Protein AF-A0A7J9TE00-F1 (afdb_monomer_lite)

Radius of gyration: 21.85 Å; chains: 1; bounding box: 63×44×59 Å

Sequence (497 aa):
MTNLIEKVVQDAIAAQKASIDIIKANRYNDFTLEQTRPFVEVVRNFETHPDQSREAMALYQQSVLIHFDVLTSLTDTVSAFDCAFLEWQQTPITLDILYELDKGFRSAVDVFIQTIEESDDIIGLEATRVHNGFYGIISSKDFAALPGSTFNVLAQIIARTPIDKKYKQAILAAKSWGLNGIYVFGDIYTRTLKETGNVAKAIQEEKRYLKWVWDEPSKCMLDLMGQLGHKSYDRFEYFNRYDKKFRPVVEAAFDAGVHPANIVMLPTHVGDIGHHIGWSYYKLCRDDMCMAILESVSQTVYNTLASALAAGKIKSPFDVASIATGASGAAMAHILAWDGFTPDMIQDMMQKRFSNYIMTHPYDRSMVGELHVNDFLDFTTRGQRIITPKPRGGGGKVMGVPVDLEPVSTNPELNNPQMYAYPFTAITVRATALMRFIDQPCLLAPEPPSIVGIVNATALNPDEPMAPVQMCKNCATSRFLPAKCDYCLSPTLNSVL

pLDDT: mean 95.41, std 4.39, range [50.81, 98.88]

Secondary structure (DSSP, 8-state):
---HHHHHHHHHHHHHHHHHHHHHHHTTSPP-GGGGHHHHHHHHT-PPPTTS-HHHHHHHHHHHHHHHHHHHHH-S---TTGGGGGGGSHHHHHHHHHHHH-HHHHHHHHHHHHHHHT-HHHHHHHHHHHHTTTTSS--TT-SS--TTSHHHHHHHHHTT--S-HHHHHHHHHHHTTT--SS--TTHHHHHHHHHH--HHHHHHHHHHHHHHHHHSHHHHHHHHHHHHT--SS-HHHHHHHHHHHHHHHHHHHHHTT--HHHHHHGGG--TTTTTSSSHHHHHHHTSHHHHHHHHHHHHHHHHHHHHHHHTT---SHHHHHHHHHHHHHHHHHHHHHHTT--HHHHHHHHHHHHHHHHHH-TTTS-TTTTHHHHHHHHHHHHHHHHHSPTTTS-SSEETTEEP--HHHHT-HHHH-GGGSSSTT--SSHHHHHHHTTTT--TTTTTHHHHHHHHHHHHHHSTTS---S-------HHHHHSGGGGGG--GGGHHHH-

Structure (mmCIF, N/CA/C/O backbone):
data_AF-A0A7J9TE00-F1
#
_entry.id   AF-A0A7J9TE00-F1
#
loop_
_atom_site.group_PDB
_atom_site.id
_atom_site.type_symbol
_atom_site.label_atom_id
_atom_site.label_alt_id
_atom_site.label_comp_id
_atom_site.label_asym_id
_atom_site.label_entity_id
_atom_site.label_seq_id
_atom_site.pdbx_PDB_ins_code
_atom_site.Cartn_x
_atom_site.Cartn_y
_atom_site.Cartn_z
_atom_site.occupancy
_atom_site.B_iso_or_equiv
_atom_site.auth_seq_id
_atom_site.auth_comp_id
_atom_site.auth_asym_id
_atom_site.auth_atom_id
_atom_site.pdbx_PDB_model_num
ATOM 1 N N . MET A 1 1 ? -11.945 -14.356 -28.119 1.00 50.81 1 MET A N 1
ATOM 2 C CA . MET A 1 1 ? -11.937 -13.873 -26.725 1.00 50.81 1 MET A CA 1
ATOM 3 C C . MET A 1 1 ? -10.506 -13.939 -26.244 1.00 50.81 1 MET A C 1
ATOM 5 O O . MET A 1 1 ? -9.876 -14.971 -26.456 1.00 50.81 1 MET A O 1
ATOM 9 N N . THR A 1 2 ? -9.986 -12.842 -25.702 1.00 65.88 2 THR A N 1
ATOM 10 C CA . THR A 1 2 ? -8.650 -12.793 -25.096 1.00 65.88 2 THR A CA 1
ATOM 11 C C . THR A 1 2 ? -8.616 -13.735 -23.897 1.00 65.88 2 THR A C 1
ATOM 13 O O . THR A 1 2 ? -9.584 -13.802 -23.142 1.00 65.88 2 THR A O 1
ATOM 16 N N . ASN A 1 3 ? -7.532 -14.494 -23.737 1.00 91.44 3 ASN A N 1
ATOM 17 C CA . ASN A 1 3 ? -7.348 -15.343 -22.564 1.00 91.44 3 ASN A CA 1
ATOM 18 C C . ASN A 1 3 ? -7.356 -14.471 -21.291 1.00 91.44 3 ASN A C 1
ATOM 20 O O . ASN A 1 3 ? -6.712 -13.424 -21.271 1.00 91.44 3 ASN A O 1
ATOM 24 N N . LEU A 1 4 ? -8.045 -14.896 -20.225 1.00 94.44 4 LEU A N 1
ATOM 25 C CA . LEU A 1 4 ? -8.118 -14.138 -18.969 1.00 94.44 4 LEU A CA 1
ATOM 26 C C . LEU A 1 4 ? -6.737 -13.719 -18.439 1.00 94.44 4 LEU A C 1
ATOM 28 O O . LEU A 1 4 ? -6.554 -12.576 -18.044 1.00 94.44 4 LEU A O 1
ATOM 32 N N . ILE A 1 5 ? -5.752 -14.616 -18.440 1.00 96.38 5 ILE A N 1
ATOM 33 C CA . ILE A 1 5 ? -4.410 -14.312 -17.927 1.00 96.38 5 ILE A CA 1
ATOM 34 C C . ILE A 1 5 ? -3.701 -13.279 -18.805 1.00 96.38 5 ILE A C 1
ATOM 36 O O . ILE A 1 5 ? -3.051 -12.375 -18.286 1.00 96.38 5 ILE A O 1
ATOM 40 N N . GLU A 1 6 ? -3.852 -13.381 -20.125 1.00 96.94 6 GLU A N 1
ATOM 41 C CA . GLU A 1 6 ? -3.323 -12.388 -21.062 1.00 96.94 6 GLU A CA 1
ATOM 42 C C . GLU A 1 6 ? -3.942 -11.009 -20.816 1.00 96.94 6 GLU A C 1
ATOM 44 O O . GLU A 1 6 ? -3.205 -10.031 -20.705 1.00 96.94 6 GLU A O 1
ATOM 49 N N . LYS A 1 7 ? -5.264 -10.947 -20.624 1.00 96.25 7 LYS A N 1
ATOM 50 C CA . LYS A 1 7 ? -5.977 -9.724 -20.241 1.00 96.25 7 LYS A CA 1
ATOM 51 C C . LYS A 1 7 ? -5.412 -9.124 -18.950 1.00 96.25 7 LYS A C 1
ATOM 53 O O . LYS A 1 7 ? -5.045 -7.957 -18.946 1.00 96.25 7 LYS A O 1
ATOM 58 N N . VAL A 1 8 ? -5.288 -9.901 -17.868 1.00 97.81 8 VAL A N 1
ATOM 59 C CA . VAL A 1 8 ? -4.774 -9.384 -16.579 1.00 97.81 8 VAL A CA 1
ATOM 60 C C . VAL A 1 8 ? -3.356 -8.824 -16.725 1.00 97.81 8 VAL A C 1
ATOM 62 O O . VAL A 1 8 ? -3.039 -7.788 -16.146 1.00 97.81 8 VAL A O 1
ATOM 65 N N . VAL A 1 9 ? -2.497 -9.479 -17.513 1.00 98.25 9 VAL A N 1
ATOM 66 C CA . VAL A 1 9 ? -1.141 -8.982 -17.796 1.00 98.25 9 VAL A CA 1
ATOM 67 C C . VAL A 1 9 ? -1.177 -7.673 -18.584 1.00 98.25 9 VAL A C 1
ATOM 69 O O . VAL A 1 9 ? -0.436 -6.748 -18.252 1.00 98.25 9 VAL A O 1
ATOM 72 N N . GLN A 1 10 ? -2.024 -7.582 -19.610 1.00 98.06 10 GLN A N 1
ATOM 73 C CA . GLN A 1 10 ? -2.174 -6.376 -20.425 1.00 98.06 10 GLN A CA 1
ATOM 74 C C . GLN A 1 10 ? -2.711 -5.203 -19.598 1.00 98.06 10 GLN A C 1
ATOM 76 O O . GLN A 1 10 ? -2.115 -4.129 -19.642 1.00 98.06 10 GLN A O 1
ATOM 81 N N . ASP A 1 11 ? -3.748 -5.426 -18.788 1.00 98.12 11 ASP A N 1
ATOM 82 C CA . ASP A 1 11 ? -4.320 -4.430 -17.876 1.00 98.12 11 ASP A CA 1
ATOM 83 C C . ASP A 1 11 ? -3.264 -3.922 -16.879 1.00 98.12 11 ASP A C 1
ATOM 85 O O . ASP A 1 11 ? -3.121 -2.716 -16.670 1.00 98.12 11 AS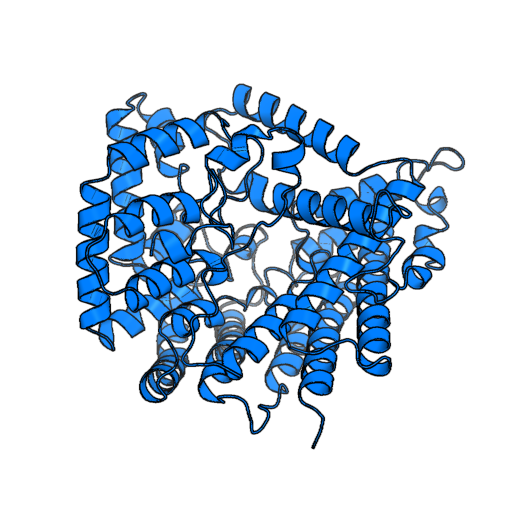P A O 1
ATOM 89 N N . ALA A 1 12 ? -2.468 -4.831 -16.304 1.00 98.19 12 ALA A N 1
ATOM 90 C CA . ALA A 1 12 ? -1.427 -4.497 -15.334 1.00 98.19 12 ALA A CA 1
ATOM 91 C C . ALA A 1 12 ? -0.314 -3.640 -15.955 1.00 98.19 12 ALA A C 1
ATOM 93 O O . ALA A 1 12 ? 0.112 -2.644 -15.366 1.00 98.19 12 ALA A O 1
ATOM 94 N N . ILE A 1 13 ? 0.147 -4.009 -17.155 1.00 98.56 13 ILE A N 1
ATOM 95 C CA . ILE A 1 13 ? 1.149 -3.235 -17.899 1.00 98.56 13 ILE A CA 1
ATOM 96 C C . ILE A 1 13 ? 0.575 -1.876 -18.305 1.00 98.56 13 ILE A C 1
ATOM 98 O O . ILE A 1 13 ? 1.256 -0.866 -18.145 1.00 98.56 13 ILE A O 1
ATOM 102 N N . ALA A 1 14 ? -0.662 -1.832 -18.808 1.00 98.50 14 ALA A N 1
ATOM 103 C CA . ALA A 1 14 ? -1.305 -0.602 -19.257 1.00 98.50 14 ALA A CA 1
ATOM 104 C C . ALA A 1 14 ? -1.477 0.406 -18.113 1.00 98.50 14 ALA A C 1
ATOM 106 O O . ALA A 1 14 ? -1.154 1.579 -18.294 1.00 98.50 14 ALA A O 1
ATOM 107 N N . ALA A 1 15 ? -1.919 -0.051 -16.937 1.00 98.25 15 ALA A N 1
ATOM 108 C CA . ALA A 1 15 ? -2.109 0.801 -15.765 1.00 98.25 15 ALA A CA 1
ATOM 109 C C . ALA A 1 15 ? -0.789 1.432 -15.298 1.00 98.25 15 ALA A C 1
ATOM 111 O O . ALA A 1 15 ? -0.684 2.655 -15.230 1.00 98.25 15 ALA A O 1
ATOM 112 N N . GLN A 1 16 ? 0.247 0.616 -15.063 1.00 98.06 16 GLN A N 1
ATOM 113 C CA . GLN A 1 16 ? 1.566 1.121 -14.664 1.00 98.06 16 GLN A CA 1
ATOM 114 C C . GLN A 1 16 ? 2.137 2.067 -15.726 1.00 98.06 16 GLN A C 1
ATOM 116 O O . GLN A 1 16 ? 2.646 3.138 -15.400 1.00 98.06 16 GLN A O 1
ATOM 121 N N . LYS A 1 17 ? 2.041 1.687 -17.006 1.00 98.44 17 LYS A N 1
ATOM 122 C CA . LYS A 1 17 ? 2.579 2.482 -18.108 1.00 98.44 17 LYS A CA 1
ATOM 123 C C . LYS A 1 17 ? 1.921 3.852 -18.194 1.00 98.44 17 LYS A C 1
ATOM 125 O O . LYS A 1 17 ? 2.644 4.834 -18.323 1.00 98.44 17 LYS A O 1
ATOM 130 N N . ALA A 1 18 ? 0.599 3.930 -18.051 1.00 98.44 18 ALA A N 1
ATOM 131 C CA . ALA A 1 18 ? -0.103 5.206 -18.003 1.00 98.44 18 ALA A CA 1
ATOM 132 C C . ALA A 1 18 ? 0.429 6.096 -16.869 1.00 98.44 18 ALA A C 1
ATOM 134 O O . ALA A 1 18 ? 0.748 7.258 -17.119 1.00 98.44 18 ALA A O 1
ATOM 135 N N . SER A 1 19 ? 0.612 5.550 -15.661 1.00 97.94 19 SER A N 1
ATOM 136 C CA . SER A 1 19 ? 1.164 6.300 -14.525 1.00 97.94 19 SER A CA 1
ATOM 137 C C . SER A 1 19 ? 2.561 6.860 -14.818 1.00 97.94 19 SER A C 1
ATOM 139 O O . SER A 1 19 ? 2.811 8.049 -14.603 1.00 97.94 19 SER A O 1
ATOM 141 N N . ILE A 1 20 ? 3.466 6.036 -15.361 1.00 98.19 20 ILE A N 1
ATOM 142 C CA . ILE A 1 20 ? 4.840 6.465 -15.671 1.00 98.19 20 ILE A CA 1
ATOM 143 C C . ILE A 1 20 ? 4.869 7.489 -16.810 1.00 98.19 20 ILE A C 1
ATOM 145 O O . ILE A 1 20 ? 5.568 8.498 -16.701 1.00 98.19 20 ILE A O 1
ATOM 149 N N . ASP A 1 21 ? 4.095 7.271 -17.874 1.00 98.56 21 ASP A N 1
ATOM 150 C CA . ASP A 1 21 ? 4.046 8.166 -19.032 1.00 98.56 21 ASP A CA 1
ATOM 151 C C . ASP A 1 21 ? 3.499 9.552 -18.639 1.00 98.56 21 ASP A C 1
ATOM 153 O O . ASP A 1 21 ? 4.043 10.574 -19.070 1.00 98.56 21 ASP A O 1
ATOM 157 N N . ILE A 1 22 ? 2.490 9.612 -17.757 1.00 98.50 22 ILE A N 1
ATOM 158 C CA . ILE A 1 22 ? 1.967 10.878 -17.219 1.00 98.50 22 ILE A CA 1
ATOM 159 C C . ILE A 1 22 ? 3.048 11.622 -16.429 1.00 98.50 22 ILE A C 1
ATOM 161 O O . ILE A 1 22 ? 3.270 12.811 -16.680 1.00 98.50 22 ILE A O 1
ATOM 165 N N . ILE A 1 23 ? 3.744 10.943 -15.508 1.00 98.25 23 ILE A N 1
ATOM 166 C CA . ILE A 1 23 ? 4.818 11.552 -14.706 1.00 98.25 23 ILE A CA 1
ATOM 167 C C . ILE A 1 23 ? 5.939 12.052 -15.616 1.00 98.25 23 ILE A C 1
ATOM 169 O O . ILE A 1 23 ? 6.370 13.197 -15.484 1.00 98.25 23 ILE A O 1
ATOM 173 N N . LYS A 1 24 ? 6.376 11.243 -16.585 1.00 98.25 24 LYS A N 1
ATOM 174 C CA . LYS A 1 24 ? 7.422 11.621 -17.541 1.00 98.25 24 LYS A CA 1
ATOM 175 C C . LYS A 1 24 ? 7.062 12.885 -18.314 1.00 98.25 24 LYS A C 1
ATOM 177 O O . LYS A 1 24 ? 7.896 13.781 -18.452 1.00 98.25 24 LYS A O 1
ATOM 182 N N . ALA A 1 25 ? 5.830 12.956 -18.813 1.00 98.12 25 ALA A N 1
ATOM 183 C CA . ALA A 1 25 ? 5.357 14.080 -19.611 1.00 98.12 25 ALA A CA 1
ATOM 184 C C . ALA A 1 25 ? 5.178 15.362 -18.782 1.00 98.12 25 ALA A C 1
ATOM 186 O O . ALA A 1 25 ? 5.340 16.459 -19.314 1.00 98.12 25 ALA A O 1
ATOM 187 N N . ASN A 1 26 ? 4.865 15.239 -17.486 1.00 97.69 26 ASN A N 1
ATOM 188 C CA . ASN A 1 26 ? 4.433 16.368 -16.660 1.00 97.69 26 ASN A CA 1
ATOM 189 C C . ASN A 1 26 ? 5.356 16.718 -15.483 1.00 97.69 26 ASN A C 1
ATOM 191 O O . ASN A 1 26 ? 5.104 17.720 -14.823 1.00 97.69 26 ASN A O 1
ATOM 195 N N . ARG A 1 27 ? 6.447 15.982 -15.226 1.00 96.25 27 ARG A N 1
ATOM 196 C CA . ARG A 1 27 ? 7.345 16.186 -14.062 1.00 96.25 27 ARG A CA 1
ATOM 197 C C . ARG A 1 27 ? 7.858 17.623 -13.864 1.00 96.25 27 ARG A C 1
ATOM 199 O O . ARG A 1 27 ? 8.130 18.045 -12.736 1.00 96.25 27 ARG A O 1
ATOM 206 N N . TYR A 1 28 ? 7.965 18.414 -14.931 1.00 97.00 28 TYR A N 1
ATOM 207 C CA . TYR A 1 28 ? 8.382 19.822 -14.855 1.00 97.00 28 TYR A CA 1
ATOM 208 C C . TYR A 1 28 ? 7.230 20.817 -14.662 1.00 97.00 28 TYR A C 1
ATOM 210 O O . TYR A 1 28 ? 7.484 21.953 -14.261 1.00 97.00 28 TYR A O 1
ATOM 218 N N . ASN A 1 29 ? 5.986 20.387 -14.854 1.00 95.38 29 ASN A N 1
ATOM 219 C CA . ASN A 1 29 ? 4.789 21.204 -14.692 1.00 95.38 29 ASN A CA 1
ATOM 220 C C . ASN A 1 29 ? 4.313 21.210 -13.233 1.00 95.38 29 ASN A C 1
ATOM 222 O O . ASN A 1 29 ? 4.836 20.486 -12.372 1.00 95.38 29 ASN A O 1
ATOM 226 N N . ASP A 1 30 ? 3.311 22.040 -12.962 1.00 94.69 30 ASP A N 1
ATOM 227 C CA . ASP A 1 30 ? 2.495 21.902 -11.763 1.00 94.69 30 ASP A CA 1
ATOM 228 C C . ASP A 1 30 ? 1.459 20.791 -11.971 1.00 94.69 30 ASP A C 1
ATOM 230 O O . ASP A 1 30 ? 0.941 20.579 -13.075 1.00 94.69 30 ASP A O 1
ATOM 234 N N . PHE A 1 31 ? 1.199 20.044 -10.900 1.00 95.94 31 PHE A N 1
ATOM 235 C CA . PHE A 1 31 ? 0.254 18.937 -10.927 1.00 95.94 31 PHE A CA 1
ATOM 236 C C . PHE A 1 31 ? -1.184 19.452 -11.014 1.00 95.94 31 PHE A C 1
ATOM 238 O O . PHE A 1 31 ? -1.581 20.331 -10.245 1.00 95.94 31 PHE A O 1
ATOM 245 N N . THR A 1 32 ? -1.972 18.849 -11.900 1.00 97.19 32 THR A N 1
ATOM 246 C CA . THR A 1 32 ? -3.431 19.001 -11.941 1.00 97.19 32 THR A CA 1
ATOM 247 C C . THR A 1 32 ? -4.075 17.627 -12.014 1.00 97.19 32 THR A C 1
ATOM 249 O O . THR A 1 32 ? -3.535 16.714 -12.638 1.00 97.19 32 THR A O 1
ATOM 252 N N . LEU A 1 33 ? -5.244 17.475 -11.397 1.00 97.62 33 LEU A N 1
ATOM 253 C CA . LEU A 1 33 ? -5.968 16.205 -11.381 1.00 97.62 33 LEU A CA 1
ATOM 254 C C . LEU A 1 33 ? -6.322 15.738 -12.793 1.00 97.62 33 LEU A C 1
ATOM 256 O O . LEU A 1 33 ? -6.237 14.551 -13.086 1.00 97.62 33 LEU A O 1
ATOM 260 N N . GLU A 1 34 ? -6.616 16.674 -13.692 1.00 98.06 34 GLU A N 1
ATOM 261 C CA . GLU A 1 34 ? -6.923 16.405 -15.096 1.00 98.06 34 GLU A CA 1
ATOM 262 C C . GLU A 1 34 ? -5.811 15.628 -15.825 1.00 98.06 34 GLU A C 1
ATOM 264 O O . GLU A 1 34 ? -6.095 14.782 -16.673 1.00 98.06 34 GLU A O 1
ATOM 269 N N . GLN A 1 35 ? -4.541 15.837 -15.456 1.00 98.12 35 GLN A N 1
ATOM 270 C CA . GLN A 1 35 ? -3.409 15.100 -16.034 1.00 98.12 35 GLN A CA 1
ATOM 271 C C . GLN A 1 35 ? -3.466 13.594 -15.740 1.00 98.12 35 GLN A C 1
ATOM 273 O O . GLN A 1 35 ? -2.822 12.824 -16.447 1.00 98.12 35 GLN A O 1
ATOM 278 N N . THR A 1 36 ? -4.236 13.161 -14.734 1.00 98.12 36 THR A N 1
ATOM 279 C CA . THR A 1 36 ? -4.429 11.740 -14.399 1.00 98.12 36 THR A CA 1
ATOM 280 C C . THR A 1 36 ? -5.464 11.044 -15.291 1.00 98.12 36 THR A C 1
ATOM 282 O O . THR A 1 36 ? -5.539 9.816 -15.294 1.00 98.12 36 THR A O 1
ATOM 285 N N . ARG A 1 37 ? -6.216 11.787 -16.122 1.00 98.50 37 ARG A N 1
ATOM 286 C CA . ARG A 1 37 ? -7.244 11.230 -17.020 1.00 98.50 37 ARG A CA 1
ATOM 287 C C . ARG A 1 37 ? -6.764 10.049 -17.877 1.00 98.50 37 ARG A C 1
ATOM 289 O O . ARG A 1 37 ? -7.530 9.096 -17.992 1.00 98.50 37 ARG A O 1
ATOM 296 N N . PRO A 1 38 ? -5.547 10.030 -18.461 1.00 98.56 38 PRO A N 1
ATOM 297 C CA . PRO A 1 38 ? -5.110 8.882 -19.254 1.00 98.56 38 PRO A CA 1
ATOM 298 C C . PRO A 1 38 ? -5.094 7.567 -18.461 1.00 98.56 38 PRO A C 1
ATOM 300 O O . PRO A 1 38 ? -5.445 6.531 -19.015 1.00 98.56 38 PRO A O 1
ATOM 303 N N . PHE A 1 39 ? -4.764 7.599 -17.165 1.00 98.50 39 PHE A N 1
ATOM 304 C CA . PHE A 1 39 ? -4.870 6.429 -16.288 1.00 98.50 39 PHE A CA 1
ATOM 305 C C . PHE A 1 39 ? -6.336 6.025 -16.068 1.00 98.50 39 PHE A C 1
ATOM 307 O O . PHE A 1 39 ? -6.689 4.853 -16.186 1.00 98.50 39 PHE A O 1
ATOM 314 N N . VAL A 1 40 ? -7.212 7.001 -15.817 1.00 98.69 40 VAL A N 1
ATOM 315 C CA . VAL A 1 40 ? -8.654 6.771 -15.629 1.00 98.69 40 VAL A CA 1
ATOM 316 C C . VAL A 1 40 ? -9.276 6.111 -16.860 1.00 98.69 40 VAL A C 1
ATOM 318 O O . VAL A 1 40 ? -10.080 5.192 -16.726 1.00 98.69 40 VAL A O 1
ATOM 321 N N . GLU A 1 41 ? -8.868 6.519 -18.061 1.00 98.62 41 GLU A N 1
ATOM 322 C CA . GLU A 1 41 ? -9.327 5.908 -19.310 1.00 98.62 41 GLU A CA 1
ATOM 323 C C . GLU A 1 41 ? -8.777 4.491 -19.519 1.00 98.62 41 GLU A C 1
ATOM 325 O O . GLU A 1 41 ? -9.470 3.656 -20.097 1.00 98.62 41 GLU A O 1
ATOM 330 N N . VAL A 1 42 ? -7.584 4.162 -19.010 1.00 98.56 42 VAL A N 1
ATOM 331 C CA . VAL A 1 42 ? -7.120 2.764 -18.971 1.00 98.56 42 VAL A CA 1
ATOM 332 C C . VAL A 1 42 ? -8.054 1.921 -18.102 1.00 98.56 42 VAL A C 1
ATOM 334 O O . VAL A 1 42 ? -8.565 0.909 -18.575 1.00 98.56 42 VAL A O 1
ATOM 337 N N . VAL A 1 43 ? -8.352 2.368 -16.877 1.00 98.50 43 VAL A N 1
ATOM 338 C CA . VAL A 1 43 ? -9.245 1.638 -15.957 1.00 98.50 43 VAL A CA 1
ATOM 339 C C . VAL A 1 43 ? -10.673 1.541 -16.502 1.00 98.50 43 VAL A C 1
ATOM 341 O O . VAL A 1 43 ? -11.303 0.490 -16.385 1.00 98.50 43 VAL A O 1
ATOM 344 N N . ARG A 1 44 ? -11.183 2.601 -17.145 1.00 98.44 44 ARG A N 1
ATOM 345 C CA . ARG A 1 44 ? -12.505 2.610 -17.797 1.00 98.44 44 ARG A CA 1
ATOM 346 C C . ARG A 1 44 ? -12.642 1.501 -18.839 1.00 98.44 44 ARG A C 1
ATOM 348 O O . ARG A 1 44 ? -13.721 0.936 -18.987 1.00 98.44 44 ARG A O 1
ATOM 355 N N . ASN A 1 45 ? -11.560 1.223 -19.561 1.00 97.69 45 ASN A N 1
ATOM 356 C CA . ASN A 1 45 ? -11.530 0.265 -20.660 1.00 97.69 45 ASN A CA 1
ATOM 357 C C . ASN A 1 45 ? -11.200 -1.166 -20.215 1.00 97.69 45 ASN A C 1
ATOM 359 O O . ASN A 1 45 ? -11.121 -2.055 -21.060 1.00 97.69 45 ASN A O 1
ATOM 363 N N . PHE A 1 46 ? -11.032 -1.421 -18.914 1.00 97.00 46 PHE A N 1
ATOM 364 C CA . PHE A 1 46 ? -10.918 -2.785 -18.409 1.00 97.00 46 PHE A CA 1
ATOM 365 C C . PHE A 1 46 ? -12.213 -3.554 -18.678 1.00 97.00 46 PHE A C 1
ATOM 367 O O . PHE A 1 46 ? -13.254 -3.324 -18.061 1.00 97.00 46 PHE A O 1
ATOM 374 N N . GLU A 1 47 ? -12.141 -4.520 -19.585 1.00 95.31 47 GLU A N 1
ATOM 375 C CA . GLU A 1 47 ? -13.261 -5.412 -19.857 1.00 95.31 47 GLU A CA 1
ATOM 376 C C . GLU A 1 47 ? -13.451 -6.399 -18.696 1.00 95.31 47 GLU A C 1
ATOM 378 O O . GLU A 1 47 ? -12.517 -6.715 -17.961 1.00 95.31 47 GLU A O 1
ATOM 383 N N . THR A 1 48 ? -14.666 -6.905 -18.498 1.00 96.50 48 THR A N 1
ATOM 384 C CA . THR A 1 48 ? -14.909 -8.023 -17.572 1.00 96.50 48 THR A CA 1
ATOM 385 C C . THR A 1 48 ? -14.900 -9.314 -18.382 1.00 96.50 48 THR A C 1
ATOM 387 O O . THR A 1 48 ? -15.651 -9.434 -19.350 1.00 96.50 48 THR A O 1
ATOM 390 N N . HIS A 1 49 ? -14.046 -10.274 -18.022 1.00 96.56 49 HIS A N 1
ATOM 391 C CA . HIS A 1 49 ? -14.053 -11.583 -18.678 1.00 96.56 49 HIS A CA 1
ATOM 392 C C . HIS A 1 49 ? -15.351 -12.343 -18.327 1.00 96.56 49 HIS A C 1
ATOM 394 O O . HIS A 1 49 ? -15.836 -12.179 -17.211 1.00 96.56 49 HIS A O 1
ATOM 400 N N . PRO A 1 50 ? -15.903 -13.208 -19.201 1.00 95.44 50 PRO A N 1
ATOM 401 C CA . PRO A 1 50 ? -17.130 -13.964 -18.904 1.00 95.44 50 PRO A CA 1
ATOM 402 C C . PRO A 1 50 ? -17.107 -14.785 -17.603 1.00 95.44 50 PRO A C 1
ATOM 404 O O . PRO A 1 50 ? -18.157 -15.017 -17.016 1.00 95.44 50 PRO A O 1
ATOM 407 N N . ASP A 1 51 ? -15.919 -15.196 -17.156 1.00 95.25 51 ASP A N 1
ATOM 408 C CA . ASP A 1 51 ? -15.719 -15.960 -15.912 1.00 95.25 51 ASP A CA 1
ATOM 409 C C . ASP A 1 51 ? -15.590 -15.073 -14.658 1.00 95.25 51 ASP A C 1
ATOM 411 O O . ASP A 1 51 ? -15.371 -15.579 -13.562 1.00 95.25 51 ASP A O 1
ATOM 415 N N . GLN A 1 52 ? -15.650 -13.749 -14.806 1.00 97.38 52 GLN A N 1
ATOM 416 C CA . GLN A 1 52 ? -15.500 -12.790 -13.714 1.00 97.38 52 GLN A CA 1
ATOM 417 C C . GLN A 1 52 ? -16.846 -12.157 -13.354 1.00 97.38 52 GLN A C 1
ATOM 419 O O . GLN A 1 52 ? -17.644 -11.819 -14.228 1.00 97.38 52 GLN A O 1
ATOM 424 N N . SER A 1 53 ? -17.068 -11.910 -12.063 1.00 98.25 53 SER A N 1
ATOM 425 C CA . SER A 1 53 ? -18.170 -11.072 -11.595 1.00 98.25 53 SER A CA 1
ATOM 426 C C . SER A 1 53 ? -17.959 -9.629 -12.038 1.00 98.25 53 SER A C 1
ATOM 428 O O . SER A 1 53 ? -16.962 -8.976 -11.706 1.00 98.25 53 SER A O 1
ATOM 430 N N . ARG A 1 54 ? -18.950 -9.118 -12.768 1.00 98.31 54 ARG A N 1
ATOM 431 C CA . ARG A 1 54 ? -19.001 -7.725 -13.203 1.00 98.31 54 ARG A CA 1
ATOM 432 C C . ARG A 1 54 ? -19.168 -6.783 -12.018 1.00 98.31 54 ARG A C 1
ATOM 434 O O . ARG A 1 54 ? -18.585 -5.706 -12.016 1.00 98.31 54 ARG A O 1
ATOM 441 N N . GLU A 1 55 ? -19.939 -7.185 -11.020 1.00 98.69 55 GLU A N 1
ATOM 442 C CA . GLU A 1 55 ? -20.234 -6.402 -9.826 1.00 98.69 55 GLU A CA 1
ATOM 443 C C . GLU A 1 55 ? -18.984 -6.251 -8.950 1.00 98.69 55 GLU A C 1
ATOM 445 O O . GLU A 1 55 ? -18.674 -5.144 -8.512 1.00 98.69 55 GLU A O 1
ATOM 450 N N . ALA A 1 56 ? -18.194 -7.319 -8.793 1.00 98.31 56 ALA A N 1
ATOM 451 C CA . ALA A 1 56 ? -16.899 -7.242 -8.122 1.00 98.31 56 ALA A CA 1
ATOM 452 C C . ALA A 1 56 ? -15.909 -6.338 -8.881 1.00 98.31 56 ALA A C 1
ATOM 454 O O . ALA A 1 56 ? -15.284 -5.470 -8.275 1.00 98.31 56 ALA A O 1
ATOM 455 N N . MET A 1 57 ? -15.798 -6.468 -10.211 1.00 98.19 57 MET A N 1
ATOM 456 C CA . MET A 1 57 ? -14.967 -5.558 -11.022 1.00 98.19 57 MET A CA 1
ATOM 457 C C . MET A 1 57 ? -15.417 -4.093 -10.901 1.00 98.19 57 MET A C 1
ATOM 459 O O . MET A 1 57 ? -14.583 -3.184 -10.838 1.00 98.19 57 MET A O 1
ATOM 463 N N . ALA A 1 58 ? -16.731 -3.855 -10.855 1.00 98.62 58 ALA A N 1
ATOM 464 C CA . ALA A 1 58 ? -17.313 -2.521 -10.805 1.00 98.62 58 ALA A CA 1
ATOM 465 C C . ALA A 1 58 ? -16.965 -1.765 -9.516 1.00 98.62 58 ALA A C 1
ATOM 467 O O . ALA A 1 58 ? -16.797 -0.550 -9.584 1.00 98.62 58 ALA A O 1
ATOM 468 N N . LEU A 1 59 ? -16.791 -2.447 -8.377 1.00 98.75 59 LEU A N 1
ATOM 469 C CA . LEU A 1 59 ? -16.377 -1.807 -7.120 1.00 98.75 59 LEU A CA 1
ATOM 470 C C . LEU A 1 59 ? -15.058 -1.037 -7.266 1.00 98.75 59 LEU A C 1
ATOM 472 O O . LEU A 1 59 ? -14.942 0.078 -6.766 1.00 98.75 59 LEU A O 1
ATOM 476 N N . TYR A 1 60 ? -14.086 -1.598 -7.990 1.00 98.38 60 TYR A N 1
ATOM 477 C CA . TYR A 1 60 ? -12.833 -0.910 -8.298 1.00 98.38 60 TYR A CA 1
ATOM 478 C C . TYR A 1 60 ? -13.015 0.126 -9.412 1.00 98.38 60 TYR A C 1
ATOM 480 O O . TYR A 1 60 ? -12.718 1.306 -9.223 1.00 98.38 60 TYR A O 1
ATOM 488 N N . GLN A 1 61 ? -13.537 -0.297 -10.570 1.00 98.44 61 GLN A N 1
ATOM 489 C CA . GLN A 1 61 ? -13.617 0.571 -11.747 1.00 98.44 61 GLN A CA 1
ATOM 490 C C . GLN A 1 61 ? -14.446 1.825 -11.469 1.00 98.44 61 GLN A C 1
ATOM 492 O O . GLN A 1 61 ? -13.990 2.937 -11.714 1.00 98.44 61 GLN A O 1
ATOM 497 N N . GLN A 1 62 ? -15.655 1.667 -10.926 1.00 98.75 62 GLN A N 1
ATOM 498 C CA . GLN A 1 62 ? -16.530 2.803 -10.650 1.00 98.75 62 GLN A CA 1
ATOM 499 C C . GLN A 1 62 ? -15.978 3.681 -9.532 1.00 98.75 62 GLN A C 1
ATOM 501 O O . GLN A 1 62 ? -16.149 4.892 -9.610 1.00 98.75 62 GLN A O 1
ATOM 506 N N . SER A 1 63 ? -15.273 3.115 -8.546 1.00 98.62 63 SER A N 1
ATOM 507 C CA . SER A 1 63 ? -14.596 3.919 -7.525 1.00 98.62 63 SER A CA 1
ATOM 508 C C . SER A 1 63 ? -13.576 4.872 -8.155 1.00 98.62 63 SER A C 1
ATOM 510 O O . SER A 1 63 ? -13.638 6.076 -7.908 1.00 98.62 63 SER A O 1
ATOM 512 N N . VAL A 1 64 ? -12.713 4.376 -9.054 1.00 98.69 64 VAL A N 1
ATOM 513 C CA . VAL A 1 64 ? -11.731 5.200 -9.788 1.00 98.69 64 VAL A CA 1
ATOM 514 C C . VAL A 1 64 ? -12.424 6.302 -10.594 1.00 98.69 64 VAL A C 1
ATOM 516 O O . VAL A 1 64 ? -12.051 7.472 -10.492 1.00 98.69 64 VAL A O 1
ATOM 519 N N . LEU A 1 65 ? -13.461 5.950 -11.361 1.00 98.81 65 LEU A N 1
ATOM 520 C CA . LEU A 1 65 ? -14.196 6.906 -12.197 1.00 98.81 65 LEU A CA 1
ATOM 521 C C . LEU A 1 65 ? -14.893 7.987 -11.360 1.00 98.81 65 LEU A C 1
ATOM 523 O O . LEU A 1 65 ? -14.780 9.176 -11.653 1.00 98.81 65 LEU A O 1
ATOM 527 N N . ILE A 1 66 ? -15.597 7.584 -10.301 1.00 98.81 66 ILE A N 1
ATOM 528 C CA . ILE A 1 66 ? -16.334 8.494 -9.422 1.00 98.81 66 ILE A CA 1
ATOM 529 C C . ILE A 1 66 ? -15.365 9.372 -8.635 1.00 98.81 66 ILE A C 1
ATOM 531 O O . ILE A 1 66 ? -15.613 10.570 -8.519 1.00 98.81 66 ILE A O 1
ATOM 535 N N . HIS A 1 67 ? -14.268 8.812 -8.121 1.00 98.56 67 HIS A N 1
ATOM 536 C CA . HIS A 1 67 ? -13.244 9.571 -7.412 1.00 98.56 67 HIS A CA 1
ATOM 537 C C . HIS A 1 67 ? -12.670 10.677 -8.300 1.00 98.56 67 HIS A C 1
ATOM 539 O O . HIS A 1 67 ? -12.683 11.840 -7.895 1.00 98.56 67 HIS A O 1
ATOM 545 N N . PHE A 1 68 ? -12.259 10.342 -9.529 1.00 98.56 68 PHE A N 1
ATOM 546 C CA . PHE A 1 68 ? -11.768 11.318 -10.499 1.00 98.56 68 PHE A CA 1
ATOM 547 C C . PHE A 1 68 ? -12.812 12.399 -10.802 1.00 98.56 68 PHE A C 1
ATOM 549 O O . PHE A 1 68 ? -12.523 13.588 -10.659 1.00 98.56 68 PHE A O 1
ATOM 556 N N . ASP A 1 69 ? -14.035 12.007 -11.167 1.00 98.62 69 ASP A N 1
ATOM 557 C CA . ASP A 1 69 ? -15.097 12.941 -11.552 1.00 98.62 69 ASP A CA 1
ATOM 558 C C . ASP A 1 69 ? -15.500 13.872 -10.400 1.00 98.62 69 ASP A C 1
ATOM 560 O O . ASP A 1 69 ? -15.755 15.059 -10.600 1.00 98.62 69 ASP A O 1
ATOM 564 N N . VAL A 1 70 ? -15.601 13.347 -9.174 1.00 98.56 70 VAL A N 1
ATOM 565 C CA . VAL A 1 70 ? -15.947 14.160 -8.004 1.00 98.56 70 VAL A CA 1
ATOM 566 C C . VAL A 1 70 ? -14.799 15.106 -7.677 1.00 98.56 70 VAL A C 1
ATOM 568 O O . VAL A 1 70 ? -15.046 16.302 -7.538 1.00 98.56 70 VAL A O 1
ATOM 571 N N . LEU A 1 71 ? -13.563 14.611 -7.592 1.00 97.31 71 LEU A N 1
ATOM 572 C CA . LEU A 1 71 ? -12.426 15.418 -7.159 1.00 97.31 71 LEU A CA 1
ATOM 573 C C . LEU A 1 71 ? -12.107 16.539 -8.162 1.00 97.31 71 LEU A C 1
ATOM 575 O O . LEU A 1 71 ? -11.985 17.689 -7.749 1.00 97.31 71 LEU A O 1
ATOM 579 N N . THR A 1 72 ? -12.097 16.239 -9.467 1.00 98.12 72 THR A N 1
ATOM 580 C CA . THR A 1 72 ? -11.914 17.247 -10.535 1.00 98.12 72 THR A CA 1
ATOM 581 C C . THR A 1 72 ? -13.046 18.274 -10.595 1.00 98.12 72 THR A C 1
ATOM 583 O O . THR A 1 72 ? -12.829 19.405 -11.015 1.00 98.12 72 THR A O 1
ATOM 586 N N . SER A 1 73 ? -14.257 17.929 -10.136 1.00 98.38 73 SER A N 1
ATOM 587 C CA . SER A 1 73 ? -15.361 18.896 -10.028 1.00 98.38 73 SER A CA 1
ATOM 588 C C . SER A 1 73 ? -15.253 19.837 -8.823 1.00 98.38 73 SER A C 1
ATOM 590 O O . SER A 1 73 ? -15.980 20.830 -8.763 1.00 98.38 73 SER A O 1
ATOM 592 N N . LEU A 1 74 ? -14.412 19.501 -7.840 1.00 98.25 74 LEU A N 1
ATOM 593 C CA . LEU A 1 74 ? -14.256 20.255 -6.594 1.00 98.25 74 LEU A CA 1
ATOM 594 C C . LEU A 1 74 ? -12.968 21.079 -6.561 1.00 98.25 74 LEU A C 1
ATOM 596 O O . LEU A 1 74 ? -12.912 22.071 -5.837 1.00 98.25 74 LEU A O 1
ATOM 600 N N . THR A 1 75 ? -11.939 20.670 -7.302 1.00 97.69 75 THR A N 1
ATOM 601 C CA . THR A 1 75 ? -10.654 21.368 -7.369 1.00 97.69 75 THR A CA 1
ATOM 602 C C . THR A 1 75 ? -9.856 20.957 -8.606 1.00 97.69 75 THR A C 1
ATOM 604 O O . THR A 1 75 ? -10.012 19.850 -9.115 1.00 97.69 75 THR A O 1
ATOM 607 N N . ASP A 1 76 ? -8.949 21.825 -9.057 1.00 97.31 76 ASP A N 1
ATOM 608 C CA . ASP A 1 76 ? -8.020 21.526 -10.154 1.00 97.31 76 ASP A CA 1
ATOM 609 C C . ASP A 1 76 ? -6.794 20.730 -9.674 1.00 97.31 76 ASP A C 1
ATOM 611 O O . ASP A 1 76 ? -6.137 20.034 -10.454 1.00 97.31 76 ASP A O 1
ATOM 615 N N . THR A 1 77 ? -6.441 20.852 -8.390 1.00 95.81 77 THR A N 1
ATOM 616 C CA . THR A 1 77 ? -5.211 20.291 -7.820 1.00 95.81 77 THR A CA 1
ATOM 617 C C . THR A 1 77 ? -5.355 19.983 -6.331 1.00 95.81 77 THR A C 1
ATOM 619 O O . THR A 1 77 ? -6.276 20.442 -5.657 1.00 95.81 77 THR A O 1
ATOM 622 N N . VAL A 1 78 ? -4.405 19.222 -5.797 1.00 93.94 78 VAL A N 1
ATOM 623 C CA . VAL A 1 78 ? -4.298 18.919 -4.369 1.00 93.94 78 VAL A CA 1
ATOM 624 C C . VAL A 1 78 ? -2.926 19.314 -3.846 1.00 93.94 78 VAL A C 1
ATOM 626 O O . VAL A 1 78 ? -1.918 19.224 -4.552 1.00 93.94 78 VAL A O 1
ATOM 629 N N . SER A 1 79 ? -2.881 19.764 -2.595 1.00 90.69 79 SER A N 1
ATOM 630 C CA . SER A 1 79 ? -1.615 20.035 -1.922 1.00 90.69 79 SER A CA 1
ATOM 631 C C . SER A 1 79 ? -0.847 18.739 -1.638 1.00 90.69 79 SER A C 1
ATOM 633 O O . SER A 1 79 ? -1.431 17.661 -1.527 1.00 90.69 79 SER A O 1
ATOM 635 N N . ALA A 1 80 ? 0.469 18.857 -1.442 1.00 84.56 80 ALA A N 1
ATOM 636 C CA . ALA A 1 80 ? 1.312 17.737 -1.015 1.00 84.56 80 ALA A CA 1
ATOM 637 C C . ALA A 1 80 ? 0.912 17.157 0.357 1.00 84.56 80 ALA A C 1
ATOM 639 O O . ALA A 1 80 ? 1.291 16.041 0.685 1.00 84.56 80 ALA A O 1
ATOM 640 N N . PHE A 1 81 ? 0.175 17.913 1.172 1.00 84.94 81 PHE A N 1
ATOM 641 C CA . PHE A 1 81 ? -0.326 17.423 2.450 1.00 84.94 81 PHE A CA 1
ATOM 642 C C . PHE A 1 81 ? -1.595 16.583 2.263 1.00 84.94 81 PHE A C 1
ATOM 644 O O . PHE A 1 81 ? -1.691 15.473 2.778 1.00 84.94 81 PHE A O 1
ATOM 651 N N . ASP A 1 82 ? -2.540 17.076 1.459 1.00 88.88 82 ASP A N 1
ATOM 652 C CA . ASP A 1 82 ? -3.827 16.403 1.259 1.00 88.88 82 ASP A CA 1
ATOM 653 C C . ASP A 1 82 ? -3.705 15.155 0.372 1.00 88.88 82 ASP A C 1
ATOM 655 O O . ASP A 1 82 ? -4.549 14.260 0.458 1.00 88.88 82 ASP A O 1
ATOM 659 N N . CYS A 1 83 ? -2.655 15.068 -0.459 1.00 84.75 83 CYS A N 1
ATOM 660 C CA . CYS A 1 83 ? -2.435 13.934 -1.355 1.00 84.75 83 CYS A CA 1
ATOM 661 C C . CYS A 1 83 ? -2.196 12.614 -0.612 1.00 84.75 83 CYS A C 1
ATOM 663 O O . CYS A 1 83 ? -2.548 11.562 -1.132 1.00 84.75 83 CYS A O 1
ATOM 665 N N . ALA A 1 84 ? -1.647 12.642 0.607 1.00 77.94 84 ALA A N 1
ATOM 666 C CA . ALA A 1 84 ? -1.301 11.438 1.368 1.00 77.94 84 ALA A CA 1
ATOM 667 C C . ALA A 1 84 ? -2.516 10.570 1.751 1.00 77.94 84 ALA A C 1
ATOM 669 O O . ALA A 1 84 ? -2.344 9.422 2.139 1.00 77.94 84 ALA A O 1
ATOM 670 N N . PHE A 1 85 ? -3.735 11.106 1.642 1.00 82.38 85 PHE A N 1
ATOM 671 C CA . PHE A 1 85 ? -4.930 10.503 2.233 1.00 82.38 85 PHE A CA 1
ATOM 672 C C . PHE A 1 85 ? -6.080 10.286 1.240 1.00 82.38 85 PHE A C 1
ATOM 674 O O . PHE A 1 85 ? -7.183 9.919 1.650 1.00 82.38 85 PHE A O 1
ATOM 681 N N . LEU A 1 86 ? -5.862 10.541 -0.057 1.00 90.31 86 LEU A N 1
ATOM 682 C CA . LEU A 1 86 ? -6.935 10.523 -1.061 1.00 90.31 86 LEU A CA 1
ATOM 683 C C . LEU A 1 86 ? -7.581 9.145 -1.243 1.00 90.31 86 LEU A C 1
ATOM 685 O O . LEU A 1 86 ? -8.794 9.077 -1.460 1.00 90.31 86 LEU A O 1
ATOM 689 N N . GLU A 1 87 ? -6.796 8.083 -1.081 1.00 89.94 87 GLU A N 1
ATOM 690 C CA . GLU A 1 87 ? -7.226 6.682 -1.160 1.00 89.94 87 GLU A CA 1
ATOM 691 C C . GLU A 1 87 ? -7.862 6.138 0.130 1.00 89.94 87 GLU A C 1
ATOM 693 O O . GLU A 1 87 ? -8.439 5.056 0.126 1.00 89.94 87 GLU A O 1
ATOM 698 N N . TRP A 1 88 ? -7.809 6.867 1.249 1.00 92.19 88 TRP A N 1
ATOM 699 C CA . TRP A 1 88 ? -8.292 6.360 2.547 1.00 92.19 88 TRP A CA 1
ATOM 700 C C . TRP A 1 88 ? -9.735 6.795 2.862 1.00 92.19 88 TRP A C 1
ATOM 702 O O . TRP A 1 88 ? -10.206 6.649 3.993 1.00 92.19 88 TRP A O 1
ATOM 712 N N . GLN A 1 89 ? -10.443 7.363 1.877 1.00 95.31 89 GLN A N 1
ATOM 713 C CA . GLN A 1 89 ? -11.779 7.961 2.034 1.00 95.31 89 GLN A CA 1
ATOM 714 C C . GLN A 1 89 ? -12.922 7.031 1.616 1.00 95.31 89 GLN A C 1
ATOM 716 O O . GLN A 1 89 ? -14.031 7.148 2.130 1.00 95.31 89 GLN A O 1
ATOM 721 N N . GLN A 1 90 ? -12.667 6.110 0.688 1.00 97.62 90 GLN A N 1
ATOM 722 C CA . GLN A 1 90 ? -13.700 5.335 -0.003 1.00 97.62 90 GLN A CA 1
ATOM 723 C C . GLN A 1 90 ? -14.275 4.239 0.897 1.00 97.62 90 GLN A C 1
ATOM 725 O O . GLN A 1 90 ? -15.486 4.016 0.927 1.00 97.62 90 GLN A O 1
ATOM 730 N N . THR A 1 91 ? -13.420 3.583 1.676 1.00 97.88 91 THR A N 1
ATOM 731 C CA . THR A 1 91 ? -13.823 2.506 2.585 1.00 97.88 91 THR A CA 1
ATOM 732 C C . THR A 1 91 ? -14.694 2.982 3.745 1.00 97.88 91 THR A C 1
ATOM 734 O O . THR A 1 91 ? -15.703 2.325 3.991 1.00 97.88 91 THR A O 1
ATOM 737 N N . PRO A 1 92 ? -14.411 4.120 4.418 1.00 98.44 92 PRO A N 1
ATOM 738 C CA . PRO A 1 92 ? -15.346 4.700 5.380 1.00 98.44 92 PRO A CA 1
ATOM 739 C C . PRO A 1 92 ? -16.768 4.882 4.834 1.00 98.44 92 PRO A C 1
ATOM 741 O O . PRO A 1 92 ? -17.725 4.450 5.470 1.00 98.44 92 PRO A O 1
ATOM 744 N N . ILE A 1 93 ? -16.897 5.435 3.623 1.00 98.62 93 ILE A N 1
ATOM 745 C CA . ILE A 1 93 ? -18.197 5.643 2.962 1.00 98.62 93 ILE A CA 1
ATOM 746 C C . ILE A 1 93 ? -18.862 4.299 2.643 1.00 98.62 93 ILE A C 1
ATOM 748 O O . ILE A 1 93 ? -20.056 4.109 2.854 1.00 98.62 93 ILE A O 1
ATOM 752 N N . THR A 1 94 ? -18.074 3.336 2.167 1.00 98.75 94 THR A N 1
ATOM 753 C CA . THR A 1 94 ? -18.563 1.990 1.841 1.00 98.75 94 THR A CA 1
ATOM 754 C C . THR A 1 94 ? -19.057 1.241 3.083 1.00 98.75 94 THR A C 1
ATOM 756 O O . THR A 1 94 ? -20.051 0.521 3.007 1.00 98.75 94 THR A O 1
ATOM 759 N N . LEU A 1 95 ? -18.403 1.426 4.234 1.00 98.75 95 LEU A N 1
ATOM 760 C CA . LEU A 1 95 ? -18.849 0.866 5.511 1.00 98.75 95 LEU A CA 1
ATOM 761 C C . LEU A 1 95 ? -20.193 1.449 5.950 1.00 98.75 95 LEU A C 1
ATOM 763 O O . LEU A 1 95 ? -21.059 0.675 6.350 1.00 98.75 95 LEU A O 1
ATOM 767 N N . ASP A 1 96 ? -20.395 2.766 5.828 1.00 98.75 96 ASP A N 1
ATOM 768 C CA . ASP A 1 96 ? -21.686 3.390 6.152 1.00 98.75 96 ASP A CA 1
ATOM 769 C C . ASP A 1 96 ? -22.822 2.798 5.303 1.00 98.75 96 ASP A C 1
ATOM 771 O O . ASP A 1 96 ? -23.861 2.412 5.841 1.00 98.75 96 ASP A O 1
ATOM 775 N N . ILE A 1 97 ? -22.596 2.628 3.994 1.00 98.75 97 ILE A N 1
ATOM 776 C CA . ILE A 1 97 ? -23.563 1.981 3.096 1.00 98.75 97 ILE A CA 1
ATOM 777 C C . ILE A 1 97 ? -23.825 0.532 3.541 1.00 98.75 97 ILE A C 1
ATOM 779 O O . ILE A 1 97 ? -24.976 0.117 3.670 1.00 98.75 97 ILE A O 1
ATOM 783 N N . LEU A 1 98 ? -22.782 -0.252 3.832 1.00 98.38 98 LEU A N 1
ATOM 784 C CA . LEU A 1 98 ? -22.951 -1.641 4.273 1.00 98.38 98 LEU A CA 1
ATOM 785 C C . LEU A 1 98 ? -23.651 -1.776 5.630 1.00 98.38 98 LEU A C 1
ATOM 787 O O . LEU A 1 98 ? -24.380 -2.745 5.825 1.00 98.38 98 LEU A O 1
ATOM 791 N N . TYR A 1 99 ? -23.483 -0.833 6.558 1.00 98.69 99 TYR A N 1
ATOM 792 C CA . TYR A 1 99 ? -24.235 -0.820 7.820 1.00 98.69 99 TYR A CA 1
ATOM 793 C C . TYR A 1 99 ? -25.737 -0.591 7.603 1.00 98.69 99 TYR A C 1
ATOM 795 O O . TYR A 1 99 ? -26.581 -1.019 8.403 1.00 98.69 99 TYR A O 1
ATOM 803 N N . GLU A 1 100 ? -26.099 0.089 6.517 1.00 98.44 100 GLU A N 1
ATOM 804 C CA . GLU A 1 100 ? -27.488 0.263 6.118 1.00 98.44 100 GLU A CA 1
ATOM 805 C C . GLU A 1 100 ? -28.057 -1.005 5.473 1.00 98.44 100 GLU A C 1
ATOM 807 O O . GLU A 1 100 ? -29.157 -1.411 5.862 1.00 98.44 100 GLU A O 1
ATOM 812 N N . LEU A 1 101 ? -27.293 -1.639 4.574 1.00 98.31 101 LEU A N 1
ATOM 813 C CA . LEU A 1 101 ? -27.697 -2.822 3.803 1.00 98.31 101 LEU A CA 1
ATOM 814 C C . LEU A 1 101 ? -27.703 -4.122 4.623 1.00 98.31 101 LEU A C 1
ATOM 816 O O . LEU A 1 101 ? -28.657 -4.894 4.547 1.00 98.31 101 LEU A O 1
ATOM 820 N N . ASP A 1 102 ? -26.676 -4.359 5.443 1.00 98.31 102 ASP A N 1
ATOM 821 C CA . ASP A 1 102 ? -26.539 -5.556 6.277 1.00 98.31 102 ASP A CA 1
ATOM 822 C C . ASP A 1 102 ? -26.628 -5.197 7.767 1.00 98.31 102 ASP A C 1
ATOM 824 O O . ASP A 1 102 ? -25.643 -4.877 8.441 1.00 98.31 102 ASP A O 1
ATOM 828 N N . LYS A 1 103 ? -27.842 -5.301 8.320 1.00 98.12 103 LYS A N 1
ATOM 829 C CA . LYS A 1 103 ? -28.082 -5.088 9.757 1.00 98.12 103 LYS A CA 1
ATOM 830 C C . LYS A 1 103 ? -27.344 -6.092 10.638 1.00 98.12 103 LYS A C 1
ATOM 832 O O . LYS A 1 103 ? -26.942 -5.728 11.740 1.00 98.12 103 LYS A O 1
ATOM 837 N N . GLY A 1 104 ? -27.126 -7.317 10.154 1.00 98.50 104 GLY A N 1
ATOM 838 C CA . GLY A 1 104 ? -26.322 -8.317 10.855 1.00 98.50 104 GLY A CA 1
ATOM 839 C C . GLY A 1 104 ? -24.861 -7.888 10.955 1.00 98.50 104 GLY A C 1
ATOM 840 O O . GLY A 1 104 ? -24.257 -8.013 12.019 1.00 98.50 104 GLY A O 1
ATOM 841 N N . PHE A 1 105 ? -24.320 -7.296 9.887 1.00 98.62 105 PHE A N 1
ATOM 842 C CA . PHE A 1 105 ? -22.971 -6.738 9.901 1.00 98.62 105 PHE A CA 1
ATOM 843 C C . PHE A 1 105 ? -22.850 -5.562 10.869 1.00 98.62 105 PHE A C 1
ATOM 845 O O . PHE A 1 105 ? -21.924 -5.546 11.679 1.00 98.62 105 PHE A O 1
ATOM 852 N N . ARG A 1 106 ? -23.802 -4.616 10.857 1.00 98.56 106 ARG A N 1
ATOM 853 C CA . ARG A 1 106 ? -23.795 -3.504 11.821 1.00 98.56 106 ARG A CA 1
ATOM 854 C C . ARG A 1 106 ? -23.828 -4.002 13.266 1.00 98.56 106 ARG A C 1
ATOM 856 O O . ARG A 1 106 ? -23.006 -3.570 14.067 1.00 98.56 106 ARG A O 1
ATOM 863 N N . SER A 1 107 ? -24.703 -4.959 13.585 1.00 98.75 107 SER A N 1
ATOM 864 C CA . SER A 1 107 ? -24.743 -5.562 14.923 1.00 98.75 107 SER A CA 1
ATOM 865 C C . SER A 1 107 ? -23.438 -6.280 15.285 1.00 98.75 107 SER A C 1
ATOM 867 O O . SER A 1 107 ? -22.996 -6.207 16.429 1.00 98.75 107 SER A O 1
ATOM 869 N N . ALA A 1 108 ? -22.781 -6.942 14.329 1.00 98.69 108 ALA A N 1
ATOM 870 C CA . ALA A 1 108 ? -21.474 -7.551 14.560 1.00 98.69 108 ALA A CA 1
ATOM 871 C C . ALA A 1 108 ? -20.387 -6.501 14.857 1.00 98.69 108 ALA A C 1
ATOM 873 O O . ALA A 1 108 ? -19.542 -6.718 15.727 1.00 98.69 108 ALA A O 1
ATOM 874 N N . VAL A 1 109 ? -20.431 -5.346 14.187 1.00 98.75 109 VAL A N 1
ATOM 875 C CA . VAL A 1 109 ? -19.551 -4.211 14.492 1.00 98.75 109 VAL A CA 1
ATOM 876 C C . VAL A 1 109 ? -19.840 -3.626 15.874 1.00 98.75 109 VAL A C 1
ATOM 878 O O . VAL A 1 109 ? -18.892 -3.321 16.590 1.00 98.75 109 VAL A O 1
ATOM 881 N N . ASP A 1 110 ? -21.099 -3.538 16.308 1.00 98.81 110 ASP A N 1
ATOM 882 C CA . ASP A 1 110 ? -21.432 -3.083 17.668 1.00 98.81 110 ASP A CA 1
ATOM 883 C C . ASP A 1 110 ? -20.804 -3.997 18.737 1.00 98.81 110 ASP A C 1
ATOM 885 O O . ASP A 1 110 ? -20.200 -3.525 19.704 1.00 98.81 110 ASP A O 1
ATOM 889 N N . VAL A 1 111 ? -20.863 -5.319 18.530 1.00 98.81 111 VAL A N 1
ATOM 890 C CA . VAL A 1 111 ? -20.200 -6.304 19.406 1.00 98.81 111 VAL A CA 1
ATOM 891 C C . VAL A 1 111 ? -18.675 -6.154 19.357 1.00 98.81 111 VAL A C 1
ATOM 893 O O . VAL A 1 111 ? -17.997 -6.281 20.382 1.00 98.81 111 VAL A O 1
ATOM 896 N N . PHE A 1 112 ? -18.108 -5.846 18.189 1.00 98.69 112 PHE A N 1
ATOM 897 C CA . PHE A 1 112 ? -16.681 -5.563 18.064 1.00 98.69 112 PHE A CA 1
ATOM 898 C C . PHE A 1 112 ? -16.269 -4.287 18.811 1.00 98.69 112 PHE A C 1
ATOM 900 O O . PHE A 1 112 ? -15.277 -4.307 19.537 1.00 98.69 112 PHE A O 1
ATOM 907 N N . ILE A 1 113 ? -17.050 -3.209 18.713 1.00 98.81 113 ILE A N 1
ATOM 908 C CA . ILE A 1 113 ? -16.846 -1.956 19.456 1.00 98.81 113 ILE A CA 1
ATOM 909 C C . ILE A 1 113 ? -16.884 -2.209 20.967 1.00 98.81 113 ILE A C 1
ATOM 911 O O . ILE A 1 113 ? -16.040 -1.684 21.696 1.00 98.81 113 ILE A O 1
ATOM 915 N N . GLN A 1 114 ? -17.803 -3.055 21.438 1.00 98.69 114 GLN A N 1
ATOM 916 C CA . GLN A 1 114 ? -17.833 -3.476 22.839 1.00 98.69 114 GLN A CA 1
ATOM 917 C C . GLN A 1 114 ? -16.584 -4.287 23.219 1.00 98.69 114 GLN A C 1
ATOM 919 O O . GLN A 1 114 ? -15.995 -4.054 24.271 1.00 98.69 114 GLN A O 1
ATOM 924 N N . THR A 1 115 ? -16.110 -5.175 22.340 1.00 98.69 115 THR A N 1
ATOM 925 C CA . THR A 1 115 ? -14.860 -5.919 22.580 1.00 98.69 115 THR A CA 1
ATOM 926 C C . THR A 1 115 ? -13.655 -4.971 22.661 1.00 98.69 115 THR A C 1
ATOM 928 O O . THR A 1 115 ? -12.772 -5.172 23.493 1.00 98.69 115 THR A O 1
ATOM 931 N N . ILE A 1 116 ? -13.613 -3.914 21.837 1.00 98.69 116 ILE A N 1
ATOM 932 C CA . ILE A 1 116 ? -12.591 -2.858 21.922 1.00 98.69 116 ILE A CA 1
ATOM 933 C C . ILE A 1 116 ? -12.651 -2.166 23.290 1.00 98.69 116 ILE A C 1
ATOM 935 O O . ILE A 1 116 ? -11.604 -1.945 23.897 1.00 98.69 116 ILE A O 1
ATOM 939 N N . GLU A 1 117 ? -13.850 -1.847 23.790 1.00 98.31 117 GLU A N 1
ATOM 940 C CA . GLU A 1 117 ? -14.026 -1.208 25.102 1.00 98.31 117 GLU A CA 1
ATOM 941 C C . GLU A 1 117 ? -13.418 -2.033 26.247 1.00 98.31 117 GLU A C 1
ATOM 943 O O . GLU A 1 117 ? -12.835 -1.464 27.172 1.00 98.31 117 GLU A O 1
ATOM 948 N N . GLU A 1 118 ? -13.510 -3.358 26.145 1.00 98.19 118 GLU A N 1
ATOM 949 C CA . GLU A 1 118 ? -13.043 -4.332 27.136 1.00 98.19 118 GLU A CA 1
ATOM 950 C C . GLU A 1 118 ? -11.563 -4.734 26.965 1.00 98.19 118 GLU A C 1
ATOM 952 O O . GLU A 1 118 ? -11.023 -5.464 27.794 1.00 98.19 118 GLU A O 1
ATOM 957 N N . SER A 1 119 ? -10.882 -4.253 25.918 1.00 98.31 119 SER A N 1
ATOM 958 C CA . SER A 1 119 ? -9.524 -4.682 25.536 1.00 98.31 119 SER A CA 1
ATOM 959 C C . SER A 1 119 ? -8.408 -3.743 26.017 1.00 98.31 119 SER A C 1
ATOM 961 O O . SER A 1 119 ? -7.426 -3.516 25.304 1.00 98.31 119 SER A O 1
ATOM 963 N N . ASP A 1 120 ? -8.527 -3.193 27.229 1.00 96.88 120 ASP A N 1
ATOM 964 C CA . ASP A 1 120 ? -7.497 -2.319 27.821 1.00 96.88 120 ASP A CA 1
ATOM 965 C C . ASP A 1 120 ? -6.123 -3.018 27.916 1.00 96.88 120 ASP A C 1
ATOM 967 O O . ASP A 1 120 ? -5.082 -2.367 27.792 1.00 96.88 120 ASP A O 1
ATOM 971 N N . ASP A 1 121 ? -6.109 -4.346 28.080 1.00 97.19 121 ASP A N 1
ATOM 972 C CA . ASP A 1 121 ? -4.899 -5.170 28.132 1.00 97.19 121 ASP A CA 1
ATOM 973 C C . ASP A 1 121 ? -4.132 -5.191 26.799 1.00 97.19 121 ASP A C 1
ATOM 975 O O . ASP A 1 121 ? -2.902 -5.120 26.803 1.00 97.19 121 ASP A O 1
ATOM 979 N N . ILE A 1 122 ? -4.841 -5.235 25.665 1.00 98.06 122 ILE A N 1
ATOM 980 C CA . ILE A 1 122 ? -4.235 -5.156 24.327 1.00 98.06 122 ILE A CA 1
ATOM 981 C C . ILE A 1 122 ? -3.868 -3.706 24.015 1.00 98.06 122 ILE A C 1
ATOM 983 O O . ILE A 1 122 ? -2.729 -3.418 23.647 1.00 98.06 122 ILE A O 1
ATOM 987 N N . ILE A 1 123 ? -4.824 -2.784 24.163 1.00 98.50 123 ILE A N 1
ATOM 988 C CA . ILE A 1 123 ? -4.674 -1.393 23.721 1.00 98.50 123 ILE A CA 1
ATOM 989 C C . ILE A 1 123 ? -3.547 -0.707 24.493 1.00 98.50 123 ILE A C 1
ATOM 991 O O . ILE A 1 123 ? -2.673 -0.096 23.882 1.00 98.50 123 ILE A O 1
ATOM 995 N N . GLY A 1 124 ? -3.511 -0.841 25.822 1.00 97.88 124 GLY A N 1
ATOM 996 C CA . GLY A 1 124 ? -2.465 -0.224 26.637 1.00 97.88 124 GLY A CA 1
ATOM 997 C C . GLY A 1 124 ? -1.072 -0.784 26.342 1.00 97.88 124 GLY A C 1
ATOM 998 O O . GLY A 1 124 ? -0.104 -0.021 26.236 1.00 97.88 124 GLY A O 1
ATOM 999 N N . LEU A 1 125 ? -0.968 -2.105 26.163 1.00 98.00 125 LEU A N 1
ATOM 1000 C CA . LEU A 1 125 ? 0.298 -2.775 25.871 1.00 98.00 125 LEU A CA 1
ATOM 1001 C C . LEU A 1 125 ? 0.836 -2.383 24.493 1.00 98.00 125 LEU A C 1
ATOM 1003 O O . LEU A 1 125 ? 1.985 -1.949 24.380 1.00 98.00 125 LEU A O 1
ATOM 1007 N N . GLU A 1 126 ? 0.013 -2.503 23.453 1.00 98.12 126 GLU A N 1
ATOM 1008 C CA . GLU A 1 126 ? 0.433 -2.211 22.086 1.00 98.12 126 GLU A CA 1
ATOM 1009 C C . GLU A 1 126 ? 0.686 -0.717 21.883 1.00 98.12 126 GLU A C 1
ATOM 1011 O O . GLU A 1 126 ? 1.676 -0.365 21.245 1.00 98.12 126 GLU A O 1
ATOM 1016 N N . ALA A 1 127 ? -0.115 0.175 22.481 1.00 97.50 127 ALA A N 1
ATOM 1017 C CA . ALA A 1 127 ? 0.129 1.615 22.383 1.00 97.50 127 ALA A CA 1
ATOM 1018 C C . ALA A 1 127 ? 1.480 1.984 23.011 1.00 97.50 127 ALA A C 1
ATOM 1020 O O . ALA A 1 127 ? 2.261 2.733 22.423 1.00 97.50 127 ALA A O 1
ATOM 1021 N N . THR A 1 128 ? 1.812 1.381 24.158 1.00 96.12 128 THR A N 1
ATOM 1022 C CA . THR A 1 128 ? 3.111 1.566 24.819 1.00 96.12 128 THR A CA 1
ATOM 1023 C C . THR A 1 128 ? 4.264 1.010 23.979 1.00 96.12 128 THR A C 1
ATOM 1025 O O . THR A 1 128 ? 5.298 1.669 23.837 1.00 96.12 128 THR A O 1
ATOM 1028 N N . ARG A 1 129 ? 4.118 -0.189 23.401 1.00 96.62 129 ARG A N 1
ATOM 1029 C CA . ARG A 1 129 ? 5.143 -0.799 22.535 1.00 96.62 129 ARG A CA 1
ATOM 1030 C C . ARG A 1 129 ? 5.393 0.035 21.288 1.00 96.62 129 ARG A C 1
ATOM 1032 O O . ARG A 1 129 ? 6.546 0.336 20.976 1.00 96.62 129 ARG A O 1
ATOM 1039 N N . VAL A 1 130 ? 4.324 0.432 20.603 1.00 95.56 130 VAL A N 1
ATOM 1040 C CA . VAL A 1 130 ? 4.397 1.270 19.408 1.00 95.56 130 VAL A CA 1
ATOM 1041 C C . VAL A 1 130 ? 5.038 2.605 19.756 1.00 95.56 130 VAL A C 1
ATOM 1043 O O . VAL A 1 130 ? 6.022 2.946 19.110 1.00 95.56 130 VAL A O 1
ATOM 1046 N N . HIS A 1 131 ? 4.581 3.301 20.805 1.00 95.38 131 HIS A N 1
ATOM 1047 C CA . HIS A 1 131 ? 5.124 4.589 21.259 1.00 95.38 131 HIS A CA 1
ATOM 1048 C C . HIS A 1 131 ? 6.642 4.548 21.503 1.00 95.38 131 HIS A C 1
ATOM 1050 O O . HIS A 1 131 ? 7.368 5.408 21.004 1.00 95.38 131 HIS A O 1
ATOM 1056 N N . ASN A 1 132 ? 7.137 3.508 22.176 1.00 94.00 132 ASN A N 1
ATOM 1057 C CA . ASN A 1 132 ? 8.559 3.365 22.503 1.00 94.00 132 ASN A CA 1
ATOM 1058 C C . ASN A 1 132 ? 9.414 2.763 21.372 1.00 94.00 132 ASN A C 1
ATOM 1060 O O . ASN A 1 132 ? 10.608 2.541 21.561 1.00 94.00 132 ASN A O 1
ATOM 1064 N N . GLY A 1 133 ? 8.830 2.463 20.205 1.00 93.56 133 GLY A N 1
ATOM 1065 C CA . GLY A 1 133 ? 9.574 1.891 19.080 1.00 93.56 133 GLY A CA 1
ATOM 1066 C C . GLY A 1 133 ? 9.969 0.431 19.250 1.00 93.56 133 GLY A C 1
ATOM 1067 O O . GLY A 1 133 ? 10.919 -0.020 18.613 1.00 93.56 133 GLY A O 1
ATOM 1068 N N . PHE A 1 134 ? 9.254 -0.313 20.096 1.00 94.69 134 PHE A N 1
ATOM 1069 C CA . PHE A 1 134 ? 9.570 -1.697 20.459 1.00 94.69 134 PHE A CA 1
ATOM 1070 C C . PHE A 1 134 ? 9.733 -2.622 19.240 1.00 94.69 134 PHE A C 1
ATOM 1072 O O . PHE A 1 134 ? 10.564 -3.526 19.245 1.00 94.69 134 PHE A O 1
ATOM 1079 N N . TYR A 1 135 ? 8.971 -2.370 18.174 1.00 94.00 135 TYR A N 1
ATOM 1080 C CA . TYR A 1 135 ? 8.963 -3.178 16.952 1.00 94.00 135 TYR A CA 1
ATOM 1081 C C . TYR A 1 135 ? 9.930 -2.697 15.856 1.00 94.00 135 TYR A C 1
ATOM 1083 O O . TYR A 1 135 ? 9.906 -3.239 14.744 1.00 94.00 135 TYR A O 1
ATOM 1091 N N . GLY A 1 136 ? 10.767 -1.694 16.138 1.00 93.38 136 GLY A N 1
ATOM 1092 C CA . GLY A 1 136 ? 11.592 -1.044 15.121 1.00 93.38 136 GLY A CA 1
ATOM 1093 C C . GLY A 1 136 ? 10.745 -0.305 14.081 1.00 93.38 136 GLY A C 1
ATOM 1094 O O . GLY A 1 136 ? 9.617 0.103 14.359 1.00 93.38 136 GLY A O 1
ATOM 1095 N N . ILE A 1 137 ? 11.282 -0.179 12.867 1.00 94.00 137 ILE A N 1
ATOM 1096 C CA . ILE A 1 137 ? 10.539 0.333 11.707 1.00 94.00 137 ILE A CA 1
ATOM 1097 C C . ILE A 1 137 ? 9.307 -0.559 11.480 1.00 94.00 137 ILE A C 1
ATOM 1099 O O . ILE A 1 137 ? 9.407 -1.793 11.464 1.00 94.00 137 ILE A O 1
ATOM 1103 N N . ILE A 1 138 ? 8.134 0.054 11.338 1.00 90.81 138 ILE A N 1
ATOM 1104 C CA . ILE A 1 138 ? 6.856 -0.635 11.133 1.00 90.81 138 ILE A CA 1
ATOM 1105 C C . ILE A 1 138 ? 6.084 0.012 9.989 1.00 90.81 138 ILE A C 1
ATOM 1107 O O . ILE A 1 138 ? 6.093 1.230 9.843 1.00 90.81 138 ILE A O 1
ATOM 1111 N N . SER A 1 139 ? 5.350 -0.808 9.240 1.00 91.19 139 SER A N 1
ATOM 1112 C CA . SER A 1 139 ? 4.229 -0.321 8.445 1.00 91.19 139 SER A CA 1
ATOM 1113 C C . SER A 1 139 ? 2.995 -0.262 9.345 1.00 91.19 139 SER A C 1
ATOM 1115 O O . SER A 1 139 ? 2.509 -1.283 9.832 1.00 91.19 139 SER A O 1
ATOM 1117 N N . SER A 1 140 ? 2.529 0.944 9.670 1.00 88.50 140 SER A N 1
ATOM 1118 C CA . SER A 1 140 ? 1.412 1.127 10.607 1.00 88.50 140 SER A CA 1
ATOM 1119 C C . SER A 1 140 ? 0.033 0.940 9.954 1.00 88.50 140 SER A C 1
ATOM 1121 O O . SER A 1 140 ? -0.939 0.608 10.651 1.00 88.50 140 SER A O 1
ATOM 1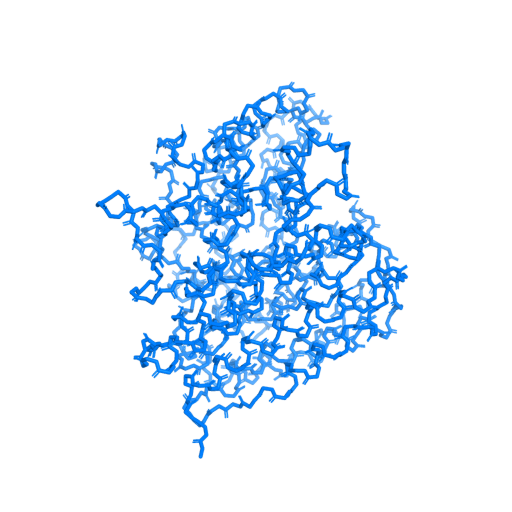123 N N . LYS A 1 141 ? -0.029 1.067 8.619 1.00 87.12 141 LYS A N 1
ATOM 1124 C CA . LYS A 1 141 ? -1.149 0.711 7.729 1.00 87.12 141 LYS A CA 1
ATOM 1125 C C . LYS A 1 141 ? -0.762 -0.471 6.843 1.00 87.12 141 LYS A C 1
ATOM 1127 O O . LYS A 1 141 ? -0.636 -0.354 5.632 1.00 87.12 141 LYS A O 1
ATOM 1132 N N . ASP A 1 142 ? -0.516 -1.609 7.472 1.00 85.06 142 ASP A N 1
ATOM 1133 C CA . ASP A 1 142 ? -0.055 -2.785 6.749 1.00 85.06 142 ASP A CA 1
ATOM 1134 C C . ASP A 1 142 ? -1.230 -3.634 6.220 1.00 85.06 142 ASP A C 1
ATOM 1136 O O . ASP A 1 142 ? -2.233 -3.850 6.904 1.00 85.06 142 ASP A O 1
ATOM 1140 N N . PHE A 1 143 ? -1.074 -4.155 5.004 1.00 87.12 143 PHE A N 1
ATOM 1141 C CA . PHE A 1 143 ? -1.945 -5.145 4.363 1.00 87.12 143 PHE A CA 1
ATOM 1142 C C . PHE A 1 143 ? -1.971 -6.522 5.059 1.00 87.12 143 PHE A C 1
ATOM 1144 O O . PHE A 1 143 ? -2.869 -7.334 4.836 1.00 87.12 143 PHE A O 1
ATOM 1151 N N . ALA A 1 144 ? -0.965 -6.802 5.883 1.00 90.25 144 ALA A N 1
ATOM 1152 C CA . ALA A 1 144 ? -0.763 -7.999 6.683 1.00 90.25 144 ALA A CA 1
ATOM 1153 C C . ALA A 1 144 ? -0.759 -7.636 8.173 1.00 90.25 144 ALA A C 1
ATOM 1155 O O . ALA A 1 144 ? -0.340 -6.547 8.559 1.00 90.25 144 ALA A O 1
ATOM 1156 N N . ALA A 1 145 ? -1.179 -8.561 9.039 1.00 93.06 145 ALA A N 1
ATOM 1157 C CA . ALA A 1 145 ? -1.249 -8.331 10.484 1.00 93.06 145 ALA A CA 1
ATOM 1158 C C . ALA A 1 145 ? 0.150 -8.373 11.143 1.00 93.06 145 ALA A C 1
ATOM 1160 O O . ALA A 1 145 ? 0.447 -9.243 11.972 1.00 93.06 145 ALA A O 1
ATOM 1161 N N . LEU A 1 146 ? 1.030 -7.444 10.754 1.00 92.69 146 LEU A N 1
ATOM 1162 C CA . LEU A 1 146 ? 2.398 -7.315 11.250 1.00 92.69 146 LEU A CA 1
ATOM 1163 C C . LEU A 1 146 ? 2.463 -6.592 12.605 1.00 92.69 146 LEU A C 1
ATOM 1165 O O . LEU A 1 146 ? 1.676 -5.672 12.838 1.00 92.69 146 LEU A O 1
ATOM 1169 N N . PRO A 1 147 ? 3.428 -6.927 13.477 1.00 93.44 147 PRO A N 1
ATOM 1170 C CA . PRO A 1 147 ? 3.578 -6.289 14.785 1.00 93.44 147 PRO A CA 1
ATOM 1171 C C . PRO A 1 147 ? 3.695 -4.766 14.695 1.00 93.44 147 PRO A C 1
ATOM 1173 O O . PRO A 1 147 ? 4.455 -4.247 13.874 1.00 93.44 147 PRO A O 1
ATOM 1176 N N . GLY A 1 148 ? 2.954 -4.066 15.555 1.00 92.31 148 GLY A N 1
ATOM 1177 C CA . GLY A 1 148 ? 2.888 -2.604 15.597 1.00 92.31 148 GLY A CA 1
ATOM 1178 C C . GLY A 1 148 ? 1.964 -1.961 14.559 1.00 92.31 148 GLY A C 1
ATOM 1179 O O . GLY A 1 148 ? 1.703 -0.765 14.655 1.00 92.31 148 GLY A O 1
ATOM 1180 N N . SER A 1 149 ? 1.435 -2.721 13.595 1.00 94.50 149 SER A N 1
ATOM 1181 C CA . SER A 1 149 ? 0.416 -2.207 12.675 1.00 94.50 149 SER A CA 1
ATOM 1182 C C . SER A 1 149 ? -0.939 -2.071 13.367 1.00 94.50 149 SER A C 1
ATOM 1184 O O . SER A 1 149 ? -1.298 -2.878 14.229 1.00 94.50 149 SER A O 1
ATOM 1186 N N . THR A 1 150 ? -1.746 -1.102 12.924 1.00 95.56 150 THR A N 1
ATOM 1187 C CA . THR A 1 150 ? -3.137 -0.979 13.396 1.00 95.56 150 THR A CA 1
ATOM 1188 C C . THR A 1 150 ? -3.910 -2.272 13.132 1.00 95.56 150 THR A C 1
ATOM 1190 O O . THR A 1 150 ? -4.722 -2.705 13.944 1.00 95.56 150 THR A O 1
ATOM 1193 N N . PHE A 1 151 ? -3.627 -2.919 12.000 1.00 95.00 151 PHE A N 1
ATOM 1194 C CA . PHE A 1 151 ? -4.274 -4.157 11.607 1.00 95.00 151 PHE A CA 1
ATOM 1195 C C . PHE A 1 151 ? -3.964 -5.316 12.575 1.00 95.00 151 PHE A C 1
ATOM 1197 O O . PHE A 1 151 ? -4.875 -6.046 12.957 1.00 95.00 151 PHE A O 1
ATOM 1204 N N . ASN A 1 152 ? -2.725 -5.455 13.054 1.00 95.44 152 ASN A N 1
ATOM 1205 C CA . ASN A 1 152 ? -2.379 -6.473 14.051 1.00 95.44 152 ASN A CA 1
ATOM 1206 C C . ASN A 1 152 ? -3.101 -6.262 15.388 1.00 95.44 152 ASN A C 1
ATOM 1208 O O . ASN A 1 152 ? -3.614 -7.229 15.944 1.00 95.44 152 ASN A O 1
ATOM 1212 N N . VAL A 1 153 ? -3.215 -5.017 15.861 1.00 97.19 153 VAL A N 1
ATOM 1213 C CA . VAL A 1 153 ? -3.977 -4.701 17.083 1.00 97.19 153 VAL A CA 1
ATOM 1214 C C . VAL A 1 153 ? -5.438 -5.120 16.927 1.00 97.19 153 VAL A C 1
ATOM 1216 O O . VAL A 1 153 ? -5.979 -5.821 17.781 1.00 97.19 153 VAL A O 1
ATOM 1219 N N . LEU A 1 154 ? -6.069 -4.770 15.803 1.00 96.94 154 LEU A N 1
ATOM 1220 C CA . LEU A 1 154 ? -7.442 -5.195 15.529 1.00 96.94 154 LEU A CA 1
ATOM 1221 C C . LEU A 1 154 ? -7.571 -6.716 15.397 1.00 96.94 154 LEU A C 1
ATOM 1223 O O . LEU A 1 154 ? -8.560 -7.271 15.861 1.00 96.94 154 LEU A O 1
ATOM 1227 N N . ALA A 1 155 ? -6.583 -7.396 14.809 1.00 96.56 155 ALA A N 1
ATOM 1228 C CA . ALA A 1 155 ? -6.564 -8.853 14.704 1.00 96.56 155 ALA A CA 1
ATOM 1229 C C . ALA A 1 155 ? -6.489 -9.540 16.082 1.00 96.56 155 ALA A C 1
ATOM 1231 O O . ALA A 1 155 ? -7.123 -10.572 16.287 1.00 96.56 155 ALA A O 1
ATOM 1232 N N . GLN A 1 156 ? -5.769 -8.957 17.047 1.00 97.19 156 GLN A N 1
ATOM 1233 C CA . GLN A 1 156 ? -5.754 -9.446 18.431 1.00 97.19 156 GLN A CA 1
ATOM 1234 C C . GLN A 1 156 ? -7.121 -9.276 19.113 1.00 97.19 156 GLN A C 1
ATOM 1236 O O . GLN A 1 156 ? -7.575 -10.179 19.815 1.00 97.19 156 GLN A O 1
ATOM 1241 N N . ILE A 1 157 ? -7.786 -8.136 18.895 1.00 98.06 157 ILE A N 1
ATOM 1242 C CA . ILE A 1 157 ? -9.092 -7.836 19.500 1.00 98.06 157 ILE A CA 1
ATOM 1243 C C . ILE A 1 157 ? -10.195 -8.698 18.866 1.00 98.06 157 ILE A C 1
ATOM 1245 O O . ILE A 1 157 ? -10.948 -9.349 19.587 1.00 98.06 157 ILE A O 1
ATOM 1249 N N . ILE A 1 158 ? -10.262 -8.772 17.529 1.00 96.94 158 ILE A N 1
ATOM 1250 C CA . ILE A 1 158 ? -11.324 -9.493 16.802 1.00 96.94 158 ILE A CA 1
ATOM 1251 C C . ILE A 1 158 ? -11.318 -10.999 17.096 1.00 96.94 158 ILE A C 1
ATOM 1253 O O . ILE A 1 158 ? -12.357 -11.655 17.022 1.00 96.94 158 ILE A O 1
ATOM 1257 N N . ALA A 1 159 ? -10.157 -11.557 17.460 1.00 95.94 159 ALA A N 1
ATOM 1258 C CA . ALA A 1 159 ? -10.030 -12.953 17.863 1.00 95.94 159 ALA A CA 1
ATOM 1259 C C . ALA A 1 159 ? -10.864 -13.274 19.118 1.00 95.94 159 ALA A C 1
ATOM 1261 O O . ALA A 1 159 ? -11.309 -14.408 19.289 1.00 95.94 159 ALA A O 1
ATOM 1262 N N . ARG A 1 160 ? -11.116 -12.273 19.973 1.00 95.94 160 ARG A N 1
ATOM 1263 C CA . ARG A 1 160 ? -11.948 -12.381 21.183 1.00 95.94 160 ARG A CA 1
ATOM 1264 C C . ARG A 1 160 ? -13.424 -12.065 20.924 1.00 95.94 160 ARG A C 1
ATOM 1266 O O . ARG A 1 160 ? -14.255 -12.311 21.792 1.00 95.94 160 ARG A O 1
ATOM 1273 N N . THR A 1 161 ? -13.761 -11.525 19.753 1.00 97.38 161 THR A N 1
ATOM 1274 C CA . THR A 1 161 ? -15.112 -11.052 19.439 1.00 97.38 161 THR A CA 1
ATOM 1275 C C . THR A 1 161 ? -16.026 -12.215 19.023 1.00 97.38 161 THR A C 1
ATOM 1277 O O . THR A 1 161 ? -15.727 -12.907 18.042 1.00 97.38 161 THR A O 1
ATOM 1280 N N . PRO A 1 162 ? -17.162 -12.437 19.713 1.00 96.75 162 PRO A N 1
ATOM 1281 C CA . PRO A 1 162 ? -18.072 -13.550 19.442 1.00 96.75 162 PRO A CA 1
ATOM 1282 C C . PRO A 1 162 ? -19.042 -13.226 18.292 1.00 96.75 162 PRO A C 1
ATOM 1284 O O . PRO A 1 162 ? -20.246 -13.095 18.495 1.00 96.75 162 PRO A O 1
ATOM 1287 N N . ILE A 1 163 ? -18.511 -13.077 17.077 1.00 97.88 163 ILE A N 1
ATOM 1288 C CA . ILE A 1 163 ? -19.280 -12.798 15.851 1.00 97.88 163 ILE A CA 1
ATOM 1289 C C . ILE A 1 163 ? -18.923 -13.781 14.735 1.00 97.88 163 ILE A C 1
ATOM 1291 O O . ILE A 1 163 ? -17.876 -14.434 14.777 1.00 97.88 163 ILE A O 1
ATOM 1295 N N . ASP A 1 164 ? -19.772 -13.849 13.711 1.00 96.88 164 ASP A N 1
ATOM 1296 C CA . ASP A 1 164 ? -19.550 -14.712 12.554 1.00 96.88 164 ASP A CA 1
ATOM 1297 C C . ASP A 1 164 ? -18.239 -14.398 11.828 1.00 96.88 164 ASP A C 1
ATOM 1299 O O . ASP A 1 164 ? -17.868 -13.239 11.608 1.00 96.88 164 ASP A O 1
ATOM 1303 N N . LYS A 1 165 ? -17.573 -15.459 11.363 1.00 95.94 165 LYS A N 1
ATOM 1304 C CA . LYS A 1 165 ? -16.288 -15.378 10.662 1.00 95.94 165 LYS A CA 1
ATOM 1305 C C . LYS A 1 165 ? -16.317 -14.421 9.466 1.00 95.94 165 LYS A C 1
ATOM 1307 O O . LYS A 1 165 ? -15.389 -13.628 9.316 1.00 95.94 165 LYS A O 1
ATOM 1312 N N . LYS A 1 166 ? -17.396 -14.433 8.671 1.00 96.06 166 LYS A N 1
ATOM 1313 C CA . LYS A 1 166 ? -17.564 -13.531 7.515 1.00 96.06 166 LYS A CA 1
ATOM 1314 C C . LYS A 1 166 ? -17.455 -12.050 7.903 1.00 96.06 166 LYS A C 1
ATOM 1316 O O . LYS A 1 166 ? -16.868 -11.254 7.173 1.00 96.06 166 LYS A O 1
ATOM 1321 N N . TYR A 1 167 ? -17.963 -11.683 9.083 1.00 97.81 167 TYR A N 1
ATOM 1322 C CA . TYR A 1 167 ? -17.936 -10.313 9.589 1.00 97.81 167 TYR A CA 1
ATOM 1323 C C . TYR A 1 167 ? -16.582 -9.958 10.195 1.00 97.81 167 TYR A C 1
ATOM 1325 O O . TYR A 1 167 ? -16.101 -8.848 9.974 1.00 97.81 167 TYR A O 1
ATOM 1333 N N . LYS A 1 168 ? -15.900 -10.910 10.850 1.00 97.56 168 LYS A N 1
ATOM 1334 C CA . LYS A 1 168 ? -14.490 -10.727 11.236 1.00 97.56 168 LYS A CA 1
ATOM 1335 C C . LYS A 1 168 ? -13.615 -10.453 10.013 1.00 97.56 168 LYS A C 1
ATOM 1337 O O . LYS A 1 168 ? -12.816 -9.521 10.024 1.00 97.56 168 LYS A O 1
ATOM 1342 N N . GLN A 1 169 ? -13.792 -11.233 8.946 1.00 96.75 169 GLN A N 1
ATOM 1343 C CA . GLN A 1 169 ? -13.071 -11.047 7.687 1.00 96.75 169 GLN A CA 1
ATOM 1344 C C . GLN A 1 169 ? -13.371 -9.679 7.073 1.00 96.75 169 GLN A C 1
ATOM 1346 O O . GLN A 1 169 ? -12.437 -8.995 6.674 1.00 96.75 169 GLN A O 1
ATOM 1351 N N . ALA A 1 170 ? -14.631 -9.234 7.074 1.00 97.56 170 ALA A N 1
ATOM 1352 C CA . ALA A 1 170 ? -15.002 -7.910 6.578 1.00 97.56 170 ALA A CA 1
ATOM 1353 C C . ALA A 1 170 ? -14.361 -6.762 7.376 1.00 97.56 170 ALA A C 1
ATOM 1355 O O . ALA A 1 170 ? -13.777 -5.859 6.783 1.00 97.56 170 ALA A O 1
ATOM 1356 N N . ILE A 1 171 ? -14.387 -6.823 8.712 1.00 97.75 171 ILE A N 1
ATOM 1357 C CA . ILE A 1 171 ? -13.740 -5.830 9.588 1.00 97.75 171 ILE A CA 1
ATOM 1358 C C . ILE A 1 171 ? -12.230 -5.773 9.318 1.00 97.75 171 ILE A C 1
ATOM 1360 O O . ILE A 1 171 ? -11.647 -4.702 9.141 1.00 97.75 171 ILE A O 1
ATOM 1364 N N . LEU A 1 172 ? -11.572 -6.928 9.241 1.00 96.56 172 LEU A N 1
ATOM 1365 C CA . LEU A 1 172 ? -10.133 -6.978 8.998 1.00 96.56 172 LEU A CA 1
ATOM 1366 C C . LEU A 1 172 ? -9.748 -6.569 7.570 1.00 96.56 172 LEU A C 1
ATOM 1368 O O . LEU A 1 172 ? -8.734 -5.894 7.381 1.00 96.56 172 LEU A O 1
ATOM 1372 N N . ALA A 1 173 ? -10.551 -6.925 6.568 1.00 96.12 173 ALA A N 1
ATOM 1373 C CA . ALA A 1 173 ? -10.368 -6.483 5.188 1.00 96.12 173 ALA A CA 1
ATOM 1374 C C . ALA A 1 173 ? -10.506 -4.964 5.069 1.00 96.12 173 ALA A C 1
ATOM 1376 O O . ALA A 1 173 ? -9.639 -4.325 4.476 1.00 96.12 173 ALA A O 1
ATOM 1377 N N . ALA A 1 174 ? -11.517 -4.381 5.726 1.00 96.62 174 ALA A N 1
ATOM 1378 C CA . ALA A 1 174 ? -11.728 -2.940 5.751 1.00 96.62 174 ALA A CA 1
ATOM 1379 C C . ALA A 1 174 ? -10.505 -2.196 6.294 1.00 96.62 174 ALA A C 1
ATOM 1381 O O . ALA A 1 174 ? -10.174 -1.135 5.776 1.00 96.62 174 ALA A O 1
ATOM 1382 N N . LYS A 1 175 ? -9.796 -2.724 7.307 1.00 93.75 175 LYS A N 1
ATOM 1383 C CA . LYS A 1 175 ? -8.591 -2.048 7.821 1.00 93.75 175 LYS A CA 1
ATOM 1384 C C . LYS A 1 175 ? -7.306 -2.354 7.056 1.00 93.75 175 LYS A C 1
ATOM 1386 O O . LYS A 1 175 ? -6.445 -1.479 7.010 1.00 93.75 175 LYS A O 1
ATOM 1391 N N . SER A 1 176 ? -7.162 -3.567 6.529 1.00 92.25 176 SER A N 1
ATOM 1392 C CA . SER A 1 176 ? -5.961 -4.006 5.810 1.00 92.25 176 SER A CA 1
ATOM 1393 C C . SER A 1 176 ? -5.905 -3.383 4.415 1.00 92.25 176 SER A C 1
ATOM 1395 O O . SER A 1 176 ? -5.557 -2.217 4.276 1.00 92.25 176 SER A O 1
ATOM 1397 N N . TRP A 1 177 ? -6.292 -4.130 3.385 1.00 91.69 177 TRP A N 1
ATOM 1398 C CA . TRP A 1 177 ? -6.320 -3.648 2.008 1.00 91.69 177 TRP A CA 1
ATOM 1399 C C . TRP A 1 177 ? -7.360 -2.559 1.779 1.00 91.69 177 TRP A C 1
ATOM 1401 O O . TRP A 1 177 ? -7.138 -1.762 0.889 1.00 91.69 177 TRP A O 1
ATOM 1411 N N . GLY A 1 178 ? -8.425 -2.490 2.589 1.00 94.31 178 GLY A N 1
ATOM 1412 C CA . GLY A 1 178 ? -9.441 -1.435 2.542 1.00 94.31 178 GLY A CA 1
ATOM 1413 C C . GLY A 1 178 ? -9.007 -0.091 3.141 1.00 94.31 178 GLY A C 1
ATOM 1414 O O . GLY A 1 178 ? -9.689 0.902 2.936 1.00 94.31 178 GLY A O 1
ATOM 1415 N N . LEU A 1 179 ? -7.912 -0.022 3.906 1.00 92.50 179 LEU A N 1
ATOM 1416 C CA . LEU A 1 179 ? -7.378 1.235 4.458 1.00 92.50 179 LEU A CA 1
ATOM 1417 C C . LEU A 1 179 ? -8.413 2.127 5.191 1.00 92.50 179 LEU A C 1
ATOM 1419 O O . LEU A 1 179 ? -8.358 3.349 5.092 1.00 92.50 179 LEU A O 1
ATOM 1423 N N . ASN A 1 180 ? -9.335 1.540 5.972 1.00 95.00 180 ASN A N 1
ATOM 1424 C CA . ASN A 1 180 ? -10.421 2.260 6.659 1.00 95.00 180 ASN A CA 1
ATOM 1425 C C . ASN A 1 180 ? -9.920 3.477 7.472 1.00 95.00 180 ASN A C 1
ATOM 1427 O O . ASN A 1 180 ? -9.377 3.326 8.585 1.00 95.00 180 ASN A O 1
ATOM 1431 N N . GLY A 1 181 ? -10.128 4.664 6.888 1.00 92.06 181 GLY A N 1
ATOM 1432 C CA . GLY A 1 181 ? -9.895 5.994 7.443 1.00 92.06 181 GLY A CA 1
ATOM 1433 C C . GLY A 1 181 ? -8.429 6.320 7.719 1.00 92.06 181 GLY A C 1
ATOM 1434 O O . GLY A 1 181 ? -7.568 5.447 7.750 1.00 92.06 181 GLY A O 1
ATOM 1435 N N . ILE A 1 182 ? -8.120 7.582 8.022 1.00 92.00 182 ILE A N 1
ATOM 1436 C CA . ILE A 1 182 ? -6.735 8.028 8.276 1.00 92.00 182 ILE A CA 1
ATOM 1437 C C . ILE A 1 182 ? -6.190 7.712 9.663 1.00 92.00 182 ILE A C 1
ATOM 1439 O O . ILE A 1 182 ? -5.008 7.898 9.921 1.00 92.00 182 ILE A O 1
ATOM 1443 N N . TYR A 1 183 ? -7.023 7.183 10.555 1.00 94.12 183 TYR A N 1
ATOM 1444 C CA . TYR A 1 183 ? -6.595 6.816 11.897 1.00 94.12 183 TYR A CA 1
ATOM 1445 C C . TYR A 1 183 ? -5.506 5.728 11.883 1.00 94.12 183 TYR A C 1
ATOM 1447 O O . TYR A 1 183 ? -5.675 4.663 11.260 1.00 94.12 183 TYR A O 1
ATOM 1455 N N . VAL A 1 184 ? -4.429 5.993 12.621 1.00 94.12 184 VAL A N 1
ATOM 1456 C CA . VAL A 1 184 ? -3.271 5.121 12.834 1.00 94.12 184 VAL A CA 1
ATOM 1457 C C . VAL A 1 184 ? -3.104 4.907 14.334 1.00 94.12 184 VAL A C 1
ATOM 1459 O O . VAL A 1 184 ? -3.066 5.862 15.110 1.00 94.12 184 VAL A O 1
ATOM 1462 N N . PHE A 1 185 ? -3.009 3.646 14.741 1.00 96.62 185 PHE A N 1
ATOM 1463 C CA . PHE A 1 185 ? -2.907 3.288 16.148 1.00 96.62 185 PHE A CA 1
ATOM 1464 C C . PHE A 1 185 ? -1.609 3.813 16.785 1.00 96.62 185 PHE A C 1
ATOM 1466 O O . PHE A 1 185 ? -0.521 3.663 16.226 1.00 96.62 185 PHE A O 1
ATOM 1473 N N . GLY A 1 186 ? -1.730 4.417 17.966 1.00 95.94 186 GLY A N 1
ATOM 1474 C CA . GLY A 1 186 ? -0.631 4.978 18.756 1.00 95.94 186 GLY A CA 1
ATOM 1475 C C . GLY A 1 186 ? -0.396 6.481 18.559 1.00 95.94 186 GLY A C 1
ATOM 1476 O O . GLY A 1 186 ? 0.274 7.096 19.397 1.00 95.94 186 GLY A O 1
ATOM 1477 N N . ASP A 1 187 ? -0.953 7.095 17.506 1.00 94.38 187 ASP A N 1
ATOM 1478 C CA . ASP A 1 187 ? -0.852 8.547 17.281 1.00 94.38 187 ASP A CA 1
ATOM 1479 C C . ASP A 1 187 ? -1.637 9.335 18.343 1.00 94.38 187 ASP A C 1
ATOM 1481 O O . ASP A 1 187 ? -1.156 10.352 18.849 1.00 94.38 187 ASP A O 1
ATOM 1485 N N . ILE A 1 188 ? -2.840 8.878 18.712 1.00 95.81 188 ILE A N 1
ATOM 1486 C CA . ILE A 1 188 ? -3.657 9.552 19.733 1.00 95.81 188 ILE A CA 1
ATOM 1487 C C . ILE A 1 188 ? -2.991 9.416 21.100 1.00 95.81 188 ILE A C 1
ATOM 1489 O O . ILE A 1 188 ? -2.776 10.423 21.774 1.00 95.81 188 ILE A O 1
ATOM 1493 N N . TYR A 1 189 ? -2.590 8.198 21.464 1.00 97.38 189 TYR A N 1
ATOM 1494 C CA . TYR A 1 189 ? -1.874 7.885 22.694 1.00 97.38 189 TYR A CA 1
ATOM 1495 C C . TYR A 1 189 ? -0.647 8.785 22.856 1.00 97.38 189 TYR A C 1
ATOM 1497 O O . TYR A 1 189 ? -0.491 9.447 23.880 1.00 97.38 189 TYR A O 1
ATOM 1505 N N . THR A 1 190 ? 0.199 8.861 21.825 1.00 96.12 190 THR A N 1
ATOM 1506 C CA . THR A 1 190 ? 1.449 9.629 21.868 1.00 96.12 190 THR A CA 1
ATOM 1507 C C . THR A 1 190 ? 1.192 11.124 22.061 1.00 96.12 190 THR A C 1
ATOM 1509 O O . THR A 1 190 ? 1.826 11.746 22.917 1.00 96.12 190 THR A O 1
ATOM 1512 N N . ARG A 1 191 ? 0.222 11.702 21.338 1.00 94.88 191 ARG A N 1
ATOM 1513 C CA . ARG A 1 191 ? -0.140 13.122 21.485 1.00 94.88 191 ARG A CA 1
ATOM 1514 C C . ARG A 1 191 ? -0.770 13.423 22.842 1.00 94.88 191 ARG A C 1
ATOM 1516 O O . ARG A 1 191 ? -0.349 14.357 23.518 1.00 94.88 191 ARG A O 1
ATOM 1523 N N . THR A 1 192 ? -1.728 12.611 23.287 1.00 96.81 192 THR A N 1
ATOM 1524 C CA . THR A 1 192 ? -2.372 12.801 24.595 1.00 96.81 192 THR A CA 1
ATOM 1525 C C . THR A 1 192 ? -1.372 12.644 25.737 1.00 96.81 192 THR A C 1
ATOM 1527 O O . THR A 1 192 ? -1.417 13.409 26.704 1.00 96.81 192 THR A O 1
ATOM 1530 N N . LEU A 1 193 ? -0.433 11.699 25.633 1.00 97.44 193 LEU A N 1
ATOM 1531 C CA . LEU A 1 193 ? 0.633 11.540 26.616 1.00 97.44 193 LEU A CA 1
ATOM 1532 C C . LEU A 1 193 ? 1.539 12.777 26.661 1.00 97.44 193 LEU A C 1
ATOM 1534 O O . LEU A 1 193 ? 1.825 13.259 27.754 1.00 97.44 193 LEU A O 1
ATOM 1538 N N . LYS A 1 194 ? 1.918 13.339 25.504 1.00 96.75 194 LYS A N 1
ATOM 1539 C CA . LYS A 1 194 ? 2.687 14.593 25.420 1.00 96.75 194 LYS A CA 1
ATOM 1540 C C . LYS A 1 194 ? 1.986 15.751 26.128 1.00 96.75 194 LYS A C 1
ATOM 1542 O O . LYS A 1 194 ? 2.607 16.487 26.886 1.00 96.75 194 LYS A O 1
ATOM 1547 N N . GLU A 1 195 ? 0.697 15.921 25.852 1.00 96.94 195 GLU A N 1
ATOM 1548 C CA . GLU A 1 195 ? -0.092 17.058 26.333 1.00 96.94 195 GLU A CA 1
ATOM 1549 C C . GLU A 1 195 ? -0.413 16.971 27.827 1.00 96.94 195 GLU A C 1
ATOM 1551 O O . GLU A 1 195 ? -0.594 17.995 28.482 1.00 96.94 195 GLU A O 1
ATOM 1556 N N . THR A 1 196 ? -0.524 15.756 28.370 1.00 97.88 196 THR A N 1
ATOM 1557 C CA . THR A 1 196 ? -1.116 15.548 29.700 1.00 97.88 196 THR A CA 1
ATOM 1558 C C . THR A 1 196 ? -0.206 14.841 30.695 1.00 97.88 196 THR A C 1
ATOM 1560 O O . THR A 1 196 ? -0.485 14.884 31.892 1.00 97.88 196 THR A O 1
ATOM 1563 N N . GLY A 1 197 ? 0.841 14.151 30.233 1.00 97.06 197 GLY A N 1
ATOM 1564 C CA . GLY A 1 197 ? 1.689 13.295 31.066 1.00 97.06 197 GLY A CA 1
ATOM 1565 C C . GLY A 1 197 ? 0.956 12.107 31.705 1.00 97.06 197 GLY A C 1
ATOM 1566 O O . GLY A 1 197 ? 1.501 11.470 32.603 1.00 97.06 197 GLY A O 1
ATOM 1567 N N . ASN A 1 198 ? -0.280 11.807 31.287 1.00 97.75 198 ASN A N 1
ATOM 1568 C CA . ASN A 1 198 ? -1.139 10.816 31.930 1.00 97.75 198 ASN A CA 1
ATOM 1569 C C . ASN A 1 198 ? -1.376 9.604 31.016 1.00 97.75 198 ASN A C 1
ATOM 1571 O O . ASN A 1 198 ? -2.163 9.663 30.071 1.00 97.75 198 ASN A O 1
ATOM 1575 N N . VAL A 1 199 ? -0.728 8.484 31.351 1.00 97.12 199 VAL A N 1
ATOM 1576 C CA . VAL A 1 199 ? -0.825 7.212 30.612 1.00 97.12 199 VAL A CA 1
ATOM 1577 C C . VAL A 1 199 ? -2.258 6.682 30.568 1.00 97.12 199 VAL A C 1
ATOM 1579 O O . VAL A 1 199 ? -2.727 6.288 29.505 1.00 97.12 199 VAL A O 1
ATOM 1582 N N . ALA A 1 200 ? -2.987 6.714 31.688 1.00 97.50 200 ALA A N 1
ATOM 1583 C CA . ALA A 1 200 ? -4.363 6.222 31.727 1.00 97.50 200 ALA A CA 1
ATOM 1584 C C . ALA A 1 200 ? -5.266 7.035 30.789 1.00 97.50 200 ALA A C 1
ATOM 1586 O O . ALA A 1 200 ? -6.035 6.462 30.022 1.00 97.50 200 ALA A O 1
ATOM 1587 N N . LYS A 1 201 ? -5.120 8.366 30.784 1.00 98.25 201 LYS A N 1
ATOM 1588 C CA . LYS A 1 201 ? -5.856 9.239 29.860 1.00 98.25 201 LYS A CA 1
ATOM 1589 C C . LYS A 1 201 ? -5.490 8.963 28.397 1.00 98.25 201 LYS A C 1
ATOM 1591 O O . LYS A 1 201 ? -6.383 8.921 27.559 1.00 98.25 201 LYS A O 1
ATOM 1596 N N . ALA A 1 202 ? -4.210 8.746 28.098 1.00 98.12 202 ALA A N 1
ATOM 1597 C CA . ALA A 1 202 ? -3.754 8.421 26.748 1.00 98.12 202 ALA A CA 1
ATOM 1598 C C . ALA A 1 202 ? -4.349 7.101 26.226 1.00 98.12 202 ALA A C 1
ATOM 1600 O O . ALA A 1 202 ? -4.783 7.046 25.078 1.00 98.12 202 ALA A O 1
ATOM 1601 N N . ILE A 1 203 ? -4.439 6.066 27.071 1.00 98.25 203 ILE A N 1
ATOM 1602 C CA . ILE A 1 203 ? -5.090 4.790 26.719 1.00 98.25 203 ILE A CA 1
ATOM 1603 C C . ILE A 1 203 ? -6.582 4.999 26.446 1.00 98.25 203 ILE A C 1
ATOM 1605 O O . ILE A 1 203 ? -7.094 4.507 25.443 1.00 98.25 203 ILE A O 1
ATOM 1609 N N . GLN A 1 204 ? -7.274 5.754 27.306 1.00 98.31 204 GLN A N 1
ATOM 1610 C CA . GLN A 1 204 ? -8.706 6.009 27.131 1.00 98.31 204 GLN A CA 1
ATOM 1611 C C . GLN A 1 204 ? -9.006 6.784 25.841 1.00 98.31 204 GLN A C 1
ATOM 1613 O O . GLN A 1 204 ? -9.954 6.442 25.137 1.00 98.31 204 GLN A O 1
ATOM 1618 N N . GLU A 1 205 ? -8.188 7.778 25.479 1.00 98.12 205 GLU A N 1
ATOM 1619 C CA . GLU A 1 205 ? -8.361 8.500 24.212 1.00 98.12 205 GLU A CA 1
ATOM 1620 C C . GLU A 1 205 ? -8.043 7.629 22.989 1.00 98.12 205 GLU A C 1
ATOM 1622 O O . GLU A 1 205 ? -8.808 7.649 22.024 1.00 98.12 205 GLU A O 1
ATOM 1627 N N . GLU A 1 206 ? -6.977 6.821 23.023 1.00 98.31 206 GLU A N 1
ATOM 1628 C CA . GLU A 1 206 ? -6.665 5.866 21.947 1.00 98.31 206 GLU A CA 1
ATOM 1629 C C . GLU A 1 206 ? -7.831 4.894 21.724 1.00 98.31 206 GLU A C 1
ATOM 1631 O O . GLU A 1 206 ? -8.307 4.738 20.599 1.00 98.31 206 GLU A O 1
ATOM 1636 N N . LYS A 1 207 ? -8.365 4.319 22.809 1.00 98.38 207 LYS A N 1
ATOM 1637 C CA . LYS A 1 207 ? -9.541 3.442 22.784 1.00 98.38 207 LYS A CA 1
ATOM 1638 C C . LYS A 1 207 ? -10.774 4.151 22.228 1.00 98.38 207 LYS A C 1
ATOM 1640 O O . LYS A 1 207 ? -11.495 3.587 21.405 1.00 98.38 207 LYS A O 1
ATOM 1645 N N . ARG A 1 208 ? -11.020 5.401 22.634 1.00 98.31 208 ARG A N 1
ATOM 1646 C CA . ARG A 1 208 ? -12.150 6.203 22.146 1.00 98.31 208 ARG A CA 1
ATOM 1647 C C . ARG A 1 208 ? -12.092 6.399 20.631 1.00 98.31 208 ARG A C 1
ATOM 1649 O O . ARG A 1 208 ? -13.102 6.179 19.968 1.00 98.31 208 ARG A O 1
ATOM 1656 N N . TYR A 1 209 ? -10.937 6.783 20.085 1.00 98.00 209 TYR A N 1
ATOM 1657 C CA . TYR A 1 209 ? -10.768 6.932 18.636 1.00 98.00 209 TYR A CA 1
ATOM 1658 C C . TYR A 1 209 ? -10.849 5.593 17.903 1.00 98.00 209 TYR A C 1
ATOM 1660 O O . TYR A 1 209 ? -11.491 5.526 16.857 1.00 98.00 209 TYR A O 1
ATOM 1668 N N . LEU A 1 210 ? -10.269 4.526 18.463 1.00 98.06 210 LEU A N 1
ATOM 1669 C CA . LEU A 1 210 ? -10.337 3.192 17.873 1.00 98.06 210 LEU A CA 1
ATOM 1670 C C . LEU A 1 210 ? -11.789 2.734 17.685 1.00 98.06 210 LEU A C 1
ATOM 1672 O O . LEU A 1 210 ? -12.128 2.239 16.616 1.00 98.06 210 LEU A O 1
ATOM 1676 N N . LYS A 1 211 ? -12.658 2.959 18.680 1.00 98.56 211 LYS A N 1
ATOM 1677 C CA . LYS A 1 211 ? -14.104 2.697 18.567 1.00 98.56 211 LYS A CA 1
ATOM 1678 C C . LYS A 1 211 ? -14.782 3.605 17.545 1.00 98.56 211 LYS A C 1
ATOM 1680 O O . LYS A 1 211 ? -15.582 3.132 16.748 1.00 98.56 211 LYS A O 1
ATOM 1685 N N . TRP A 1 212 ? -14.456 4.898 17.549 1.00 98.50 212 TRP A N 1
ATOM 1686 C CA . TRP A 1 212 ? -15.117 5.886 16.693 1.00 98.50 212 TRP A CA 1
ATOM 1687 C C . TRP A 1 212 ? -14.941 5.603 15.195 1.00 98.50 212 TRP A C 1
ATOM 1689 O O . TRP A 1 212 ? -15.886 5.764 14.428 1.00 98.50 212 TRP A O 1
ATOM 1699 N N . VAL A 1 213 ? -13.767 5.100 14.798 1.00 97.75 213 VAL A N 1
ATOM 1700 C CA . VAL A 1 213 ? -13.476 4.672 13.416 1.00 97.75 213 VAL A CA 1
ATOM 1701 C C . VAL A 1 213 ? -14.404 3.550 12.936 1.00 97.75 213 VAL A C 1
ATOM 1703 O O . VAL A 1 213 ? -14.601 3.401 11.734 1.00 97.75 213 VAL A O 1
ATOM 1706 N N . TRP A 1 214 ? -14.960 2.752 13.848 1.00 98.44 214 TRP A N 1
ATOM 1707 C CA . TRP A 1 214 ? -15.907 1.685 13.519 1.00 98.44 214 TRP A CA 1
ATOM 1708 C C . TRP A 1 214 ? -17.357 2.118 13.675 1.00 98.44 214 TRP A C 1
ATOM 1710 O O . TRP A 1 214 ? -18.203 1.677 12.899 1.00 98.44 214 TRP A O 1
ATOM 1720 N N . ASP A 1 215 ? -17.629 2.976 14.655 1.00 98.50 215 ASP A N 1
ATOM 1721 C CA . ASP A 1 215 ? -18.979 3.420 14.964 1.00 98.50 215 ASP A CA 1
ATOM 1722 C C . ASP A 1 215 ? -19.538 4.357 13.889 1.00 98.50 215 ASP A C 1
ATOM 1724 O O . ASP A 1 215 ? -20.582 4.075 13.307 1.00 98.50 215 ASP A O 1
ATOM 1728 N N . GLU A 1 216 ? -18.797 5.422 13.573 1.00 98.25 216 GLU A N 1
ATOM 1729 C CA . GLU A 1 216 ? -19.180 6.453 12.604 1.00 98.25 216 GLU A CA 1
ATOM 1730 C C . GLU A 1 216 ? -18.003 6.713 11.635 1.00 98.25 216 GLU A C 1
ATOM 1732 O O . GLU A 1 216 ? -17.358 7.769 11.713 1.00 98.25 216 GLU A O 1
ATOM 1737 N N . PRO A 1 217 ? -17.662 5.760 10.744 1.00 98.19 217 PRO A N 1
ATOM 1738 C CA . PRO A 1 217 ? -16.412 5.775 9.984 1.00 98.19 217 PRO A CA 1
ATOM 1739 C C . PRO A 1 217 ? -16.228 7.043 9.137 1.00 98.19 217 PRO A C 1
ATOM 1741 O O . PRO A 1 217 ? -15.174 7.682 9.235 1.00 98.19 217 PRO A O 1
ATOM 1744 N N . SER A 1 218 ? -17.231 7.471 8.356 1.00 98.31 218 SER A N 1
ATOM 1745 C CA . SER A 1 218 ? -17.098 8.696 7.549 1.00 98.31 218 SER A CA 1
ATOM 1746 C C . SER A 1 218 ? -16.986 9.954 8.395 1.00 98.31 218 SER A C 1
ATOM 1748 O O . SER A 1 218 ? -16.195 10.840 8.079 1.00 98.31 218 SER A O 1
ATOM 1750 N N . LYS A 1 219 ? -17.738 10.044 9.496 1.00 98.25 219 LYS A N 1
ATOM 1751 C CA . LYS A 1 219 ? -17.675 11.202 10.395 1.00 98.25 219 LYS A CA 1
ATOM 1752 C C . LYS A 1 219 ? -16.312 11.297 11.075 1.00 98.25 219 LYS A C 1
ATOM 1754 O O . LYS A 1 219 ? -15.713 12.368 11.081 1.00 98.25 219 LYS A O 1
ATOM 1759 N N . CYS A 1 220 ? -15.792 10.174 11.574 1.00 97.81 220 CYS A N 1
ATOM 1760 C CA . CYS A 1 220 ? -14.450 10.105 12.142 1.00 97.81 220 CYS A CA 1
ATOM 1761 C C . CYS A 1 220 ? -13.391 10.540 11.116 1.00 97.81 220 CYS A C 1
ATOM 1763 O O . CYS A 1 220 ? -12.520 11.352 11.427 1.00 97.81 220 CYS A O 1
ATOM 1765 N N . MET A 1 221 ? -13.497 10.059 9.874 1.00 96.44 221 MET A N 1
ATOM 1766 C CA . MET A 1 221 ? -12.601 10.440 8.783 1.00 96.44 221 MET A CA 1
ATOM 1767 C C . MET A 1 221 ? -12.669 11.943 8.468 1.00 96.44 221 MET A C 1
ATOM 1769 O O . MET A 1 221 ? -11.634 12.608 8.451 1.00 96.44 221 MET A O 1
ATOM 1773 N N . LEU A 1 222 ? -13.870 12.502 8.287 1.00 96.94 222 LEU A N 1
ATOM 1774 C CA . LEU A 1 222 ? -14.086 13.931 8.022 1.00 96.94 222 LEU A CA 1
ATOM 1775 C C . LEU A 1 222 ? -13.523 14.826 9.135 1.00 96.94 222 LEU A C 1
ATOM 1777 O O . LEU A 1 222 ? -12.916 15.865 8.846 1.00 96.94 222 LEU A O 1
ATOM 1781 N N . ASP A 1 223 ? -13.698 14.423 10.393 1.00 96.69 223 ASP A N 1
ATOM 1782 C CA . ASP A 1 223 ? -13.185 15.160 11.545 1.00 96.69 223 ASP A CA 1
ATOM 1783 C C . ASP A 1 223 ? -11.659 15.077 11.630 1.00 96.69 223 ASP A C 1
ATOM 1785 O O . ASP A 1 223 ? -11.003 16.106 11.809 1.00 96.69 223 ASP A O 1
ATOM 1789 N N . LEU A 1 224 ? -11.070 13.894 11.433 1.00 94.62 224 LEU A N 1
ATOM 1790 C CA . LEU A 1 224 ? -9.616 13.721 11.418 1.00 94.62 224 LEU A CA 1
ATOM 1791 C C . LEU A 1 224 ? -8.959 14.501 10.268 1.00 94.62 224 LEU A C 1
ATOM 1793 O O . LEU A 1 224 ? -7.976 15.203 10.501 1.00 94.62 224 LEU A O 1
ATOM 1797 N N . MET A 1 225 ? -9.526 14.470 9.057 1.00 94.31 225 MET A N 1
ATOM 1798 C CA . MET A 1 225 ? -9.064 15.301 7.934 1.00 94.31 225 MET A CA 1
ATOM 1799 C C . MET A 1 225 ? -9.105 16.793 8.295 1.00 94.31 225 MET A C 1
ATOM 1801 O O . MET A 1 225 ? -8.186 17.551 7.980 1.00 94.31 225 MET A O 1
ATOM 1805 N N . GLY A 1 226 ? -10.162 17.226 8.989 1.00 94.19 226 GLY A N 1
ATOM 1806 C CA . GLY A 1 226 ? -10.290 18.593 9.488 1.00 94.19 226 GLY A CA 1
ATOM 1807 C C . GLY A 1 226 ? -9.221 18.971 10.507 1.00 94.19 226 GLY A C 1
ATOM 1808 O O . GLY A 1 226 ? -8.622 20.038 10.381 1.00 94.19 226 GLY A O 1
ATOM 1809 N N . GLN A 1 227 ? -8.951 18.092 11.474 1.00 91.88 227 GLN A N 1
ATOM 1810 C CA . GLN A 1 227 ? -7.905 18.283 12.484 1.00 91.88 227 GLN A CA 1
ATOM 1811 C C . GLN A 1 227 ? -6.505 18.347 11.864 1.00 91.88 227 GLN A C 1
ATOM 1813 O O . GLN A 1 227 ? -5.668 19.117 12.331 1.00 91.88 227 GLN A O 1
ATOM 1818 N N . LEU A 1 228 ? -6.262 17.575 10.802 1.00 88.94 228 LEU A N 1
ATOM 1819 C CA . LEU A 1 228 ? -5.014 17.612 10.041 1.00 88.94 228 LEU A CA 1
ATOM 1820 C C . LEU A 1 228 ? -4.904 18.845 9.129 1.00 88.94 228 LEU A C 1
ATOM 1822 O O . LEU A 1 228 ? -3.815 19.167 8.673 1.00 88.94 228 LEU A O 1
ATOM 1826 N N . GLY A 1 229 ? -5.992 19.587 8.912 1.00 91.69 229 GLY A N 1
ATOM 1827 C CA . GLY A 1 229 ? -5.967 20.844 8.165 1.00 91.69 229 GLY A CA 1
ATOM 1828 C C . GLY A 1 229 ? -6.209 20.701 6.664 1.00 91.69 229 GLY A C 1
ATOM 1829 O O . GLY A 1 229 ? -5.798 21.589 5.916 1.00 91.69 229 GLY A O 1
ATOM 1830 N N . HIS A 1 230 ? -6.908 19.644 6.235 1.00 93.56 230 HIS A N 1
ATOM 1831 C CA . HIS A 1 230 ? -7.271 19.431 4.831 1.00 93.56 230 HIS A CA 1
ATOM 1832 C C . HIS A 1 230 ? -8.102 20.572 4.254 1.00 93.56 230 HIS A C 1
ATOM 1834 O O . HIS A 1 230 ? -9.147 20.928 4.818 1.00 93.56 230 HIS A O 1
ATOM 1840 N N . LYS A 1 231 ? -7.647 21.121 3.119 1.00 93.62 231 LYS A N 1
ATOM 1841 C CA . LYS A 1 231 ? -8.208 22.348 2.520 1.00 93.62 231 LYS A CA 1
ATOM 1842 C C . LYS A 1 231 ? -8.217 22.389 0.989 1.00 93.62 231 LYS A C 1
ATOM 1844 O O . LYS A 1 231 ? -8.725 23.361 0.440 1.00 93.62 231 LYS A O 1
ATOM 1849 N N . SER A 1 232 ? -7.677 21.390 0.292 1.00 95.38 232 SER A N 1
ATOM 1850 C CA . SER A 1 232 ? -7.592 21.406 -1.180 1.00 95.38 232 SER A CA 1
ATOM 1851 C C . SER A 1 232 ? -8.954 21.294 -1.868 1.00 95.38 232 SER A C 1
ATOM 1853 O O . SER A 1 232 ? -9.073 21.678 -3.024 1.00 95.38 232 SER A O 1
ATOM 1855 N N . TYR A 1 233 ? -9.967 20.766 -1.179 1.00 96.12 233 TYR A N 1
ATOM 1856 C CA . TYR A 1 233 ? -11.350 20.659 -1.647 1.00 96.12 233 TYR A CA 1
ATOM 1857 C C . TYR A 1 233 ? -12.311 20.585 -0.454 1.00 96.12 233 TYR A C 1
ATOM 1859 O O . TYR A 1 233 ? -11.900 20.362 0.690 1.00 96.12 233 TYR A O 1
ATOM 1867 N N . ASP A 1 234 ? -13.607 20.754 -0.720 1.00 97.38 234 ASP A N 1
ATOM 1868 C CA . ASP A 1 234 ? -14.651 20.533 0.278 1.00 97.38 234 ASP A CA 1
ATOM 1869 C C . ASP A 1 234 ? -14.813 19.031 0.559 1.00 97.38 234 ASP A C 1
ATOM 1871 O O . ASP A 1 234 ? -15.412 18.285 -0.221 1.00 97.38 234 ASP A O 1
ATOM 1875 N N . ARG A 1 235 ? -14.264 18.585 1.694 1.00 95.62 235 ARG A N 1
ATOM 1876 C CA . ARG A 1 235 ? -14.335 17.185 2.132 1.00 95.62 235 ARG A CA 1
ATOM 1877 C C . ARG A 1 235 ? -15.766 16.707 2.390 1.00 95.62 235 ARG A C 1
ATOM 1879 O O . ARG A 1 235 ? -16.061 15.550 2.121 1.00 95.62 235 ARG A O 1
ATOM 1886 N N . PHE A 1 236 ? -16.666 17.569 2.863 1.00 97.81 236 PHE A N 1
ATOM 1887 C CA . PHE A 1 236 ? -18.051 17.170 3.121 1.00 97.81 236 PHE A CA 1
ATOM 1888 C C . PHE A 1 236 ? -18.792 16.936 1.809 1.00 97.81 236 PHE A C 1
ATOM 1890 O O . PHE A 1 236 ? -19.489 15.932 1.656 1.00 97.81 236 PHE A O 1
ATOM 1897 N N . GLU A 1 237 ? -18.589 17.826 0.838 1.00 98.44 237 GLU A N 1
ATOM 1898 C CA . GLU A 1 237 ? -19.193 17.671 -0.480 1.00 98.44 237 GLU A CA 1
ATOM 1899 C C . GLU A 1 237 ? -18.609 16.474 -1.244 1.00 98.44 237 GLU A C 1
ATOM 1901 O O . GLU A 1 237 ? -19.358 15.764 -1.917 1.00 98.44 237 GLU A O 1
ATOM 1906 N N . TYR A 1 238 ? -17.309 16.188 -1.095 1.00 98.12 238 TYR A N 1
ATOM 1907 C CA . TYR A 1 238 ? -16.704 14.968 -1.637 1.00 98.12 238 TYR A CA 1
ATOM 1908 C C . TYR A 1 238 ? -17.413 13.712 -1.109 1.00 98.12 238 TYR A C 1
ATOM 1910 O O . TYR A 1 238 ? -17.901 12.913 -1.910 1.00 98.12 238 TYR A O 1
ATOM 1918 N N . PHE A 1 239 ? -17.534 13.565 0.217 1.00 98.38 239 PHE A N 1
ATOM 1919 C CA . PHE A 1 239 ? -18.179 12.403 0.844 1.00 98.38 239 PHE A CA 1
ATOM 1920 C C . PHE A 1 239 ? -19.635 12.248 0.391 1.00 98.38 239 PHE A C 1
ATOM 1922 O O . PHE A 1 239 ? -20.043 11.167 -0.027 1.00 98.38 239 PHE A O 1
ATOM 1929 N N . ASN A 1 240 ? -20.395 13.345 0.385 1.00 98.62 240 ASN A N 1
ATOM 1930 C CA . ASN A 1 240 ? -21.791 13.378 -0.054 1.00 98.62 240 ASN A CA 1
ATOM 1931 C C . ASN A 1 240 ? -21.966 12.965 -1.528 1.00 98.62 240 ASN A C 1
ATOM 1933 O O . ASN A 1 240 ? -22.867 12.194 -1.862 1.00 98.62 240 ASN A O 1
ATOM 1937 N N . ARG A 1 241 ? -21.125 13.476 -2.437 1.00 98.69 241 ARG A N 1
ATOM 1938 C CA . ARG A 1 241 ? -21.201 13.129 -3.867 1.00 98.69 241 ARG A CA 1
ATOM 1939 C C . ARG A 1 241 ? -20.733 11.708 -4.140 1.00 98.69 241 ARG A C 1
ATOM 1941 O O . ARG A 1 241 ? -21.336 11.039 -4.978 1.00 98.69 241 ARG A O 1
ATOM 1948 N N . TYR A 1 242 ? -19.668 11.274 -3.470 1.00 98.69 242 TYR A N 1
ATOM 1949 C CA . TYR A 1 242 ? -19.130 9.931 -3.628 1.00 98.69 242 TYR A CA 1
ATOM 1950 C C . TYR A 1 242 ? -20.135 8.885 -3.130 1.00 98.69 242 TYR A C 1
ATOM 1952 O O . TYR A 1 242 ? -20.471 7.999 -3.906 1.00 98.69 242 TYR A O 1
ATOM 1960 N N . ASP A 1 243 ? -20.703 9.036 -1.923 1.00 98.62 243 ASP A N 1
ATOM 1961 C CA . ASP A 1 243 ? -21.765 8.153 -1.395 1.00 98.62 243 ASP A CA 1
ATOM 1962 C C . ASP A 1 243 ? -22.920 8.009 -2.394 1.00 98.62 243 ASP A C 1
ATOM 1964 O O . ASP A 1 243 ? -23.205 6.914 -2.871 1.00 98.62 243 ASP A O 1
ATOM 1968 N N . LYS A 1 244 ? -23.515 9.129 -2.825 1.00 98.69 244 LYS A N 1
ATOM 1969 C CA . LYS A 1 244 ? -24.649 9.118 -3.766 1.00 98.69 244 LYS A CA 1
ATOM 1970 C C . LYS A 1 244 ? -24.358 8.391 -5.076 1.00 98.69 244 LYS A C 1
ATOM 1972 O O . LYS A 1 244 ? -25.242 7.728 -5.611 1.00 98.69 244 LYS A O 1
ATOM 1977 N N . LYS A 1 245 ? -23.154 8.560 -5.627 1.00 98.69 245 LYS A N 1
ATOM 1978 C CA . LYS A 1 245 ? -22.765 7.945 -6.903 1.00 98.69 245 LYS A CA 1
ATOM 1979 C C . LYS A 1 245 ? -22.329 6.489 -6.742 1.00 98.69 245 LYS A C 1
ATOM 1981 O O . LYS A 1 245 ? -22.546 5.702 -7.657 1.00 98.69 245 LYS A O 1
ATOM 1986 N N . PHE A 1 246 ? -21.702 6.141 -5.620 1.00 98.75 246 PHE A N 1
ATOM 1987 C CA . PHE A 1 246 ? -21.098 4.828 -5.401 1.00 98.75 246 PHE A CA 1
ATOM 1988 C C . PHE A 1 246 ? -22.053 3.828 -4.745 1.00 98.75 246 PHE A C 1
ATOM 1990 O O . PHE A 1 246 ? -21.942 2.630 -4.985 1.00 98.75 246 PHE A O 1
ATOM 1997 N N . ARG A 1 247 ? -23.044 4.302 -3.986 1.00 98.75 247 ARG A N 1
ATOM 1998 C CA . ARG A 1 247 ? -24.065 3.471 -3.338 1.00 98.75 247 ARG A CA 1
ATOM 1999 C C . ARG A 1 247 ? -24.736 2.451 -4.265 1.00 98.75 247 ARG A C 1
ATOM 2001 O O . ARG A 1 247 ? -24.734 1.282 -3.889 1.00 98.75 247 ARG A O 1
ATOM 2008 N N . PRO A 1 248 ? -25.190 2.798 -5.486 1.00 98.81 248 PRO A N 1
ATOM 2009 C CA . PRO A 1 248 ? -25.763 1.804 -6.397 1.00 98.81 248 PRO A CA 1
ATOM 2010 C C . PRO A 1 248 ? -24.785 0.681 -6.785 1.00 98.81 248 PRO A C 1
ATOM 2012 O O . PRO A 1 248 ? -25.207 -0.428 -7.093 1.00 98.81 248 PRO A O 1
ATOM 2015 N N . VAL A 1 249 ? -23.474 0.953 -6.779 1.00 98.88 249 VAL A N 1
ATOM 2016 C CA . VAL A 1 249 ? -22.431 -0.046 -7.070 1.00 98.88 249 VAL A CA 1
ATOM 2017 C C . VAL A 1 249 ? -22.276 -1.011 -5.895 1.00 98.88 249 VAL A C 1
ATOM 2019 O O . VAL A 1 249 ? -22.177 -2.219 -6.101 1.00 98.88 249 VAL A O 1
ATOM 2022 N N . VAL A 1 250 ? -22.294 -0.485 -4.667 1.00 98.88 250 VAL A N 1
ATOM 2023 C CA . VAL A 1 250 ? -22.242 -1.284 -3.433 1.00 98.88 250 VAL A CA 1
ATOM 2024 C C . VAL A 1 250 ? -23.492 -2.150 -3.291 1.00 98.88 250 VAL A C 1
ATOM 2026 O O . VAL A 1 250 ? -23.368 -3.340 -3.016 1.00 98.88 250 VAL A O 1
ATOM 2029 N N . GLU A 1 251 ? -24.675 -1.580 -3.534 1.00 98.81 251 GLU A N 1
ATOM 2030 C CA . GLU A 1 251 ? -25.958 -2.296 -3.534 1.00 98.81 251 GLU A CA 1
ATOM 2031 C C . GLU A 1 251 ? -25.946 -3.447 -4.546 1.00 98.81 251 GLU A C 1
ATOM 2033 O O . GLU A 1 251 ? -26.218 -4.586 -4.179 1.00 98.81 251 GLU A O 1
ATOM 2038 N N . ALA A 1 252 ? -25.515 -3.192 -5.787 1.00 98.88 252 ALA A N 1
ATOM 2039 C CA . ALA A 1 252 ? -25.423 -4.230 -6.810 1.00 98.88 252 ALA A CA 1
ATOM 2040 C C . ALA A 1 252 ? -24.445 -5.359 -6.437 1.00 98.88 252 ALA A C 1
ATOM 2042 O O . ALA A 1 252 ? -24.746 -6.530 -6.658 1.00 98.88 252 ALA A O 1
ATOM 2043 N N . ALA A 1 253 ? -23.283 -5.033 -5.860 1.00 98.81 253 ALA A N 1
ATOM 2044 C CA . ALA A 1 253 ? -22.323 -6.038 -5.404 1.00 98.81 253 ALA A CA 1
ATOM 2045 C C . ALA A 1 253 ? -22.863 -6.867 -4.232 1.00 98.81 253 ALA A C 1
ATOM 2047 O O . ALA A 1 253 ? -22.704 -8.089 -4.216 1.00 98.81 253 ALA A O 1
ATOM 2048 N N . PHE A 1 254 ? -23.528 -6.218 -3.277 1.00 98.69 254 PHE A N 1
ATOM 2049 C CA . PHE A 1 254 ? -24.162 -6.891 -2.150 1.00 98.69 254 PHE A CA 1
ATOM 2050 C C . PHE A 1 254 ? -25.273 -7.844 -2.616 1.00 98.69 254 PHE A C 1
ATOM 2052 O O . PHE A 1 254 ? -25.265 -9.019 -2.248 1.00 98.69 254 PHE A O 1
ATOM 2059 N N . ASP A 1 255 ? -26.167 -7.376 -3.491 1.00 98.62 255 ASP A N 1
ATOM 2060 C CA . ASP A 1 255 ? -27.272 -8.168 -4.043 1.00 98.62 255 ASP A CA 1
ATOM 2061 C C . ASP A 1 255 ? -26.782 -9.343 -4.905 1.00 98.62 255 ASP A C 1
ATOM 2063 O O . ASP A 1 255 ? -27.405 -10.406 -4.929 1.00 98.62 255 ASP A O 1
ATOM 2067 N N . ALA A 1 256 ? -25.639 -9.186 -5.579 1.00 98.44 256 ALA A N 1
ATOM 2068 C CA . ALA A 1 256 ? -24.986 -10.248 -6.343 1.00 98.44 256 ALA A CA 1
ATOM 2069 C C . ALA A 1 256 ? -24.241 -11.278 -5.470 1.00 98.44 256 ALA A C 1
ATOM 2071 O O . ALA A 1 256 ? -23.686 -12.240 -6.003 1.00 98.44 256 ALA A O 1
ATOM 2072 N N . GLY A 1 257 ? -24.220 -11.105 -4.144 1.00 98.12 257 GLY A N 1
ATOM 2073 C CA . GLY A 1 257 ? -23.572 -12.031 -3.217 1.00 98.12 257 GLY A CA 1
ATOM 2074 C C . GLY A 1 257 ? -22.051 -11.887 -3.135 1.00 98.12 257 GLY A C 1
ATOM 2075 O O . GLY A 1 257 ? -21.380 -12.815 -2.684 1.00 98.12 257 GLY A O 1
ATOM 2076 N N . VAL A 1 258 ? -21.489 -10.743 -3.545 1.00 98.69 258 VAL A N 1
ATOM 2077 C CA . VAL A 1 258 ? -20.064 -10.448 -3.333 1.00 98.69 258 VAL A CA 1
ATOM 2078 C C . VAL A 1 258 ? -19.780 -10.423 -1.828 1.00 98.69 258 VAL A C 1
ATOM 2080 O O . VAL A 1 258 ? -20.497 -9.791 -1.051 1.00 98.69 258 VAL A O 1
ATOM 2083 N N . HIS A 1 259 ? -18.714 -11.097 -1.395 1.00 98.50 259 HIS A N 1
ATOM 2084 C CA . HIS A 1 259 ? -18.358 -11.186 0.016 1.00 98.50 259 HIS A CA 1
ATOM 2085 C C . HIS A 1 259 ? -18.130 -9.780 0.613 1.00 98.50 259 HIS A C 1
ATOM 2087 O O . HIS A 1 259 ? -17.378 -8.993 0.027 1.00 98.50 259 HIS A O 1
ATOM 2093 N N . PRO A 1 260 ? -18.664 -9.448 1.808 1.00 98.12 260 PRO A N 1
ATOM 2094 C CA . PRO A 1 260 ? -18.531 -8.105 2.388 1.00 98.12 260 PRO A CA 1
ATOM 2095 C C . PRO A 1 260 ? -17.081 -7.624 2.541 1.00 98.12 260 PRO A C 1
ATOM 2097 O O . PRO A 1 260 ? -16.801 -6.443 2.366 1.00 98.12 260 PRO A O 1
ATOM 2100 N N . ALA A 1 261 ? -16.145 -8.544 2.799 1.00 97.62 261 ALA A N 1
ATOM 2101 C CA . ALA A 1 261 ? -14.706 -8.258 2.815 1.00 97.62 261 ALA A CA 1
ATOM 2102 C C . ALA A 1 261 ? -14.174 -7.687 1.491 1.00 97.62 261 ALA A C 1
ATOM 2104 O O . ALA A 1 261 ? -13.314 -6.814 1.509 1.00 97.62 261 ALA A O 1
ATOM 2105 N N . ASN A 1 262 ? -14.702 -8.139 0.354 1.00 98.19 262 ASN A N 1
ATOM 2106 C CA . ASN A 1 262 ? -14.321 -7.636 -0.963 1.00 98.19 262 ASN A CA 1
ATOM 2107 C C . ASN A 1 262 ? -14.981 -6.277 -1.241 1.00 98.19 262 ASN A C 1
ATOM 2109 O O . ASN A 1 262 ? -14.330 -5.389 -1.791 1.00 98.19 262 ASN A O 1
ATOM 2113 N N . ILE A 1 263 ? -16.232 -6.093 -0.796 1.00 98.69 263 ILE A N 1
ATOM 2114 C CA . ILE A 1 263 ? -16.981 -4.834 -0.942 1.00 98.69 263 ILE A CA 1
ATOM 2115 C C . ILE A 1 263 ? -16.253 -3.672 -0.261 1.00 98.69 263 ILE A C 1
ATOM 2117 O O . ILE A 1 263 ? -16.089 -2.624 -0.873 1.00 98.69 263 ILE A O 1
ATOM 2121 N N . VAL A 1 264 ? -15.768 -3.857 0.969 1.00 97.62 264 VAL A N 1
ATOM 2122 C CA . VAL A 1 264 ? -15.024 -2.814 1.705 1.00 97.62 264 VAL A CA 1
ATOM 2123 C C . VAL A 1 264 ? -13.574 -2.648 1.252 1.00 97.62 264 VAL A C 1
ATOM 2125 O O . VAL A 1 264 ? -12.949 -1.650 1.584 1.00 97.62 264 VAL A O 1
ATOM 2128 N N . MET A 1 265 ? -13.010 -3.630 0.551 1.00 96.56 265 MET A N 1
ATOM 2129 C CA . MET A 1 265 ? -11.604 -3.620 0.151 1.00 96.56 265 MET A CA 1
ATOM 2130 C C . MET A 1 265 ? -11.397 -2.901 -1.182 1.00 96.56 265 MET A C 1
ATOM 2132 O O . MET A 1 265 ? -10.605 -1.971 -1.268 1.00 96.56 265 MET A O 1
ATOM 2136 N N . LEU A 1 266 ? -12.107 -3.328 -2.227 1.00 97.44 266 LEU A N 1
ATOM 2137 C CA . LEU A 1 266 ? -11.856 -2.892 -3.605 1.00 97.44 266 LEU A CA 1
ATOM 2138 C C . LEU A 1 266 ? -11.961 -1.371 -3.865 1.00 97.44 266 LEU A C 1
ATOM 2140 O O . LEU A 1 266 ? -11.198 -0.882 -4.702 1.00 97.44 266 LEU A O 1
ATOM 2144 N N . PRO A 1 267 ? -12.847 -0.599 -3.200 1.00 97.31 267 PRO A N 1
ATOM 2145 C CA . PRO A 1 267 ? -13.039 0.814 -3.525 1.00 97.31 267 PRO A CA 1
ATOM 2146 C C . PRO A 1 267 ? -11.851 1.723 -3.189 1.00 97.31 267 PRO A C 1
ATOM 2148 O O . PRO A 1 267 ? -11.753 2.804 -3.754 1.00 97.31 267 PRO A O 1
ATOM 2151 N N . THR A 1 268 ? -10.959 1.340 -2.277 1.00 94.88 268 THR A N 1
ATOM 2152 C CA . THR A 1 268 ? -9.858 2.207 -1.803 1.00 94.88 268 THR A CA 1
ATOM 2153 C C . THR A 1 268 ? -8.755 2.433 -2.837 1.00 94.88 268 THR A C 1
ATOM 2155 O O . THR A 1 268 ? -8.030 3.416 -2.744 1.00 94.88 268 THR A O 1
ATOM 2158 N N . HIS A 1 269 ? -8.645 1.570 -3.852 1.00 94.69 269 HIS A N 1
ATOM 2159 C CA . HIS A 1 269 ? -7.522 1.529 -4.796 1.00 94.69 269 HIS A CA 1
ATOM 2160 C C . HIS A 1 269 ? -7.557 2.643 -5.863 1.00 94.69 269 HIS A C 1
ATOM 2162 O O . HIS A 1 269 ? -7.273 2.419 -7.035 1.00 94.69 269 HIS A O 1
ATOM 2168 N N . VAL A 1 270 ? -7.920 3.862 -5.470 1.00 95.25 270 VAL A N 1
ATOM 2169 C CA . VAL A 1 270 ? -7.990 5.051 -6.334 1.00 95.25 270 VAL A CA 1
ATOM 2170 C C . VAL A 1 270 ? -6.742 5.931 -6.250 1.00 95.25 270 VAL A C 1
ATOM 2172 O O . VAL A 1 270 ? -6.710 6.991 -6.874 1.00 95.25 270 VAL A O 1
ATOM 2175 N N . GLY A 1 271 ? -5.725 5.507 -5.489 1.00 90.38 271 GLY A N 1
ATOM 2176 C CA . GLY A 1 271 ? -4.527 6.288 -5.168 1.00 90.38 271 GLY A CA 1
ATOM 2177 C C . GLY A 1 271 ? -3.762 6.814 -6.385 1.00 90.38 271 GLY A C 1
ATOM 2178 O O . GLY A 1 271 ? -3.115 7.856 -6.319 1.00 90.38 271 GLY A O 1
ATOM 2179 N N . ASP A 1 272 ? -3.896 6.197 -7.556 1.00 93.75 272 ASP A N 1
ATOM 2180 C CA . ASP A 1 272 ? -3.282 6.719 -8.779 1.00 93.75 272 ASP A CA 1
ATOM 2181 C C . ASP A 1 272 ? -3.814 8.100 -9.206 1.00 93.75 272 ASP A C 1
ATOM 2183 O O . ASP A 1 272 ? -3.159 8.793 -9.977 1.00 93.75 272 ASP A O 1
ATOM 2187 N N . ILE A 1 273 ? -4.937 8.571 -8.658 1.00 95.94 273 ILE A N 1
ATOM 2188 C CA . ILE A 1 273 ? -5.455 9.922 -8.893 1.00 95.94 273 ILE A CA 1
ATOM 2189 C C . ILE A 1 273 ? -5.007 10.846 -7.752 1.00 95.94 273 ILE A C 1
ATOM 2191 O O . ILE A 1 273 ? -5.613 10.913 -6.686 1.00 95.94 273 ILE A O 1
ATOM 2195 N N . GLY A 1 274 ? -3.922 11.588 -7.973 1.00 92.50 274 GLY A N 1
ATOM 2196 C CA . GLY A 1 274 ? -3.438 12.613 -7.045 1.00 92.50 274 GLY A CA 1
ATOM 2197 C C . GLY A 1 274 ? -2.543 12.115 -5.912 1.00 92.50 274 GLY A C 1
ATOM 2198 O O . GLY A 1 274 ? -1.799 12.937 -5.377 1.00 92.50 274 GLY A O 1
ATOM 2199 N N . HIS A 1 275 ? -2.553 10.819 -5.571 1.00 92.00 275 HIS A N 1
ATOM 2200 C CA . HIS A 1 275 ? -1.677 10.239 -4.545 1.00 92.00 275 HIS A CA 1
ATOM 2201 C C . HIS A 1 275 ? -0.387 9.625 -5.145 1.00 92.00 275 HIS A C 1
ATOM 2203 O O . HIS A 1 275 ? 0.703 10.117 -4.844 1.00 92.00 275 HIS A O 1
ATOM 2209 N N . HIS A 1 276 ? -0.467 8.645 -6.057 1.00 92.75 276 HIS A N 1
ATOM 2210 C CA . HIS A 1 276 ? 0.700 8.104 -6.784 1.00 92.75 276 HIS A CA 1
ATOM 2211 C C . HIS A 1 276 ? 1.079 8.965 -7.987 1.00 92.75 276 HIS A C 1
ATOM 2213 O O . HIS A 1 276 ? 2.238 9.342 -8.151 1.00 92.75 276 HIS A O 1
ATOM 2219 N N . ILE A 1 277 ? 0.106 9.330 -8.826 1.00 94.75 277 ILE A N 1
ATOM 2220 C CA . ILE A 1 277 ? 0.309 10.322 -9.882 1.00 94.75 277 ILE A CA 1
ATOM 2221 C C . ILE A 1 277 ? -0.030 11.675 -9.272 1.00 94.75 277 ILE A C 1
ATOM 2223 O O . ILE A 1 277 ? -1.182 12.108 -9.269 1.00 94.75 277 ILE A O 1
ATOM 2227 N N . GLY A 1 278 ? 0.977 12.312 -8.685 1.00 92.12 278 GLY A N 1
ATOM 2228 C CA . GLY A 1 278 ? 0.771 13.499 -7.870 1.00 92.12 278 GLY A CA 1
ATOM 2229 C C . GLY A 1 278 ? 1.994 14.395 -7.758 1.00 92.12 278 GLY A C 1
ATOM 2230 O O . GLY A 1 278 ? 3.046 14.179 -8.371 1.00 92.12 278 GLY A O 1
ATOM 2231 N N . TRP A 1 279 ? 1.839 15.418 -6.919 1.00 90.19 279 TRP A N 1
ATOM 2232 C CA . TRP A 1 279 ? 2.834 16.463 -6.681 1.00 90.19 279 TRP A CA 1
ATOM 2233 C C . TRP A 1 279 ? 4.221 15.907 -6.341 1.00 90.19 279 TRP A C 1
ATOM 2235 O O . TRP A 1 279 ? 5.235 16.367 -6.871 1.00 90.19 279 TRP A O 1
ATOM 2245 N N . SER A 1 280 ? 4.269 14.915 -5.459 1.00 90.69 280 SER A N 1
ATOM 2246 C CA . SER A 1 280 ? 5.501 14.330 -4.943 1.00 90.69 280 SER A CA 1
ATOM 2247 C C . SER A 1 280 ? 6.297 13.602 -6.027 1.00 90.69 280 SER A C 1
ATOM 2249 O O . SER A 1 280 ? 7.478 13.903 -6.197 1.00 90.69 280 SER A O 1
ATOM 2251 N N . TYR A 1 281 ? 5.659 12.753 -6.840 1.00 94.25 281 TYR A N 1
ATOM 2252 C CA . TYR A 1 281 ? 6.323 12.076 -7.959 1.00 94.25 281 TYR A CA 1
ATOM 2253 C C . TYR A 1 281 ? 6.800 13.047 -9.035 1.00 94.25 281 TYR A C 1
ATOM 2255 O O . TYR A 1 281 ? 7.884 12.853 -9.582 1.00 94.25 281 TYR A O 1
ATOM 2263 N N . TYR A 1 282 ? 6.059 14.128 -9.303 1.00 94.88 282 TYR A N 1
ATOM 2264 C CA . TYR A 1 282 ? 6.521 15.152 -10.240 1.00 94.88 282 TYR A CA 1
ATOM 2265 C C . TYR A 1 282 ? 7.811 15.794 -9.735 1.00 94.88 282 TYR A C 1
ATOM 2267 O O . TYR A 1 282 ? 8.789 15.861 -10.473 1.00 94.88 282 TYR A O 1
ATOM 2275 N N . LYS A 1 283 ? 7.859 16.222 -8.465 1.00 94.06 283 LYS A N 1
ATOM 2276 C CA . LYS A 1 283 ? 9.071 16.831 -7.890 1.00 94.06 283 LYS A CA 1
ATOM 2277 C C . LYS A 1 283 ? 10.226 15.844 -7.765 1.00 94.06 283 LYS A C 1
ATOM 2279 O O . LYS A 1 283 ? 11.364 16.224 -8.035 1.00 94.06 283 LYS A O 1
ATOM 2284 N N . LEU A 1 284 ? 9.940 14.604 -7.380 1.00 95.31 284 LEU A N 1
ATOM 2285 C CA . LEU A 1 284 ? 10.922 13.533 -7.282 1.00 95.31 284 LEU A CA 1
ATOM 2286 C C . LEU A 1 284 ? 11.564 13.262 -8.644 1.00 95.31 284 LEU A C 1
ATOM 2288 O O . LEU A 1 284 ? 12.786 13.290 -8.762 1.00 95.31 284 LEU A O 1
ATOM 2292 N N . CYS A 1 285 ? 10.743 13.114 -9.684 1.00 97.38 285 CYS A N 1
ATOM 2293 C CA . CYS A 1 285 ? 11.193 12.733 -11.017 1.00 97.38 285 CYS A CA 1
ATOM 2294 C C . CYS A 1 285 ? 11.710 13.899 -11.867 1.00 97.38 285 CYS A C 1
ATOM 2296 O O . CYS A 1 285 ? 12.174 13.649 -12.973 1.00 97.38 285 CYS A O 1
ATOM 2298 N N . ARG A 1 286 ? 11.701 15.156 -11.389 1.00 96.62 286 ARG A N 1
ATOM 2299 C CA . ARG A 1 286 ? 12.465 16.259 -12.027 1.00 96.62 286 ARG A CA 1
ATOM 2300 C C . ARG A 1 286 ? 13.951 15.945 -12.143 1.00 96.62 286 ARG A C 1
ATOM 2302 O O . ARG A 1 286 ? 14.620 16.477 -13.023 1.00 96.62 286 ARG A O 1
ATOM 2309 N N . ASP A 1 287 ? 14.438 15.121 -11.225 1.00 96.62 287 ASP A N 1
ATOM 2310 C CA . ASP A 1 287 ? 15.753 14.514 -11.274 1.00 96.62 287 ASP A CA 1
ATOM 2311 C C . ASP A 1 287 ? 15.761 13.384 -12.311 1.00 96.62 287 ASP A C 1
ATOM 2313 O O . ASP A 1 287 ? 14.974 12.437 -12.224 1.00 96.62 287 ASP A O 1
ATOM 2317 N N . ASP A 1 288 ? 16.631 13.501 -13.312 1.00 97.12 288 ASP A N 1
ATOM 2318 C CA . ASP A 1 288 ? 16.688 12.538 -14.414 1.00 97.12 288 ASP A CA 1
ATOM 2319 C C . ASP A 1 288 ? 17.139 11.151 -13.966 1.00 97.12 288 ASP A C 1
ATOM 2321 O O . ASP A 1 288 ? 16.662 10.170 -14.525 1.00 97.12 288 ASP A O 1
ATOM 2325 N N . MET A 1 289 ? 17.977 11.043 -12.929 1.00 97.75 289 MET A N 1
ATOM 2326 C CA . MET A 1 289 ? 18.351 9.744 -12.371 1.00 97.75 289 MET A CA 1
ATOM 2327 C C . MET A 1 289 ? 17.133 9.077 -11.720 1.00 97.75 289 MET A C 1
ATOM 2329 O O . MET A 1 289 ? 16.901 7.888 -11.919 1.00 97.75 289 MET A O 1
ATOM 2333 N N . CYS A 1 290 ? 16.308 9.838 -10.995 1.00 98.19 290 CYS A N 1
ATOM 2334 C CA . CYS A 1 290 ? 15.067 9.322 -10.412 1.00 98.19 290 CYS A CA 1
ATOM 2335 C C . CYS A 1 290 ? 14.073 8.874 -11.493 1.00 98.19 290 CYS A C 1
ATOM 2337 O O . CYS A 1 290 ? 13.516 7.781 -11.393 1.00 98.19 290 CYS A O 1
ATOM 2339 N N . MET A 1 291 ? 13.878 9.676 -12.545 1.00 98.25 291 MET A N 1
ATOM 2340 C CA . MET A 1 291 ? 13.019 9.283 -13.668 1.00 98.25 291 MET A CA 1
ATOM 2341 C C . MET A 1 291 ? 13.558 8.030 -14.371 1.00 98.25 291 MET A C 1
ATOM 2343 O O . MET A 1 291 ? 12.800 7.090 -14.591 1.00 98.25 291 MET A O 1
ATOM 2347 N N . ALA A 1 292 ? 14.863 7.966 -14.645 1.00 98.50 292 ALA A N 1
ATOM 2348 C CA . ALA A 1 292 ? 15.498 6.818 -15.286 1.00 98.50 292 ALA A CA 1
ATOM 2349 C C . ALA A 1 292 ? 15.365 5.529 -14.460 1.00 98.50 292 ALA A C 1
ATOM 2351 O O . ALA A 1 292 ? 15.103 4.459 -15.015 1.00 98.50 292 ALA A O 1
ATOM 2352 N N . ILE A 1 293 ? 15.486 5.618 -13.129 1.00 98.62 293 ILE A N 1
ATOM 2353 C CA . ILE A 1 293 ? 15.187 4.506 -12.215 1.00 98.62 293 ILE A CA 1
ATOM 2354 C C . ILE A 1 293 ? 13.732 4.067 -12.390 1.00 98.62 293 ILE A C 1
ATOM 2356 O O . ILE A 1 293 ? 13.479 2.890 -12.632 1.00 98.62 293 ILE A O 1
ATOM 2360 N N . LEU A 1 294 ? 12.778 4.995 -12.307 1.00 98.44 294 LEU A N 1
ATOM 2361 C CA . LEU A 1 294 ? 11.353 4.678 -12.394 1.00 98.44 294 LEU A CA 1
ATOM 2362 C C . LEU A 1 294 ? 10.980 4.015 -13.733 1.00 98.44 294 LEU A C 1
ATOM 2364 O O . LEU A 1 294 ? 10.252 3.019 -13.750 1.00 98.44 294 LEU A O 1
ATOM 2368 N N . GLU A 1 295 ? 11.517 4.519 -14.847 1.00 98.44 295 GLU A N 1
ATOM 2369 C CA . GLU A 1 295 ? 11.299 3.964 -16.187 1.00 98.44 295 GLU A CA 1
ATOM 2370 C C . GLU A 1 295 ? 11.927 2.581 -16.357 1.00 98.44 295 GLU A C 1
ATOM 2372 O O . GLU A 1 295 ? 11.253 1.648 -16.789 1.00 98.44 295 GLU A O 1
ATOM 2377 N N . SER A 1 296 ? 13.207 2.427 -16.009 1.00 98.56 296 SER A N 1
ATOM 2378 C CA . SER A 1 296 ? 13.936 1.166 -16.200 1.00 98.56 296 SER A CA 1
ATOM 2379 C C . SER A 1 296 ? 13.411 0.043 -15.303 1.00 98.56 296 SER A C 1
ATOM 2381 O O . SER A 1 296 ? 13.278 -1.102 -15.747 1.00 98.56 296 SER A O 1
ATOM 2383 N N . VAL A 1 297 ? 13.039 0.363 -14.061 1.00 98.69 297 VAL A N 1
ATOM 2384 C CA . VAL A 1 297 ? 12.398 -0.580 -13.138 1.00 98.69 297 VAL A CA 1
ATOM 2385 C C . VAL A 1 297 ? 11.020 -0.988 -13.666 1.00 98.69 297 VAL A C 1
ATOM 2387 O O . VAL A 1 297 ? 10.714 -2.179 -13.719 1.00 98.69 297 VAL A O 1
ATOM 2390 N N . SER A 1 298 ? 10.210 -0.040 -14.147 1.00 98.56 298 SER A N 1
ATOM 2391 C CA . SER A 1 298 ? 8.900 -0.364 -14.730 1.00 98.56 298 SER A CA 1
ATOM 2392 C C . SER A 1 298 ? 9.032 -1.190 -16.016 1.00 98.56 298 SER A C 1
ATOM 2394 O O . SER A 1 298 ? 8.322 -2.176 -16.198 1.00 98.56 298 SER A O 1
ATOM 2396 N N . GLN A 1 299 ? 10.001 -0.877 -16.879 1.00 98.75 299 GLN A N 1
ATOM 2397 C CA . GLN A 1 299 ? 10.260 -1.651 -18.094 1.00 98.75 299 GLN A CA 1
ATOM 2398 C C . GLN A 1 299 ? 10.734 -3.081 -17.785 1.00 98.75 299 GLN A C 1
ATOM 2400 O O . GLN A 1 299 ? 10.318 -4.021 -18.463 1.00 98.75 299 GLN A O 1
ATOM 2405 N N . THR A 1 300 ? 11.526 -3.267 -16.722 1.00 98.81 300 THR A N 1
ATOM 2406 C CA . THR A 1 300 ? 11.902 -4.594 -16.198 1.00 98.81 300 THR A CA 1
ATOM 2407 C C . THR A 1 300 ? 10.658 -5.411 -15.835 1.00 98.81 300 THR A C 1
ATOM 2409 O O . THR A 1 300 ? 10.558 -6.594 -16.177 1.00 98.81 300 THR A O 1
ATOM 2412 N N . VAL A 1 301 ? 9.673 -4.782 -15.183 1.00 98.69 301 VAL A N 1
ATOM 2413 C CA . VAL A 1 301 ? 8.385 -5.414 -14.862 1.00 98.69 301 VAL A CA 1
ATOM 2414 C C . VAL A 1 301 ? 7.644 -5.822 -16.136 1.00 98.69 301 VAL A C 1
ATOM 2416 O O . VAL A 1 301 ? 7.225 -6.977 -16.239 1.00 98.69 301 VAL A O 1
ATOM 2419 N N . TYR A 1 302 ? 7.529 -4.928 -17.123 1.00 98.56 302 TYR A N 1
ATOM 2420 C CA . TYR A 1 302 ? 6.809 -5.201 -18.375 1.00 98.56 302 TYR A CA 1
ATOM 2421 C C . TYR A 1 302 ? 7.409 -6.385 -19.130 1.00 98.56 302 TYR A C 1
ATOM 2423 O O . TYR A 1 302 ? 6.697 -7.324 -19.488 1.00 98.56 302 TYR A O 1
ATOM 2431 N N . ASN A 1 303 ? 8.728 -6.374 -19.319 1.00 98.62 303 ASN A N 1
ATOM 2432 C CA . ASN A 1 303 ? 9.426 -7.411 -20.070 1.00 98.62 303 ASN A CA 1
ATOM 2433 C C . ASN A 1 303 ? 9.371 -8.762 -19.348 1.00 98.62 303 ASN A C 1
ATOM 2435 O O . ASN A 1 303 ? 9.167 -9.803 -19.982 1.00 98.62 303 ASN A O 1
ATOM 2439 N N . THR A 1 304 ? 9.487 -8.755 -18.016 1.00 98.69 304 THR A N 1
ATOM 2440 C CA . THR A 1 304 ? 9.401 -9.978 -17.208 1.00 98.69 304 THR A CA 1
ATOM 2441 C C . THR A 1 304 ? 7.988 -10.570 -17.245 1.00 98.69 304 THR A C 1
ATOM 2443 O O . THR A 1 304 ? 7.844 -11.781 -17.421 1.00 98.69 304 THR A O 1
ATOM 2446 N N . LEU A 1 305 ? 6.938 -9.746 -17.140 1.00 98.56 305 LEU A N 1
ATOM 2447 C CA . LEU A 1 305 ? 5.544 -10.192 -17.263 1.00 98.56 305 LEU A CA 1
ATOM 2448 C C . LEU A 1 305 ? 5.236 -10.740 -18.661 1.00 98.56 305 LEU A C 1
ATOM 2450 O O . LEU A 1 305 ? 4.680 -11.833 -18.776 1.00 98.56 305 LEU A O 1
ATOM 2454 N N . ALA A 1 306 ? 5.640 -10.030 -19.716 1.00 98.06 306 ALA A N 1
ATOM 2455 C CA . ALA A 1 306 ? 5.449 -10.473 -21.096 1.00 98.06 306 ALA A CA 1
ATOM 2456 C C . ALA A 1 306 ? 6.151 -11.816 -21.360 1.00 98.06 306 ALA A C 1
ATOM 2458 O O . ALA A 1 306 ? 5.558 -12.739 -21.921 1.00 98.06 306 ALA A O 1
ATOM 2459 N N . SER A 1 307 ? 7.386 -11.970 -20.874 1.00 97.94 307 SER A N 1
ATOM 2460 C CA . SER A 1 307 ? 8.145 -13.221 -20.987 1.00 97.94 307 SER A CA 1
ATOM 2461 C C . SER A 1 307 ? 7.510 -14.359 -20.185 1.00 97.94 307 SER A C 1
ATOM 2463 O O . SER A 1 307 ? 7.444 -15.495 -20.658 1.00 97.94 307 SER A O 1
ATOM 2465 N N . ALA A 1 308 ? 7.006 -14.074 -18.980 1.00 98.00 308 ALA A N 1
ATOM 2466 C CA . ALA A 1 308 ? 6.296 -15.051 -18.161 1.00 98.00 308 ALA A CA 1
ATOM 2467 C C . ALA A 1 308 ? 5.007 -15.542 -18.834 1.00 98.00 308 ALA A C 1
ATOM 2469 O O . ALA A 1 308 ? 4.724 -16.744 -18.804 1.00 98.00 308 ALA A O 1
ATOM 2470 N N . LEU A 1 309 ? 4.251 -14.626 -19.447 1.00 97.56 309 LEU A N 1
ATOM 2471 C CA . LEU A 1 309 ? 3.044 -14.933 -20.207 1.00 97.56 309 LEU A CA 1
ATOM 2472 C C . LEU A 1 309 ? 3.373 -15.816 -21.417 1.00 97.56 309 LEU A C 1
ATOM 2474 O O . LEU A 1 309 ? 2.802 -16.896 -21.551 1.00 97.56 309 LEU A O 1
ATOM 2478 N N . ALA A 1 310 ? 4.350 -15.413 -22.236 1.00 96.25 310 ALA A N 1
ATOM 2479 C CA . ALA A 1 310 ? 4.784 -16.169 -23.412 1.00 96.25 310 ALA A CA 1
ATOM 2480 C C . ALA A 1 310 ? 5.293 -17.578 -23.057 1.00 96.25 310 ALA A C 1
ATOM 2482 O O . ALA A 1 310 ? 5.063 -18.539 -23.788 1.00 96.25 310 ALA A O 1
ATOM 2483 N N . ALA A 1 311 ? 5.943 -17.726 -21.898 1.00 95.38 311 ALA A N 1
ATOM 2484 C CA . ALA A 1 311 ? 6.406 -19.012 -21.381 1.00 95.38 311 ALA A CA 1
ATOM 2485 C C . ALA A 1 311 ? 5.312 -19.834 -20.663 1.00 95.38 311 ALA A C 1
ATOM 2487 O O . ALA A 1 311 ? 5.609 -20.899 -20.110 1.00 95.38 311 ALA A O 1
ATOM 2488 N N . GLY A 1 312 ? 4.068 -19.342 -20.606 1.00 94.94 312 GLY A N 1
ATOM 2489 C CA . GLY A 1 312 ? 2.945 -20.003 -19.937 1.00 94.94 312 GLY A CA 1
ATOM 2490 C C . GLY A 1 312 ? 3.156 -20.201 -18.433 1.00 94.94 312 GLY A C 1
ATOM 2491 O O . GLY A 1 312 ? 2.691 -21.198 -17.870 1.00 94.94 312 GLY A O 1
ATOM 2492 N N . LYS A 1 313 ? 3.910 -19.310 -17.776 1.00 95.44 313 LYS A N 1
ATOM 2493 C CA . LYS A 1 313 ? 4.282 -19.415 -16.353 1.00 95.44 313 LYS A CA 1
ATOM 2494 C C . LYS A 1 313 ? 3.291 -18.754 -15.402 1.00 95.44 313 LYS A C 1
ATOM 2496 O O . LYS A 1 313 ? 3.307 -19.089 -14.225 1.00 95.44 313 LYS A O 1
ATOM 2501 N N . ILE A 1 314 ? 2.428 -17.884 -15.911 1.00 96.50 314 ILE A N 1
ATOM 2502 C CA . ILE A 1 314 ? 1.367 -17.228 -15.145 1.00 96.50 314 ILE A CA 1
ATOM 2503 C C . ILE A 1 314 ? 0.147 -18.157 -15.135 1.00 96.50 314 ILE A C 1
ATOM 2505 O O . ILE A 1 314 ? -0.348 -18.539 -16.196 1.00 96.50 314 ILE A O 1
ATOM 2509 N N . LYS A 1 315 ? -0.283 -18.591 -13.948 1.00 93.88 315 LYS A N 1
ATOM 2510 C CA . LYS A 1 315 ? -1.380 -19.549 -13.728 1.00 93.88 315 LYS A CA 1
ATOM 2511 C C . LYS A 1 315 ? -2.613 -18.910 -13.106 1.00 93.88 315 LYS A C 1
ATOM 2513 O O . LYS A 1 315 ? -3.703 -19.449 -13.258 1.00 93.88 315 LYS A O 1
ATOM 2518 N N . SER A 1 316 ? -2.450 -17.780 -12.429 1.00 93.81 316 SER A N 1
ATOM 2519 C CA . SER A 1 316 ? -3.533 -17.032 -11.795 1.00 93.81 316 SER A CA 1
ATOM 2520 C C . SER A 1 316 ? -3.281 -15.520 -11.853 1.00 93.81 316 SER A C 1
ATOM 2522 O O . SER A 1 316 ? -2.138 -15.102 -12.051 1.00 93.81 316 SER A O 1
ATOM 2524 N N . PRO A 1 317 ? -4.302 -14.673 -11.624 1.00 94.25 317 PRO A N 1
ATOM 2525 C CA . PRO A 1 317 ? -4.095 -13.229 -11.496 1.00 94.25 317 PRO A CA 1
ATOM 2526 C C . PRO A 1 317 ? -3.098 -12.837 -10.386 1.00 94.25 317 PRO A C 1
ATOM 2528 O O . PRO A 1 317 ? -2.365 -11.863 -10.536 1.00 94.25 317 PRO A O 1
ATOM 2531 N N . PHE A 1 318 ? -2.979 -13.627 -9.311 1.00 90.38 318 PHE A N 1
ATOM 2532 C CA . PHE A 1 318 ? -1.987 -13.391 -8.249 1.00 90.38 318 PHE A CA 1
ATOM 2533 C C . PHE A 1 318 ? -0.538 -13.539 -8.710 1.00 90.38 318 PHE A C 1
ATOM 2535 O O . PHE A 1 318 ? 0.367 -12.900 -8.159 1.00 90.38 318 PHE A O 1
ATOM 2542 N N . ASP A 1 319 ? -0.300 -14.376 -9.718 1.00 95.31 319 ASP A N 1
ATOM 2543 C CA . ASP A 1 319 ? 1.036 -14.560 -10.271 1.00 95.31 319 ASP A CA 1
ATOM 2544 C C . ASP A 1 319 ? 1.525 -13.273 -10.942 1.00 95.31 319 ASP A C 1
ATOM 2546 O O . ASP A 1 319 ? 2.720 -12.984 -10.893 1.00 95.31 319 ASP A O 1
ATOM 2550 N N . VAL A 1 320 ? 0.612 -12.465 -11.500 1.00 96.56 320 VAL A N 1
ATOM 2551 C CA . VAL A 1 320 ? 0.926 -11.153 -12.090 1.00 96.56 320 VAL A CA 1
ATOM 2552 C C . VAL A 1 320 ? 1.489 -10.219 -11.022 1.00 96.56 320 VAL A C 1
ATOM 2554 O O . VAL A 1 320 ? 2.608 -9.729 -11.177 1.00 96.56 320 VAL A O 1
ATOM 2557 N N . ALA A 1 321 ? 0.788 -10.056 -9.895 1.00 93.75 321 ALA A N 1
ATOM 2558 C CA . ALA A 1 321 ? 1.266 -9.251 -8.770 1.00 93.75 321 ALA A CA 1
ATOM 2559 C C . ALA A 1 321 ? 2.600 -9.787 -8.216 1.00 93.75 321 ALA A C 1
ATOM 2561 O O . ALA A 1 321 ? 3.545 -9.030 -7.975 1.00 93.75 321 ALA A O 1
ATOM 2562 N N . SER A 1 322 ? 2.726 -11.109 -8.066 1.00 94.38 322 SER A N 1
ATOM 2563 C CA . SER A 1 322 ? 3.934 -11.749 -7.529 1.00 94.38 322 SER A CA 1
ATOM 2564 C C . SER A 1 322 ? 5.156 -11.572 -8.434 1.00 94.38 322 SER A C 1
ATOM 2566 O O . SER A 1 322 ? 6.248 -11.287 -7.932 1.00 94.38 322 SER A O 1
ATOM 2568 N N . ILE A 1 323 ? 4.994 -11.717 -9.751 1.00 97.56 323 ILE A N 1
ATOM 2569 C CA . ILE A 1 323 ? 6.065 -11.504 -10.732 1.00 97.56 323 ILE A CA 1
ATOM 2570 C C . ILE A 1 323 ? 6.425 -10.024 -10.808 1.00 97.56 323 ILE A C 1
ATOM 2572 O O . ILE A 1 323 ? 7.609 -9.708 -10.713 1.00 97.56 323 ILE A O 1
ATOM 2576 N N . ALA A 1 324 ? 5.439 -9.127 -10.909 1.00 97.81 324 ALA A N 1
ATOM 2577 C CA . ALA A 1 324 ? 5.671 -7.688 -11.009 1.00 97.81 324 ALA A CA 1
ATOM 2578 C C . ALA A 1 324 ? 6.457 -7.155 -9.805 1.00 97.81 324 ALA A C 1
ATOM 2580 O O . ALA A 1 324 ? 7.529 -6.571 -9.955 1.00 97.81 324 ALA A O 1
ATOM 2581 N N . THR A 1 325 ? 5.984 -7.445 -8.592 1.00 96.31 325 THR A N 1
ATOM 2582 C CA . THR A 1 325 ? 6.648 -7.003 -7.356 1.00 96.31 325 THR A CA 1
ATOM 2583 C C . THR A 1 325 ? 8.041 -7.616 -7.181 1.00 96.31 325 THR A C 1
ATOM 2585 O O . THR A 1 325 ? 8.956 -6.953 -6.692 1.00 96.31 325 THR A O 1
ATOM 2588 N N . GLY A 1 326 ? 8.242 -8.869 -7.605 1.00 97.38 326 GLY A N 1
ATOM 2589 C CA . GLY A 1 326 ? 9.551 -9.520 -7.556 1.00 97.38 326 GLY A CA 1
ATOM 2590 C C . GLY A 1 326 ? 10.545 -8.986 -8.591 1.00 97.38 326 GLY A C 1
ATOM 2591 O O . GLY A 1 326 ? 11.709 -8.788 -8.249 1.00 97.38 326 GLY A O 1
ATOM 2592 N N . ALA A 1 327 ? 10.098 -8.728 -9.823 1.00 98.50 327 ALA A N 1
ATOM 2593 C CA . ALA A 1 327 ? 10.914 -8.132 -10.880 1.00 98.50 327 ALA A CA 1
ATOM 2594 C C . ALA A 1 327 ? 11.344 -6.711 -10.503 1.00 98.50 327 ALA A C 1
ATOM 2596 O O . ALA A 1 327 ? 12.525 -6.381 -10.594 1.00 98.50 327 ALA A O 1
ATOM 2597 N N . SER A 1 328 ? 10.409 -5.914 -9.980 1.00 98.38 328 SER A N 1
ATOM 2598 C CA . SER A 1 328 ? 10.700 -4.558 -9.523 1.00 98.38 328 SER A CA 1
ATOM 2599 C C . SER A 1 328 ? 11.705 -4.537 -8.370 1.00 98.38 328 SER A C 1
ATOM 2601 O O . SER A 1 328 ? 12.748 -3.891 -8.457 1.00 98.38 328 SER A O 1
ATOM 2603 N N . GLY A 1 329 ? 11.469 -5.341 -7.323 1.00 98.06 329 GLY A N 1
ATOM 2604 C CA . GLY A 1 329 ? 12.412 -5.458 -6.210 1.00 98.06 329 GLY A CA 1
ATOM 2605 C C . GLY A 1 329 ? 13.802 -5.905 -6.675 1.00 98.06 329 GLY A C 1
ATOM 2606 O O . GLY A 1 329 ? 14.810 -5.358 -6.228 1.00 98.06 329 GLY A O 1
ATOM 2607 N N . ALA A 1 330 ? 13.876 -6.871 -7.600 1.00 98.50 330 ALA A N 1
ATOM 2608 C CA . ALA A 1 330 ? 15.134 -7.336 -8.183 1.00 98.50 330 ALA A CA 1
ATOM 2609 C C . ALA A 1 330 ? 15.887 -6.217 -8.920 1.00 98.50 330 ALA A C 1
ATOM 2611 O O . ALA A 1 330 ? 17.094 -6.082 -8.716 1.00 98.50 330 ALA A O 1
ATOM 2612 N N . ALA A 1 331 ? 15.187 -5.390 -9.701 1.00 98.62 331 ALA A N 1
ATOM 2613 C CA . ALA A 1 331 ? 15.762 -4.220 -10.358 1.00 98.62 331 ALA A CA 1
ATOM 2614 C C . ALA A 1 331 ? 16.281 -3.188 -9.341 1.00 98.62 331 ALA A C 1
ATOM 2616 O O . ALA A 1 331 ? 17.434 -2.771 -9.432 1.00 98.62 331 ALA A O 1
ATOM 2617 N N . MET A 1 332 ? 15.495 -2.851 -8.311 1.00 98.62 332 MET A N 1
ATOM 2618 C CA . MET A 1 332 ? 15.921 -1.931 -7.244 1.00 98.62 332 MET A CA 1
ATOM 2619 C C . MET A 1 332 ? 17.189 -2.426 -6.528 1.00 98.62 332 MET A C 1
ATOM 2621 O O . MET A 1 332 ? 18.141 -1.672 -6.330 1.00 98.62 332 MET A O 1
ATOM 2625 N N . ALA A 1 333 ? 17.235 -3.711 -6.162 1.00 98.12 333 ALA A N 1
ATOM 2626 C CA . ALA A 1 333 ? 18.404 -4.306 -5.517 1.00 98.12 333 ALA A CA 1
ATOM 2627 C C . ALA A 1 333 ? 19.629 -4.357 -6.447 1.00 98.12 333 ALA A C 1
ATOM 2629 O O . ALA A 1 333 ? 20.758 -4.209 -5.981 1.00 98.12 333 ALA A O 1
ATOM 2630 N N . HIS A 1 334 ? 19.417 -4.548 -7.753 1.00 98.06 334 HIS A N 1
ATOM 2631 C CA . HIS A 1 334 ? 20.481 -4.507 -8.752 1.00 98.06 334 HIS A CA 1
ATOM 2632 C C . HIS A 1 334 ? 21.091 -3.103 -8.876 1.00 98.06 334 HIS A C 1
ATOM 2634 O O . HIS A 1 334 ? 22.313 -2.975 -8.883 1.00 98.06 334 HIS A O 1
ATOM 2640 N N . ILE A 1 335 ? 20.251 -2.062 -8.876 1.00 98.44 335 ILE A N 1
ATOM 2641 C CA . ILE A 1 335 ? 20.678 -0.655 -8.902 1.00 98.44 335 ILE A CA 1
ATOM 2642 C C . ILE A 1 335 ? 21.515 -0.308 -7.662 1.00 98.44 335 ILE A C 1
ATOM 2644 O O . ILE A 1 335 ? 22.579 0.289 -7.800 1.00 98.44 335 ILE A O 1
ATOM 2648 N N . LEU A 1 336 ? 21.092 -0.722 -6.457 1.00 98.00 336 LEU A N 1
ATOM 2649 C CA . LEU A 1 336 ? 21.895 -0.528 -5.237 1.00 98.00 336 LEU A CA 1
ATOM 2650 C C . LEU A 1 336 ? 23.278 -1.178 -5.353 1.00 98.00 336 LEU A C 1
ATOM 2652 O O . LEU A 1 336 ? 24.287 -0.571 -4.988 1.00 98.00 336 LEU A O 1
ATOM 2656 N N . ALA A 1 337 ? 23.328 -2.400 -5.890 1.00 97.12 337 ALA A N 1
ATOM 2657 C CA . ALA A 1 337 ? 24.563 -3.162 -6.000 1.00 97.12 337 ALA A CA 1
ATOM 2658 C C . ALA A 1 337 ? 25.590 -2.519 -6.949 1.00 97.12 337 ALA A C 1
ATOM 2660 O O . ALA A 1 337 ? 26.788 -2.698 -6.735 1.00 97.12 337 ALA A O 1
ATOM 2661 N N . TRP A 1 338 ? 25.156 -1.756 -7.960 1.00 96.31 338 TRP A N 1
ATOM 2662 C CA . TRP A 1 338 ? 26.060 -1.038 -8.874 1.00 96.31 338 TRP A CA 1
ATOM 2663 C C . TRP A 1 338 ? 26.904 0.032 -8.177 1.00 96.31 338 TRP A C 1
ATOM 2665 O O . TRP A 1 338 ? 28.052 0.245 -8.560 1.00 96.31 338 TRP A O 1
ATOM 2675 N N . ASP A 1 339 ? 26.361 0.652 -7.132 1.00 96.81 339 ASP A N 1
ATOM 2676 C CA . ASP A 1 339 ? 27.063 1.635 -6.299 1.00 96.81 339 ASP A CA 1
ATOM 2677 C C . ASP A 1 339 ? 27.671 0.981 -5.035 1.00 96.81 339 ASP A C 1
ATOM 2679 O O . ASP A 1 339 ? 28.122 1.662 -4.117 1.00 96.81 339 ASP A O 1
ATOM 2683 N N . GLY A 1 340 ? 27.691 -0.358 -4.961 1.00 96.62 340 GLY A N 1
ATOM 2684 C CA . GLY A 1 340 ? 28.275 -1.113 -3.848 1.00 96.62 340 GLY A CA 1
ATOM 2685 C C . GLY A 1 340 ? 27.405 -1.202 -2.588 1.00 96.62 340 GLY A C 1
ATOM 2686 O O . GLY A 1 340 ? 27.890 -1.670 -1.556 1.00 96.62 340 GLY A O 1
ATOM 2687 N N . PHE A 1 341 ? 26.132 -0.800 -2.651 1.00 97.81 341 PHE A N 1
ATOM 2688 C CA . PHE A 1 341 ? 25.197 -0.887 -1.528 1.00 97.81 341 PHE A CA 1
ATOM 2689 C C . PHE A 1 341 ? 24.443 -2.217 -1.522 1.00 97.81 341 PHE A C 1
ATOM 2691 O O . PHE A 1 341 ? 24.028 -2.738 -2.558 1.00 97.81 341 PHE A O 1
ATOM 2698 N N . THR A 1 342 ? 24.198 -2.750 -0.326 1.00 96.00 342 THR A N 1
ATOM 2699 C CA . THR A 1 342 ? 23.264 -3.864 -0.123 1.00 96.00 342 THR A CA 1
ATOM 2700 C C . THR A 1 342 ? 22.008 -3.374 0.599 1.00 96.00 342 THR A C 1
ATOM 2702 O O . THR A 1 342 ? 22.091 -2.424 1.382 1.00 96.00 342 THR A O 1
ATOM 2705 N N . PRO A 1 343 ? 20.843 -4.022 0.411 1.00 95.50 343 PRO A N 1
ATOM 2706 C CA . PRO A 1 343 ? 19.654 -3.710 1.205 1.00 95.50 343 PRO A CA 1
ATOM 2707 C C . PRO A 1 343 ? 19.891 -3.810 2.714 1.00 95.50 343 PRO A C 1
ATOM 2709 O O . PRO A 1 343 ? 19.395 -2.970 3.454 1.00 95.50 343 PRO A O 1
ATOM 2712 N N . ASP A 1 344 ? 20.723 -4.757 3.165 1.00 94.62 344 ASP A N 1
ATOM 2713 C CA . ASP A 1 344 ? 21.093 -4.884 4.579 1.00 94.62 344 ASP A CA 1
ATOM 2714 C C . ASP A 1 344 ? 21.841 -3.629 5.097 1.00 94.62 344 ASP A C 1
ATOM 2716 O O . ASP A 1 344 ? 21.609 -3.204 6.225 1.00 94.62 344 ASP A O 1
ATOM 2720 N N . MET A 1 345 ? 22.691 -2.978 4.287 1.00 96.25 345 MET A N 1
ATOM 2721 C CA . MET A 1 345 ? 23.340 -1.711 4.676 1.00 96.25 345 MET A CA 1
ATOM 2722 C C . MET A 1 345 ? 22.330 -0.568 4.826 1.00 96.25 345 MET A C 1
ATOM 2724 O O . MET A 1 345 ? 22.400 0.198 5.788 1.00 96.25 345 MET A O 1
ATOM 2728 N N . ILE A 1 346 ? 21.383 -0.458 3.889 1.00 96.19 346 ILE A N 1
ATOM 2729 C CA . ILE A 1 346 ? 20.321 0.556 3.957 1.00 96.19 346 ILE A CA 1
ATOM 2730 C C . ILE A 1 346 ? 19.438 0.298 5.175 1.00 96.19 346 ILE A C 1
ATOM 2732 O O . ILE A 1 346 ? 19.118 1.218 5.923 1.00 96.19 346 ILE A O 1
ATOM 2736 N N . GLN A 1 347 ? 19.098 -0.961 5.425 1.00 94.50 347 GLN A N 1
ATOM 2737 C CA . GLN A 1 347 ? 18.296 -1.341 6.569 1.00 94.50 347 GLN A CA 1
ATOM 2738 C C . GLN A 1 347 ? 18.994 -1.049 7.905 1.00 94.50 347 GLN A C 1
ATOM 2740 O O . GLN A 1 347 ? 18.355 -0.510 8.808 1.00 94.50 347 GLN A O 1
ATOM 2745 N N . ASP A 1 348 ? 20.286 -1.359 8.039 1.00 94.88 348 ASP A N 1
ATOM 2746 C CA . ASP A 1 348 ? 21.073 -1.027 9.233 1.00 94.88 348 ASP A CA 1
ATOM 2747 C C . ASP A 1 348 ? 21.074 0.487 9.497 1.00 94.88 348 ASP A C 1
ATOM 2749 O O . ASP A 1 348 ? 20.809 0.935 10.617 1.00 94.88 348 ASP A O 1
ATOM 2753 N N . MET A 1 349 ? 21.293 1.287 8.448 1.00 95.81 349 MET A N 1
ATOM 2754 C CA . MET A 1 349 ? 21.230 2.745 8.522 1.00 95.81 349 MET A CA 1
ATOM 2755 C C . MET A 1 349 ? 19.849 3.225 8.982 1.00 95.81 349 MET A C 1
ATOM 2757 O O . MET A 1 349 ? 19.759 4.013 9.927 1.00 95.81 349 MET A O 1
ATOM 2761 N N . MET A 1 350 ? 18.775 2.737 8.355 1.00 96.06 350 MET A N 1
ATOM 2762 C CA . MET A 1 350 ? 17.415 3.162 8.684 1.00 96.06 350 MET A CA 1
ATOM 2763 C C . MET A 1 350 ? 17.009 2.728 10.090 1.00 96.06 350 MET A C 1
ATOM 2765 O O . MET A 1 350 ? 16.396 3.513 10.808 1.00 96.06 350 MET A O 1
ATOM 2769 N N . GLN A 1 351 ? 17.402 1.535 10.542 1.00 93.75 351 GLN A N 1
ATOM 2770 C CA . GLN A 1 351 ? 17.105 1.068 11.895 1.00 93.75 351 GLN A CA 1
ATOM 2771 C C . GLN A 1 351 ? 17.838 1.902 12.956 1.00 93.75 351 GLN A C 1
ATOM 2773 O O . GLN A 1 351 ? 17.238 2.276 13.965 1.00 93.75 351 GLN A O 1
ATOM 2778 N N . LYS A 1 352 ? 19.112 2.250 12.728 1.00 95.19 352 LYS A N 1
ATOM 2779 C CA . LYS A 1 352 ? 19.861 3.163 13.609 1.00 95.19 352 LYS A CA 1
ATOM 2780 C C . LYS A 1 352 ? 19.243 4.559 13.623 1.00 95.19 352 LYS A C 1
ATOM 2782 O O . LYS A 1 352 ? 19.075 5.142 14.696 1.00 95.19 352 LYS A O 1
ATOM 2787 N N . ARG A 1 353 ? 18.857 5.073 12.448 1.00 95.56 353 ARG A N 1
ATOM 2788 C CA . ARG A 1 353 ? 18.137 6.346 12.309 1.00 95.56 353 ARG A CA 1
ATOM 2789 C C . ARG A 1 353 ? 16.825 6.314 13.084 1.00 95.56 353 ARG A C 1
ATOM 2791 O O . ARG A 1 353 ? 16.590 7.235 13.853 1.00 95.56 353 ARG A O 1
ATOM 2798 N N . PHE A 1 354 ? 16.021 5.261 12.947 1.00 94.94 354 PHE A N 1
ATOM 2799 C CA . PHE A 1 354 ? 14.755 5.086 13.661 1.00 94.94 354 PHE A CA 1
ATOM 2800 C C . PHE A 1 354 ? 14.951 5.111 15.180 1.00 94.94 354 PHE A C 1
ATOM 2802 O O . PHE A 1 3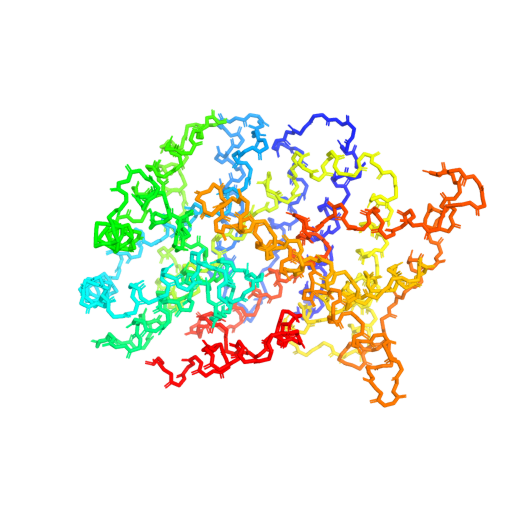54 ? 14.319 5.914 15.865 1.00 94.94 354 PHE A O 1
ATOM 2809 N N . SER A 1 355 ? 15.877 4.303 15.708 1.00 93.25 355 SER A N 1
ATOM 2810 C CA . SER A 1 355 ? 16.143 4.258 17.150 1.00 93.25 355 SER A CA 1
ATOM 2811 C C . SER A 1 355 ? 16.591 5.620 17.692 1.00 93.25 355 SER A C 1
ATOM 2813 O O . SER A 1 355 ? 16.129 6.049 18.748 1.00 93.25 355 SER A O 1
ATOM 2815 N N . ASN A 1 356 ? 17.443 6.342 16.957 1.00 95.19 356 ASN A N 1
ATOM 2816 C CA . ASN A 1 356 ? 17.850 7.698 17.331 1.00 95.19 356 ASN A CA 1
ATOM 2817 C C . ASN A 1 356 ? 16.702 8.719 17.207 1.00 95.19 356 ASN A C 1
ATOM 2819 O O . ASN A 1 356 ? 16.565 9.623 18.035 1.00 95.19 356 ASN A O 1
ATOM 2823 N N . TYR A 1 357 ? 15.859 8.576 16.184 1.00 94.62 357 TYR A N 1
ATOM 2824 C CA . TYR A 1 357 ? 14.736 9.472 15.934 1.00 94.62 357 TYR A CA 1
ATOM 2825 C C . TYR A 1 357 ? 13.691 9.385 17.047 1.00 94.62 357 TYR A C 1
ATOM 2827 O O . TYR A 1 357 ? 13.233 10.416 17.522 1.00 94.62 357 TYR A O 1
ATOM 2835 N N . ILE A 1 358 ? 13.396 8.185 17.551 1.00 93.75 358 ILE A N 1
ATOM 2836 C CA . ILE A 1 358 ? 12.480 8.008 18.688 1.00 93.75 358 ILE A CA 1
ATOM 2837 C C . ILE A 1 358 ? 12.994 8.688 19.955 1.00 93.75 358 ILE A C 1
ATOM 2839 O O . ILE A 1 358 ? 12.215 9.323 20.657 1.00 93.75 358 ILE A O 1
ATOM 2843 N N . MET A 1 359 ? 14.294 8.606 20.242 1.00 92.94 359 MET A N 1
ATOM 2844 C CA . MET A 1 359 ? 14.860 9.261 21.428 1.00 92.94 359 MET A CA 1
ATOM 2845 C C . MET A 1 359 ? 14.835 10.791 21.329 1.00 92.94 359 MET A C 1
ATOM 2847 O O . MET A 1 359 ? 14.709 11.473 22.341 1.00 92.94 359 MET A O 1
ATOM 2851 N N . THR A 1 360 ? 14.962 11.333 20.117 1.00 94.50 360 THR A N 1
ATOM 2852 C CA . THR A 1 360 ? 14.986 12.785 19.874 1.00 94.50 360 THR A CA 1
ATOM 2853 C C . THR A 1 360 ? 13.596 13.380 19.647 1.00 94.50 360 THR A C 1
ATOM 2855 O O . THR A 1 360 ? 13.389 14.556 19.929 1.00 94.50 360 THR A O 1
ATOM 2858 N N . HIS A 1 361 ? 12.639 12.571 19.187 1.00 94.06 361 HIS A N 1
ATOM 2859 C CA . HIS A 1 361 ? 11.263 12.962 18.874 1.00 94.06 361 HIS A CA 1
ATOM 2860 C C . HIS A 1 361 ? 10.251 11.958 19.461 1.00 94.06 361 HIS A C 1
ATOM 2862 O O . HIS A 1 361 ? 9.436 11.397 18.721 1.00 94.06 361 HIS A O 1
ATOM 2868 N N . PRO A 1 362 ? 10.259 11.718 20.788 1.00 91.38 362 PRO A N 1
ATOM 2869 C CA . PRO A 1 362 ? 9.419 10.688 21.407 1.00 91.38 362 PRO A CA 1
ATOM 2870 C C . PRO A 1 362 ? 7.918 10.958 21.244 1.00 91.38 362 PRO A C 1
ATOM 2872 O O . PRO A 1 362 ? 7.122 10.023 21.232 1.00 91.38 362 PRO A O 1
ATOM 2875 N N . TYR A 1 363 ? 7.533 12.228 21.080 1.00 93.56 363 TYR A N 1
ATOM 2876 C CA . TYR A 1 363 ? 6.134 12.648 20.992 1.00 93.56 363 TYR A CA 1
ATOM 2877 C C . TYR A 1 363 ? 5.723 13.282 19.658 1.00 93.56 363 TYR A C 1
ATOM 2879 O O . TYR A 1 363 ? 4.532 13.439 19.409 1.00 93.56 363 TYR A O 1
ATOM 2887 N N . ASP A 1 364 ? 6.693 13.671 18.830 1.00 86.81 364 ASP A N 1
ATOM 2888 C CA . ASP A 1 364 ? 6.461 14.462 17.610 1.00 86.81 364 ASP A CA 1
ATOM 2889 C C . ASP A 1 364 ? 6.579 13.640 16.328 1.00 86.81 364 ASP A C 1
ATOM 2891 O O . ASP A 1 364 ? 6.309 14.136 15.234 1.00 86.81 364 ASP A O 1
ATOM 2895 N N . ARG A 1 365 ? 6.969 12.369 16.448 1.00 88.75 365 ARG A N 1
ATOM 2896 C CA . ARG A 1 365 ? 6.958 11.445 15.321 1.00 88.75 365 ARG A CA 1
ATOM 2897 C C . ARG A 1 365 ? 5.528 11.018 15.004 1.00 88.75 365 ARG A C 1
ATOM 2899 O O . ARG A 1 365 ? 4.770 10.648 15.897 1.00 88.75 365 ARG A O 1
ATOM 2906 N N . SER A 1 366 ? 5.198 10.987 13.722 1.00 87.19 366 SER A N 1
ATOM 2907 C CA . SER A 1 366 ? 3.971 10.346 13.258 1.00 87.19 366 SER A CA 1
ATOM 2908 C C . SER A 1 366 ? 4.151 8.828 13.215 1.00 87.19 366 SER A C 1
ATOM 2910 O O . SER A 1 366 ? 5.168 8.341 12.713 1.00 87.19 366 SER A O 1
ATOM 2912 N N . MET A 1 367 ? 3.160 8.067 13.688 1.00 89.94 367 MET A N 1
ATOM 2913 C CA . MET A 1 367 ? 3.171 6.603 13.589 1.00 89.94 367 MET A CA 1
ATOM 2914 C C . MET A 1 367 ? 3.075 6.105 12.141 1.00 89.94 367 MET A C 1
ATOM 2916 O O . MET A 1 367 ? 3.455 4.968 11.867 1.00 89.94 367 MET A O 1
ATOM 2920 N N . VAL A 1 368 ? 2.607 6.927 11.193 1.00 89.38 368 VAL A N 1
ATOM 2921 C CA . VAL A 1 368 ? 2.617 6.586 9.756 1.00 89.38 368 VAL A CA 1
ATOM 2922 C C . VAL A 1 368 ? 3.921 6.939 9.048 1.00 89.38 368 VAL A C 1
ATOM 2924 O O . VAL A 1 368 ? 4.165 6.450 7.951 1.00 89.38 368 VAL A O 1
ATOM 2927 N N . GLY A 1 369 ? 4.809 7.702 9.691 1.00 89.12 369 GLY A N 1
ATOM 2928 C CA . GLY A 1 369 ? 6.034 8.209 9.064 1.00 89.12 369 GLY A CA 1
ATOM 2929 C C . GLY A 1 369 ? 7.032 7.141 8.596 1.00 89.12 369 GLY A C 1
ATOM 2930 O O . GLY A 1 369 ? 7.901 7.449 7.794 1.00 89.12 369 GLY A O 1
ATOM 2931 N N . GLU A 1 370 ? 6.916 5.896 9.065 1.00 91.62 370 GLU A N 1
ATOM 2932 C CA . GLU A 1 370 ? 7.808 4.786 8.688 1.00 91.62 370 GLU A CA 1
ATOM 2933 C C . GLU A 1 370 ? 7.166 3.789 7.708 1.00 91.62 370 GLU A C 1
ATOM 2935 O O . GLU A 1 370 ? 7.800 2.802 7.332 1.00 91.62 370 GLU A O 1
ATOM 2940 N N . LEU A 1 371 ? 5.916 4.034 7.293 1.00 90.88 371 LEU A N 1
ATOM 2941 C CA . LEU A 1 371 ? 5.137 3.143 6.431 1.00 90.88 371 LEU A CA 1
ATOM 2942 C C . LEU A 1 371 ? 5.897 2.787 5.150 1.00 90.88 371 LEU A C 1
ATOM 2944 O O . LEU A 1 371 ? 6.281 1.640 4.931 1.00 90.88 371 LEU A O 1
ATOM 2948 N N . HIS A 1 372 ? 6.160 3.804 4.340 1.00 93.06 372 HIS A N 1
ATOM 2949 C CA . HIS A 1 372 ? 6.797 3.647 3.043 1.00 93.06 372 HIS A CA 1
ATOM 2950 C C . HIS A 1 372 ? 8.276 3.265 3.152 1.00 93.06 372 HIS A C 1
ATOM 2952 O O . HIS A 1 372 ? 8.781 2.515 2.314 1.00 93.06 372 HIS A O 1
ATOM 2958 N N . VAL A 1 373 ? 8.940 3.664 4.242 1.00 94.81 373 VAL A N 1
ATOM 2959 C CA . VAL A 1 373 ? 10.292 3.193 4.562 1.00 94.81 373 VAL A CA 1
ATOM 2960 C C . VAL A 1 373 ? 10.292 1.673 4.717 1.00 94.81 373 VAL A C 1
ATOM 2962 O O . VAL A 1 373 ? 11.145 0.999 4.137 1.00 94.81 373 VAL A O 1
ATOM 2965 N N . ASN A 1 374 ? 9.331 1.109 5.458 1.00 93.75 374 ASN A N 1
ATOM 2966 C CA . ASN A 1 374 ? 9.199 -0.341 5.587 1.00 93.75 374 ASN A CA 1
ATOM 2967 C C . ASN A 1 374 ? 8.978 -1.008 4.221 1.00 93.75 374 ASN A C 1
ATOM 2969 O O . ASN A 1 374 ? 9.650 -1.996 3.922 1.00 93.75 374 ASN A O 1
ATOM 2973 N N . ASP A 1 375 ? 8.088 -0.464 3.389 1.00 92.56 375 ASP A N 1
ATOM 2974 C CA . ASP A 1 375 ? 7.797 -1.024 2.065 1.00 92.56 375 ASP A CA 1
ATOM 2975 C C . ASP A 1 375 ? 9.048 -1.042 1.176 1.00 92.56 375 ASP A C 1
ATOM 2977 O O . ASP A 1 375 ? 9.420 -2.085 0.634 1.00 92.56 375 ASP A O 1
ATOM 2981 N N . PHE A 1 376 ? 9.776 0.073 1.090 1.00 95.94 376 PHE A N 1
ATOM 2982 C CA . PHE A 1 376 ? 11.022 0.153 0.325 1.00 95.94 376 PHE A CA 1
ATOM 2983 C C . PHE A 1 376 ? 12.052 -0.894 0.785 1.00 95.94 376 PHE A C 1
ATOM 2985 O O . PHE A 1 376 ? 12.689 -1.573 -0.035 1.00 95.94 376 PHE A O 1
ATOM 2992 N N . LEU A 1 377 ? 12.214 -1.058 2.101 1.00 96.00 377 LEU A N 1
ATOM 2993 C CA . LEU A 1 377 ? 13.131 -2.042 2.677 1.00 96.00 377 LEU A CA 1
ATOM 2994 C C . LEU A 1 377 ? 12.693 -3.479 2.359 1.00 96.00 377 LEU A C 1
ATOM 2996 O O . LEU A 1 377 ? 13.533 -4.310 1.995 1.00 96.00 377 LEU A O 1
ATOM 3000 N N . ASP A 1 378 ? 11.395 -3.776 2.440 1.00 94.62 378 ASP A N 1
ATOM 3001 C CA . ASP A 1 378 ? 10.829 -5.087 2.112 1.00 94.62 378 ASP A CA 1
ATOM 3002 C C . ASP A 1 378 ? 11.065 -5.442 0.633 1.00 94.62 378 ASP A C 1
ATOM 3004 O O . ASP A 1 378 ? 11.518 -6.553 0.321 1.00 94.62 378 ASP A O 1
ATOM 3008 N N . PHE A 1 379 ? 10.840 -4.492 -0.280 1.00 95.44 379 PHE A N 1
ATOM 3009 C CA . PHE A 1 379 ? 11.032 -4.683 -1.720 1.00 95.44 379 PHE A CA 1
ATOM 3010 C C . PHE A 1 379 ? 12.499 -4.879 -2.105 1.00 95.44 379 PHE A C 1
ATOM 3012 O O . PHE A 1 379 ? 12.826 -5.846 -2.800 1.00 95.44 379 PHE A O 1
ATOM 3019 N N . THR A 1 380 ? 13.403 -4.028 -1.618 1.00 96.81 380 THR A N 1
ATOM 3020 C CA . THR A 1 380 ? 14.844 -4.164 -1.897 1.00 96.81 380 THR A CA 1
ATOM 3021 C C . THR A 1 380 ? 15.410 -5.462 -1.310 1.00 96.81 380 THR A C 1
ATOM 3023 O O . THR A 1 380 ? 16.139 -6.191 -1.990 1.00 96.81 380 THR A O 1
ATOM 3026 N N . THR A 1 381 ? 14.998 -5.840 -0.096 1.00 95.94 381 THR A N 1
ATOM 3027 C CA . THR A 1 381 ? 15.380 -7.112 0.543 1.00 95.94 381 THR A CA 1
ATOM 3028 C C . THR A 1 381 ? 14.843 -8.329 -0.213 1.00 95.94 381 THR A C 1
ATOM 3030 O O . THR A 1 381 ? 15.528 -9.347 -0.376 1.00 95.94 381 THR A O 1
ATOM 3033 N N . ARG A 1 382 ? 13.599 -8.269 -0.702 1.00 95.69 382 ARG A N 1
ATOM 3034 C CA . ARG A 1 382 ? 13.052 -9.294 -1.601 1.00 95.69 382 ARG A CA 1
ATOM 3035 C C . ARG A 1 382 ? 13.855 -9.380 -2.896 1.00 95.69 382 ARG A C 1
ATOM 3037 O O . ARG A 1 382 ? 14.213 -10.484 -3.305 1.00 95.69 382 ARG A O 1
ATOM 3044 N N . GLY A 1 383 ? 14.194 -8.240 -3.483 1.00 97.12 383 GLY A N 1
ATOM 3045 C CA . GLY A 1 383 ? 15.029 -8.140 -4.670 1.00 97.12 383 GLY A CA 1
ATOM 3046 C C . GLY A 1 383 ? 16.373 -8.833 -4.533 1.00 97.12 383 GLY A C 1
ATOM 3047 O O . GLY A 1 383 ? 16.712 -9.685 -5.353 1.00 97.12 383 GLY A O 1
ATOM 3048 N N . GLN A 1 384 ? 17.103 -8.547 -3.452 1.00 96.88 384 GLN A N 1
ATOM 3049 C CA . GLN A 1 384 ? 18.396 -9.175 -3.178 1.00 96.88 384 GLN A CA 1
ATOM 3050 C C . GLN A 1 384 ? 18.290 -10.697 -3.098 1.00 96.88 384 GLN A C 1
ATOM 3052 O O . GLN A 1 384 ? 19.143 -11.395 -3.646 1.00 96.88 384 GLN A O 1
ATOM 3057 N N . ARG A 1 385 ? 17.231 -11.236 -2.483 1.00 95.88 385 ARG A N 1
ATOM 3058 C CA . ARG A 1 385 ? 16.996 -12.688 -2.451 1.00 95.88 385 ARG A CA 1
ATOM 3059 C C . ARG A 1 385 ? 16.780 -13.263 -3.846 1.00 95.88 385 ARG A C 1
ATOM 3061 O O . ARG A 1 385 ? 17.258 -14.360 -4.115 1.00 95.88 385 ARG A O 1
ATOM 3068 N N . ILE A 1 386 ? 16.100 -12.538 -4.733 1.00 97.50 386 ILE A N 1
ATOM 3069 C CA . ILE A 1 386 ? 15.842 -12.970 -6.113 1.00 97.50 386 ILE A CA 1
ATOM 3070 C C . ILE A 1 386 ? 17.134 -12.969 -6.940 1.00 97.50 386 ILE A C 1
ATOM 3072 O O . ILE A 1 386 ? 17.438 -13.979 -7.577 1.00 97.50 386 ILE A O 1
ATOM 3076 N N . ILE A 1 387 ? 17.909 -11.880 -6.911 1.00 97.06 387 ILE A N 1
ATOM 3077 C CA . ILE A 1 387 ? 19.107 -11.725 -7.757 1.00 97.06 387 ILE A CA 1
ATOM 3078 C C . ILE A 1 387 ? 20.328 -12.491 -7.236 1.00 97.06 387 ILE A C 1
ATOM 3080 O O . ILE A 1 387 ? 21.207 -12.839 -8.021 1.00 97.06 387 ILE A O 1
ATOM 3084 N N . THR A 1 388 ? 20.387 -12.801 -5.936 1.00 96.44 388 THR A N 1
ATOM 3085 C CA . THR A 1 388 ? 21.490 -13.581 -5.356 1.00 96.44 388 THR A CA 1
ATOM 3086 C C . THR A 1 388 ? 21.614 -14.954 -6.050 1.00 96.44 388 THR A C 1
ATOM 3088 O O . THR A 1 388 ? 20.611 -15.670 -6.169 1.00 96.44 388 THR A O 1
ATOM 3091 N N . PRO A 1 389 ? 22.825 -15.373 -6.481 1.00 95.56 389 PRO A N 1
ATOM 3092 C CA . PRO A 1 389 ? 23.048 -16.682 -7.092 1.00 95.56 389 PRO A CA 1
ATOM 3093 C C . PRO A 1 389 ? 22.642 -17.864 -6.201 1.00 95.56 389 PRO A C 1
ATOM 3095 O O . PRO A 1 389 ? 22.724 -17.817 -4.969 1.00 95.56 389 PRO A O 1
ATOM 3098 N N . LYS A 1 390 ? 22.261 -18.980 -6.828 1.00 94.62 390 LYS A N 1
ATOM 3099 C CA . LYS A 1 390 ? 22.053 -20.252 -6.120 1.00 94.62 390 LYS A CA 1
ATOM 3100 C C . LYS A 1 390 ? 23.378 -20.762 -5.520 1.00 94.62 390 LYS A C 1
ATOM 3102 O O . LYS A 1 390 ? 24.428 -20.532 -6.115 1.00 94.62 390 LYS A O 1
ATOM 3107 N N . PRO A 1 391 ? 23.355 -21.464 -4.370 1.00 94.31 391 PRO A N 1
ATOM 3108 C CA . PRO A 1 391 ? 22.176 -21.875 -3.600 1.00 94.31 391 PRO A CA 1
ATOM 3109 C C . PRO A 1 391 ? 21.672 -20.819 -2.598 1.00 94.31 391 PRO A C 1
ATOM 3111 O O . PRO A 1 391 ? 20.729 -21.095 -1.867 1.00 94.31 391 PRO A O 1
ATOM 3114 N N . ARG A 1 392 ? 22.289 -19.628 -2.532 1.00 90.62 392 ARG A N 1
ATOM 3115 C CA . ARG A 1 392 ? 21.969 -18.604 -1.520 1.00 90.62 392 ARG A CA 1
ATOM 3116 C C . ARG A 1 392 ? 20.708 -17.792 -1.837 1.00 90.62 392 ARG A C 1
ATOM 3118 O O . ARG A 1 392 ? 20.086 -17.278 -0.916 1.00 90.62 392 ARG A O 1
ATOM 3125 N N . GLY A 1 393 ? 20.339 -17.672 -3.112 1.00 93.44 393 GLY A N 1
ATOM 3126 C CA . GLY A 1 393 ? 19.151 -16.941 -3.559 1.00 93.44 393 GLY A CA 1
ATOM 3127 C C . GLY A 1 393 ? 18.440 -17.581 -4.752 1.00 93.44 393 GLY A C 1
ATOM 3128 O O . GLY A 1 393 ? 18.637 -18.757 -5.065 1.00 93.44 393 GLY A O 1
ATOM 3129 N N . GLY A 1 394 ? 17.596 -16.793 -5.420 1.00 95.44 394 GLY A N 1
ATOM 3130 C CA . GLY A 1 394 ? 16.739 -17.210 -6.532 1.00 95.44 394 GLY A CA 1
ATOM 3131 C C . GLY A 1 394 ? 17.470 -17.425 -7.860 1.00 95.44 394 GLY A C 1
ATOM 3132 O O . GLY A 1 394 ? 16.912 -18.046 -8.767 1.00 95.44 394 GLY A O 1
ATOM 3133 N N . GLY A 1 395 ? 18.720 -16.968 -7.982 1.00 96.88 395 GLY A N 1
ATOM 3134 C CA . GLY A 1 395 ? 19.503 -17.065 -9.214 1.00 96.88 395 GLY A CA 1
ATOM 3135 C C . GLY A 1 395 ? 18.950 -16.202 -10.348 1.00 96.88 395 GLY A C 1
ATOM 3136 O O . GLY A 1 395 ? 18.936 -16.653 -11.492 1.00 96.88 395 GLY A O 1
ATOM 3137 N N . GLY A 1 396 ? 18.443 -15.010 -10.023 1.00 97.19 39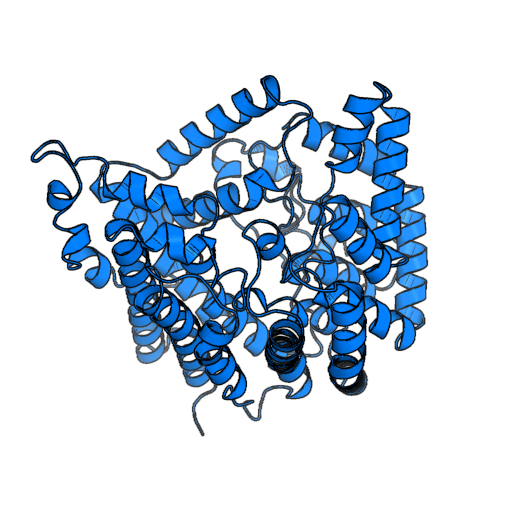6 GLY A N 1
ATOM 3138 C CA . GLY A 1 396 ? 17.884 -14.062 -10.990 1.00 97.19 396 GLY A CA 1
ATOM 3139 C C . GLY A 1 396 ? 16.492 -14.439 -11.492 1.00 97.19 396 GLY A C 1
ATOM 3140 O O . GLY A 1 396 ? 16.122 -14.057 -12.599 1.00 97.19 396 GLY A O 1
ATOM 3141 N N . LYS A 1 397 ? 15.729 -15.231 -10.723 1.00 97.56 397 LYS A N 1
ATOM 3142 C CA . LYS A 1 397 ? 14.404 -15.714 -11.134 1.00 97.56 397 LYS A CA 1
ATOM 3143 C C . LYS A 1 397 ? 13.326 -15.430 -10.097 1.00 97.56 397 LYS A C 1
ATOM 3145 O O . LYS A 1 397 ? 13.487 -15.773 -8.927 1.00 97.56 397 LYS A O 1
ATOM 3150 N N . VAL A 1 398 ? 12.191 -14.908 -10.552 1.00 95.56 398 VAL A N 1
ATOM 3151 C CA . VAL A 1 398 ? 10.948 -14.795 -9.780 1.00 95.56 398 VAL A CA 1
ATOM 3152 C C . VAL A 1 398 ? 9.970 -15.857 -10.275 1.00 95.56 398 VAL A C 1
ATOM 3154 O O . VAL A 1 398 ? 9.701 -15.953 -11.465 1.00 95.56 398 VAL A O 1
ATOM 3157 N N . MET A 1 399 ? 9.500 -16.736 -9.385 1.00 91.94 399 MET A N 1
ATOM 3158 C CA . MET A 1 399 ? 8.636 -17.879 -9.748 1.00 91.94 399 MET A CA 1
ATOM 3159 C C . MET A 1 399 ? 9.168 -18.728 -10.926 1.00 91.94 399 MET A C 1
ATOM 3161 O O . MET A 1 399 ? 8.422 -19.242 -11.756 1.00 91.94 399 MET A O 1
ATOM 3165 N N . GLY A 1 400 ? 10.494 -18.860 -11.030 1.00 93.31 400 GLY A N 1
ATOM 3166 C CA . GLY A 1 400 ? 11.151 -19.586 -12.121 1.00 93.31 400 GLY A CA 1
ATOM 3167 C C . GLY A 1 400 ? 11.266 -18.822 -13.448 1.00 93.31 400 GLY A C 1
ATOM 3168 O O . GLY A 1 400 ? 11.911 -19.338 -14.364 1.00 93.31 400 GLY A O 1
ATOM 3169 N N . VAL A 1 401 ? 10.720 -17.608 -13.543 1.00 97.00 401 VAL A N 1
ATOM 3170 C CA . VAL A 1 401 ? 10.872 -16.687 -14.678 1.00 97.00 401 VAL A CA 1
ATOM 3171 C C . VAL A 1 401 ? 12.146 -15.856 -14.482 1.00 97.00 401 VAL A C 1
ATOM 3173 O O . VAL A 1 401 ? 12.291 -15.249 -13.420 1.00 97.00 401 VAL A O 1
ATOM 3176 N N . PRO A 1 402 ? 13.085 -15.830 -15.445 1.00 98.00 402 PRO A N 1
ATOM 3177 C CA . PRO A 1 402 ? 14.208 -14.893 -15.425 1.00 98.00 402 PRO A CA 1
ATOM 3178 C C . PRO A 1 402 ? 13.723 -13.444 -15.363 1.00 98.00 402 PRO A C 1
ATOM 3180 O O . PRO A 1 402 ? 12.855 -13.060 -16.141 1.00 98.00 402 PRO A O 1
ATOM 3183 N N . VAL A 1 403 ? 14.276 -12.660 -14.439 1.00 98.56 403 VAL A N 1
ATOM 3184 C CA . VAL A 1 403 ? 14.021 -11.216 -14.387 1.00 98.56 403 VAL A CA 1
ATOM 3185 C C . VAL A 1 403 ? 14.813 -10.542 -15.500 1.00 98.56 403 VAL A C 1
ATOM 3187 O O . VAL A 1 403 ? 16.017 -10.780 -15.621 1.00 98.56 403 VAL A O 1
ATOM 3190 N N . ASP A 1 404 ? 14.151 -9.697 -16.284 1.00 98.38 404 ASP A N 1
ATOM 3191 C CA . ASP A 1 404 ? 14.813 -8.924 -17.329 1.00 98.38 404 ASP A CA 1
ATOM 3192 C C . ASP A 1 404 ? 15.428 -7.632 -16.773 1.00 98.38 404 ASP A C 1
ATOM 3194 O O . ASP A 1 404 ? 14.749 -6.622 -16.624 1.00 98.38 404 ASP A O 1
ATOM 3198 N N . LEU A 1 405 ? 16.725 -7.673 -16.461 1.00 98.44 405 LEU A N 1
ATOM 3199 C CA . LEU A 1 405 ? 17.490 -6.523 -15.967 1.00 98.44 405 LEU A CA 1
ATOM 3200 C C . LEU A 1 405 ? 18.133 -5.691 -17.092 1.00 98.44 405 LEU A C 1
ATOM 3202 O O . LEU A 1 405 ? 18.870 -4.745 -16.794 1.00 98.44 405 LEU A O 1
ATOM 3206 N N . GLU A 1 406 ? 17.897 -6.021 -18.367 1.00 98.38 406 GLU A N 1
ATOM 3207 C CA . GLU A 1 406 ? 18.439 -5.261 -19.498 1.00 98.38 406 GLU A CA 1
ATOM 3208 C C . GLU A 1 406 ? 18.025 -3.781 -19.460 1.00 98.38 406 GLU A C 1
ATOM 3210 O O . GLU A 1 406 ? 18.919 -2.942 -19.572 1.00 98.38 406 GLU A O 1
ATOM 3215 N N . PRO A 1 407 ? 16.755 -3.409 -19.178 1.00 98.50 407 PRO A N 1
ATOM 3216 C CA . PRO A 1 407 ? 16.350 -2.004 -19.153 1.00 98.50 407 PRO A CA 1
ATOM 3217 C C . PRO A 1 407 ? 17.123 -1.151 -18.144 1.00 98.50 407 PRO A C 1
ATOM 3219 O O . PRO A 1 407 ? 17.355 0.028 -18.387 1.00 98.50 407 PRO A O 1
ATOM 3222 N N . VAL A 1 408 ? 17.542 -1.739 -17.019 1.00 98.00 408 VAL A N 1
ATOM 3223 C CA . VAL A 1 408 ? 18.439 -1.087 -16.052 1.00 98.00 408 VAL A CA 1
ATOM 3224 C C . VAL A 1 408 ? 19.862 -1.038 -16.611 1.00 98.00 408 VAL A C 1
ATOM 3226 O O . VAL A 1 408 ? 20.512 0.005 -16.588 1.00 98.00 408 VAL A O 1
ATOM 3229 N N . SER A 1 409 ? 20.325 -2.164 -17.158 1.00 96.62 409 SER A N 1
ATOM 3230 C CA . SER A 1 409 ? 21.694 -2.360 -17.641 1.00 96.62 409 SER A CA 1
ATOM 3231 C C . SER A 1 409 ? 22.068 -1.482 -18.832 1.00 96.62 409 SER A C 1
ATOM 3233 O O . SER A 1 409 ? 23.238 -1.150 -18.996 1.00 96.62 409 SER A O 1
ATOM 3235 N N . THR A 1 410 ? 21.097 -1.077 -19.648 1.00 97.25 410 THR A N 1
ATOM 3236 C CA . THR A 1 410 ? 21.323 -0.306 -20.878 1.00 97.25 410 THR A CA 1
ATOM 3237 C C . THR A 1 410 ? 20.781 1.119 -20.817 1.00 97.25 410 THR A C 1
ATOM 3239 O O . THR A 1 410 ? 20.938 1.859 -21.788 1.00 97.25 410 THR A O 1
ATOM 3242 N N . ASN A 1 411 ? 20.142 1.532 -19.715 1.00 98.12 411 ASN A N 1
ATOM 3243 C CA . ASN A 1 411 ? 19.622 2.893 -19.598 1.00 98.12 411 ASN A CA 1
ATOM 3244 C C . ASN A 1 411 ? 20.788 3.913 -19.592 1.00 98.12 411 ASN A C 1
ATOM 3246 O O . ASN A 1 411 ? 21.739 3.748 -18.816 1.00 98.12 411 ASN A O 1
ATOM 3250 N N . PRO A 1 412 ? 20.758 4.943 -20.458 1.00 96.94 412 PRO A N 1
ATOM 3251 C CA . PRO A 1 412 ? 21.888 5.847 -20.631 1.00 96.94 412 PRO A CA 1
ATOM 3252 C C . PRO A 1 412 ? 22.147 6.712 -19.397 1.00 96.94 412 PRO A C 1
ATOM 3254 O O . PRO A 1 412 ? 23.309 6.898 -19.041 1.00 96.94 412 PRO A O 1
ATOM 3257 N N . GLU A 1 413 ? 21.121 7.196 -18.704 1.00 96.81 413 GLU A N 1
ATOM 3258 C CA . GLU A 1 413 ? 21.290 7.993 -17.488 1.00 96.81 413 GLU A CA 1
ATOM 3259 C C . GLU A 1 413 ? 21.924 7.149 -16.373 1.00 96.81 413 GLU A C 1
ATOM 3261 O O . GLU A 1 413 ? 22.947 7.540 -15.805 1.00 96.81 413 GLU A O 1
ATOM 3266 N N . LEU A 1 414 ? 21.402 5.938 -16.135 1.00 97.31 414 LEU A N 1
ATOM 3267 C CA . LEU A 1 414 ? 21.948 4.991 -15.162 1.00 97.31 414 LEU A CA 1
ATOM 3268 C C . LEU A 1 414 ? 23.395 4.607 -15.487 1.00 97.31 414 LEU A C 1
ATOM 3270 O O . LEU A 1 414 ? 24.202 4.445 -14.578 1.00 97.31 414 LEU A O 1
ATOM 3274 N N . ASN A 1 415 ? 23.773 4.464 -16.755 1.00 96.56 415 ASN A N 1
ATOM 3275 C CA . ASN A 1 415 ? 25.150 4.127 -17.130 1.00 96.56 415 ASN A CA 1
ATOM 3276 C C . ASN A 1 415 ? 26.125 5.310 -17.034 1.00 96.56 415 ASN A C 1
ATOM 3278 O O . ASN A 1 415 ? 27.335 5.093 -17.052 1.00 96.56 415 ASN A O 1
ATOM 3282 N N . ASN A 1 416 ? 25.628 6.541 -16.890 1.00 95.69 416 ASN A N 1
ATOM 3283 C CA . ASN A 1 416 ? 26.447 7.750 -16.908 1.00 95.69 416 ASN A CA 1
ATOM 3284 C C . ASN A 1 416 ? 26.268 8.619 -15.645 1.00 95.69 416 ASN A C 1
ATOM 3286 O O . ASN A 1 416 ? 25.972 9.813 -15.753 1.00 95.69 416 ASN A O 1
ATOM 3290 N N . PRO A 1 417 ? 26.502 8.080 -14.430 1.00 95.75 417 PRO A N 1
ATOM 3291 C CA . PRO A 1 417 ? 26.321 8.820 -13.177 1.00 95.75 417 PRO A CA 1
ATOM 3292 C C . PRO A 1 417 ? 27.243 10.045 -13.071 1.00 95.75 417 PRO A C 1
ATOM 3294 O O . PRO A 1 417 ? 26.922 11.002 -12.371 1.00 95.75 417 PRO A O 1
ATOM 3297 N N . GLN A 1 418 ? 28.365 10.063 -13.800 1.00 94.62 418 GLN A N 1
ATOM 3298 C CA . GLN A 1 418 ? 29.284 11.200 -13.887 1.00 94.62 418 GLN A CA 1
ATOM 3299 C C . GLN A 1 418 ? 28.661 12.463 -14.497 1.00 94.62 418 GLN A C 1
ATOM 3301 O O . GLN A 1 418 ? 29.234 13.535 -14.355 1.00 94.62 418 GLN A O 1
ATOM 3306 N N . MET A 1 419 ? 27.514 12.356 -15.174 1.00 93.81 419 MET A N 1
ATOM 3307 C CA . MET A 1 419 ? 26.776 13.524 -15.668 1.00 93.81 419 MET A CA 1
ATOM 3308 C C . MET A 1 419 ? 26.003 14.242 -14.552 1.00 93.81 419 MET A C 1
ATOM 3310 O O . MET A 1 419 ? 25.606 15.3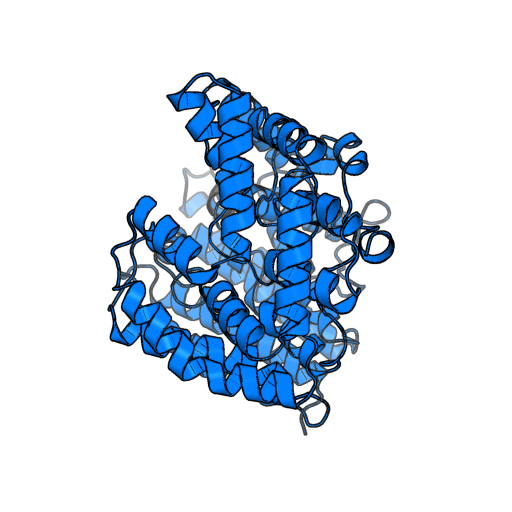91 -14.724 1.00 93.81 419 MET A O 1
ATOM 3314 N N . TYR A 1 420 ? 25.814 13.581 -13.407 1.00 93.88 420 TYR A N 1
ATOM 3315 C CA . TYR A 1 420 ? 24.967 14.032 -12.297 1.00 93.88 420 TYR A CA 1
ATOM 3316 C C . TYR A 1 420 ? 25.750 14.293 -11.003 1.00 93.88 420 TYR A C 1
ATOM 3318 O O . TYR A 1 420 ? 25.175 14.655 -9.980 1.00 93.88 420 TYR A O 1
ATOM 3326 N N . ALA A 1 421 ? 27.069 14.110 -11.031 1.00 94.00 421 ALA A N 1
ATOM 3327 C CA . ALA A 1 421 ? 27.969 14.383 -9.919 1.00 94.00 421 ALA A CA 1
ATOM 3328 C C . ALA A 1 421 ? 29.372 14.706 -10.443 1.00 94.00 421 ALA A C 1
ATOM 3330 O O . ALA A 1 421 ? 29.623 14.704 -11.645 1.00 94.00 421 ALA A O 1
ATOM 3331 N N . TYR A 1 422 ? 30.308 14.988 -9.537 1.00 91.94 422 TYR A N 1
ATOM 3332 C CA . TYR A 1 422 ? 31.683 15.262 -9.938 1.00 91.94 422 TYR A CA 1
ATOM 3333 C C . TYR A 1 422 ? 32.314 14.016 -10.607 1.00 91.94 422 TYR A C 1
ATOM 3335 O O . TYR A 1 422 ? 32.211 12.910 -10.054 1.00 91.94 422 TYR A O 1
ATOM 3343 N N . PRO A 1 423 ? 32.943 14.151 -11.794 1.00 90.81 423 PRO A N 1
ATOM 3344 C CA . PRO A 1 423 ? 33.518 13.017 -12.517 1.00 90.81 423 PRO A CA 1
ATOM 3345 C C . PRO A 1 423 ? 34.512 12.210 -11.671 1.00 90.81 423 PRO A C 1
ATOM 3347 O O . PRO A 1 423 ? 35.229 12.765 -10.842 1.00 90.81 423 PRO A O 1
ATOM 3350 N N . PHE A 1 424 ? 34.560 10.890 -11.887 1.00 88.44 424 PHE A N 1
ATOM 3351 C CA . PHE A 1 424 ? 35.357 9.907 -11.125 1.00 88.44 424 PHE A CA 1
ATOM 3352 C C . PHE A 1 424 ? 34.993 9.727 -9.641 1.00 88.44 424 PHE A C 1
ATOM 3354 O O . PHE A 1 424 ? 35.496 8.800 -9.012 1.00 88.44 424 PHE A O 1
ATOM 3361 N N . THR A 1 425 ? 34.092 10.542 -9.084 1.00 94.12 425 THR A N 1
ATOM 3362 C CA . THR A 1 425 ? 33.610 10.404 -7.696 1.00 94.12 425 THR A CA 1
ATOM 3363 C C . THR A 1 425 ? 32.098 10.183 -7.610 1.00 94.12 425 THR A C 1
ATOM 3365 O O . THR A 1 425 ? 31.525 10.220 -6.525 1.00 94.12 425 THR A O 1
ATOM 3368 N N . ALA A 1 426 ? 31.440 9.943 -8.745 1.00 94.06 426 ALA A N 1
ATOM 3369 C CA . ALA A 1 426 ? 30.009 9.668 -8.869 1.00 94.06 426 ALA A CA 1
ATOM 3370 C C . ALA A 1 426 ? 29.633 8.238 -8.412 1.00 94.06 426 ALA A C 1
ATOM 3372 O O . ALA A 1 426 ? 28.972 7.501 -9.137 1.00 94.06 426 ALA A O 1
ATOM 3373 N N . ILE A 1 427 ? 30.094 7.830 -7.225 1.00 95.38 427 ILE A N 1
ATOM 3374 C CA . ILE A 1 427 ? 30.021 6.443 -6.727 1.00 95.38 427 ILE A CA 1
ATOM 3375 C C . ILE A 1 427 ? 28.752 6.125 -5.923 1.00 95.38 427 ILE A C 1
ATOM 3377 O O . ILE A 1 427 ? 28.568 4.987 -5.513 1.0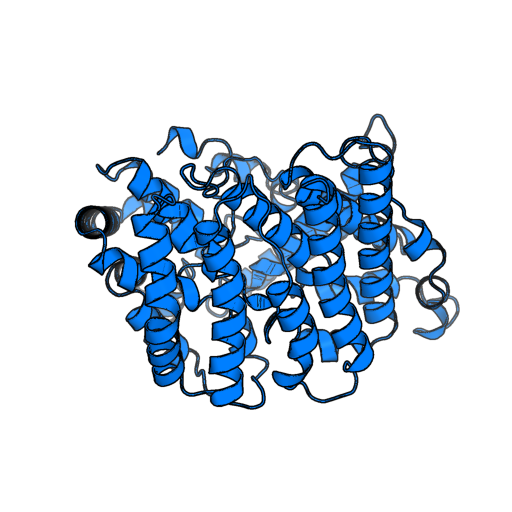0 95.38 427 ILE A O 1
ATOM 3381 N N . THR A 1 428 ? 27.905 7.121 -5.651 1.00 96.75 428 THR A N 1
ATOM 3382 C CA . THR A 1 428 ? 26.677 6.962 -4.848 1.00 96.75 428 THR A CA 1
ATOM 3383 C C . THR A 1 428 ? 25.423 7.500 -5.534 1.00 96.75 428 THR A C 1
ATOM 3385 O O . THR A 1 428 ? 24.360 7.533 -4.918 1.00 96.75 428 THR A O 1
ATOM 3388 N N . VAL A 1 429 ? 25.527 7.978 -6.776 1.00 97.06 429 VAL A N 1
ATOM 3389 C CA . VAL A 1 429 ? 24.463 8.747 -7.444 1.00 97.06 429 VAL A CA 1
ATOM 3390 C C . VAL A 1 429 ? 23.189 7.924 -7.634 1.00 97.06 429 VAL A C 1
ATOM 3392 O O . VAL A 1 429 ? 22.092 8.430 -7.414 1.00 97.06 429 VAL A O 1
ATOM 3395 N N . ARG A 1 430 ? 23.311 6.649 -8.012 1.00 97.62 430 ARG A N 1
ATOM 3396 C CA . ARG A 1 430 ? 22.147 5.786 -8.255 1.00 97.62 430 ARG A CA 1
ATOM 3397 C C . ARG A 1 430 ? 21.511 5.383 -6.941 1.00 97.62 430 ARG A C 1
ATOM 3399 O O . ARG A 1 430 ? 20.292 5.422 -6.815 1.00 97.62 430 ARG A O 1
ATOM 3406 N N . ALA A 1 431 ? 22.339 5.029 -5.958 1.00 97.31 431 ALA A N 1
ATOM 3407 C CA . ALA A 1 431 ? 21.866 4.668 -4.630 1.00 97.31 431 ALA A CA 1
ATOM 3408 C C . ALA A 1 431 ? 21.139 5.840 -3.957 1.00 97.31 431 ALA A C 1
ATOM 3410 O O . ALA A 1 431 ? 20.057 5.647 -3.407 1.00 97.31 431 ALA A O 1
ATOM 3411 N N . THR A 1 432 ? 21.678 7.061 -4.031 1.00 96.19 432 THR A N 1
ATOM 3412 C CA . THR A 1 432 ? 21.021 8.243 -3.454 1.00 96.19 432 THR A CA 1
ATOM 3413 C C . THR A 1 432 ? 19.752 8.615 -4.206 1.00 96.19 432 THR A C 1
ATOM 3415 O O . THR A 1 432 ? 18.753 8.892 -3.550 1.00 96.19 432 THR A O 1
ATOM 3418 N N . ALA A 1 433 ? 19.736 8.544 -5.541 1.00 97.50 433 ALA A N 1
ATOM 3419 C CA . ALA A 1 433 ? 18.519 8.743 -6.327 1.00 97.50 433 ALA A CA 1
ATOM 3420 C C . ALA A 1 433 ? 17.436 7.708 -5.980 1.00 97.50 433 ALA A C 1
ATOM 3422 O O . ALA A 1 433 ? 16.294 8.081 -5.726 1.00 97.50 433 ALA A O 1
ATOM 3423 N N . LEU A 1 434 ? 17.793 6.424 -5.868 1.00 97.44 434 LEU A N 1
ATOM 3424 C CA . LEU A 1 434 ? 16.860 5.372 -5.465 1.00 97.44 434 LEU A CA 1
ATOM 3425 C C . LEU A 1 434 ? 16.327 5.597 -4.042 1.00 97.44 434 LEU A C 1
ATOM 3427 O O . LEU A 1 434 ? 15.133 5.438 -3.804 1.00 97.44 434 LEU A O 1
ATOM 3431 N N . MET A 1 435 ? 17.182 6.013 -3.103 1.00 96.44 435 MET A N 1
ATOM 3432 C CA . MET A 1 435 ? 16.762 6.335 -1.735 1.00 96.44 435 MET A CA 1
ATOM 3433 C C . MET A 1 435 ? 15.795 7.520 -1.665 1.00 96.44 435 MET A C 1
ATOM 3435 O O . MET A 1 435 ? 15.059 7.616 -0.692 1.00 96.44 435 MET A O 1
ATOM 3439 N N . ARG A 1 436 ? 15.715 8.396 -2.675 1.00 96.12 436 ARG A N 1
ATOM 3440 C CA . ARG A 1 436 ? 14.692 9.458 -2.691 1.00 96.12 436 ARG A CA 1
ATOM 3441 C C . ARG A 1 436 ? 13.264 8.915 -2.838 1.00 96.12 436 ARG A C 1
ATOM 3443 O O . ARG A 1 436 ? 12.325 9.636 -2.525 1.00 96.12 436 ARG A O 1
ATOM 3450 N N . PHE A 1 437 ? 13.098 7.663 -3.270 1.00 96.94 437 PHE A N 1
ATOM 3451 C CA . PHE A 1 437 ? 11.806 6.968 -3.296 1.00 96.94 437 PHE A CA 1
ATOM 3452 C C . PHE A 1 437 ? 11.458 6.288 -1.963 1.00 96.94 437 PHE A C 1
ATOM 3454 O O . PHE A 1 437 ? 10.387 5.697 -1.864 1.00 96.94 437 PHE A O 1
ATOM 3461 N N . ILE A 1 438 ? 12.327 6.328 -0.943 1.00 95.50 438 ILE A N 1
ATOM 3462 C CA . ILE A 1 438 ? 12.110 5.580 0.308 1.00 95.50 438 ILE A CA 1
ATOM 3463 C C . ILE A 1 438 ? 10.828 5.996 1.038 1.00 95.50 438 ILE A C 1
ATOM 3465 O O . ILE A 1 438 ? 10.175 5.154 1.642 1.00 95.50 438 ILE A O 1
ATOM 3469 N N . ASP A 1 439 ? 10.438 7.266 0.928 1.00 91.62 439 ASP A N 1
ATOM 3470 C CA . ASP A 1 439 ? 9.229 7.808 1.552 1.00 91.62 439 ASP A CA 1
ATOM 3471 C C . ASP A 1 439 ? 7.986 7.682 0.658 1.00 91.62 439 ASP A C 1
ATOM 3473 O O . ASP A 1 439 ? 6.886 8.000 1.097 1.00 91.62 439 ASP A O 1
ATOM 3477 N N . GLN A 1 440 ? 8.140 7.231 -0.592 1.00 91.19 440 GLN A N 1
ATOM 3478 C CA . GLN A 1 440 ? 7.023 7.004 -1.510 1.00 91.19 440 GLN A CA 1
ATOM 3479 C C . GLN A 1 440 ? 7.386 5.994 -2.616 1.00 91.19 440 GLN A C 1
ATOM 3481 O O . GLN A 1 440 ? 7.521 6.362 -3.787 1.00 91.19 440 GLN A O 1
ATOM 3486 N N . PRO A 1 441 ? 7.543 4.701 -2.292 1.00 94.50 441 PRO A N 1
ATOM 3487 C CA . PRO A 1 441 ? 7.985 3.703 -3.248 1.00 94.50 441 PRO A CA 1
ATOM 3488 C C . PRO A 1 441 ? 6.854 3.164 -4.127 1.00 94.50 441 PRO A C 1
ATOM 3490 O O . PRO A 1 441 ? 7.158 2.320 -4.950 1.00 94.50 441 PRO A O 1
ATOM 3493 N N . CYS A 1 442 ? 5.593 3.597 -3.995 1.00 93.50 442 CYS A N 1
ATOM 3494 C CA . CYS A 1 442 ? 4.403 2.938 -4.572 1.00 93.50 442 CYS A CA 1
ATOM 3495 C C . CYS A 1 442 ? 4.531 2.525 -6.057 1.00 93.50 442 CYS A C 1
ATOM 3497 O O . CYS A 1 442 ? 4.151 1.421 -6.439 1.00 93.50 442 CYS A O 1
ATOM 3499 N N . LEU A 1 443 ? 5.154 3.350 -6.908 1.00 95.88 443 LEU A N 1
ATOM 3500 C CA . LEU A 1 443 ? 5.361 3.015 -8.325 1.00 95.88 443 LEU A CA 1
ATOM 3501 C C . LEU A 1 443 ? 6.627 2.175 -8.597 1.00 95.88 443 LEU A C 1
ATOM 3503 O O . LEU A 1 443 ? 6.706 1.540 -9.647 1.00 95.88 443 LEU A O 1
ATOM 3507 N N . LEU A 1 444 ? 7.582 2.111 -7.660 1.00 96.31 444 LEU A N 1
ATOM 3508 C CA . LEU A 1 444 ? 8.666 1.109 -7.618 1.00 96.31 444 LEU A CA 1
ATOM 3509 C C . LEU A 1 444 ? 8.250 -0.181 -6.888 1.00 96.31 444 LEU A C 1
ATOM 3511 O O . LEU A 1 444 ? 8.869 -1.229 -7.051 1.00 96.31 444 LEU A O 1
ATOM 3515 N N . ALA A 1 445 ? 7.206 -0.126 -6.078 1.00 90.69 445 ALA A N 1
ATOM 3516 C CA . ALA A 1 445 ? 6.542 -1.236 -5.427 1.00 90.69 445 ALA A CA 1
ATOM 3517 C C . ALA A 1 445 ? 5.266 -1.554 -6.217 1.00 90.69 445 ALA A C 1
ATOM 3519 O O . ALA A 1 445 ? 4.183 -1.448 -5.660 1.00 90.69 445 ALA A O 1
ATOM 3520 N N . PRO A 1 446 ? 5.394 -1.906 -7.515 1.00 88.06 446 PRO A N 1
ATOM 3521 C CA . PRO A 1 446 ? 4.453 -1.590 -8.589 1.00 88.06 446 PRO A CA 1
ATOM 3522 C C . PRO A 1 446 ? 3.008 -1.855 -8.173 1.00 88.06 446 PRO A C 1
ATOM 3524 O O . PRO A 1 446 ? 2.492 -2.977 -8.286 1.00 88.06 446 PRO A O 1
ATOM 3527 N N . GLU A 1 447 ? 2.378 -0.806 -7.657 1.00 92.81 447 GLU A N 1
ATOM 3528 C CA . GLU A 1 447 ? 1.065 -0.898 -7.050 1.00 92.81 447 GLU A CA 1
ATOM 3529 C C . GLU A 1 447 ? -0.042 -1.097 -8.091 1.00 92.81 447 GLU A C 1
ATOM 3531 O O . GLU A 1 447 ? -0.825 -2.032 -7.905 1.00 92.81 447 GLU A O 1
ATOM 3536 N N . PRO A 1 448 ? -0.057 -0.391 -9.245 1.00 96.00 448 PRO A N 1
ATOM 3537 C CA . PRO A 1 448 ? -1.051 -0.645 -10.285 1.00 96.00 448 PRO A CA 1
ATOM 3538 C C . PRO A 1 448 ? -1.100 -2.119 -10.747 1.00 96.00 448 PRO A C 1
ATOM 3540 O O . PRO A 1 448 ? -2.186 -2.701 -10.745 1.00 96.00 448 PRO A O 1
ATOM 3543 N N . PRO A 1 449 ? 0.025 -2.812 -11.044 1.00 96.88 449 PRO A N 1
ATOM 3544 C CA . PRO A 1 449 ? 0.001 -4.252 -11.326 1.00 96.88 449 PRO A CA 1
ATOM 3545 C C . PRO A 1 449 ? -0.507 -5.121 -10.169 1.00 96.88 449 PRO A C 1
ATOM 3547 O O . PRO A 1 449 ? -1.128 -6.160 -10.405 1.00 96.88 449 PRO A O 1
ATOM 3550 N N . SER A 1 450 ? -0.241 -4.721 -8.924 1.00 94.69 450 SER A N 1
ATOM 3551 C CA . SER A 1 450 ? -0.691 -5.445 -7.730 1.00 94.69 450 SER A CA 1
ATOM 3552 C C . SER A 1 450 ? -2.206 -5.325 -7.546 1.00 94.69 450 SER A C 1
ATOM 3554 O O . SER A 1 450 ? -2.879 -6.342 -7.362 1.00 94.69 450 SER A O 1
ATOM 3556 N N . ILE A 1 451 ? -2.745 -4.111 -7.694 1.00 95.69 451 ILE A N 1
ATOM 3557 C CA . ILE A 1 451 ? -4.183 -3.817 -7.677 1.00 95.69 451 ILE A CA 1
ATOM 3558 C C . ILE A 1 451 ? -4.884 -4.578 -8.801 1.00 95.69 451 ILE A C 1
ATOM 3560 O O . ILE A 1 451 ? -5.841 -5.300 -8.536 1.00 95.69 451 ILE A O 1
ATOM 3564 N N . VAL A 1 452 ? -4.387 -4.500 -10.041 1.00 97.19 452 VAL A N 1
ATOM 3565 C CA . VAL A 1 452 ? -4.983 -5.222 -11.177 1.00 97.19 452 VAL A CA 1
ATOM 3566 C C . VAL A 1 452 ? -5.037 -6.727 -10.907 1.00 97.19 452 VAL A C 1
ATOM 3568 O O . VAL A 1 452 ? -6.071 -7.355 -11.154 1.00 97.19 452 VAL A O 1
ATOM 3571 N N . GLY A 1 453 ? -3.965 -7.312 -10.364 1.00 95.88 453 GLY A N 1
ATOM 3572 C CA . GLY A 1 453 ? -3.942 -8.724 -9.978 1.00 95.88 453 GLY A CA 1
ATOM 3573 C C . GLY A 1 453 ? -5.022 -9.072 -8.949 1.00 95.88 453 GLY A C 1
ATOM 3574 O O . GLY A 1 453 ? -5.755 -10.042 -9.137 1.00 95.88 453 GLY A O 1
ATOM 3575 N N . ILE A 1 454 ? -5.160 -8.262 -7.897 1.00 94.69 454 ILE A N 1
ATOM 3576 C CA . ILE A 1 454 ? -6.122 -8.479 -6.804 1.00 94.69 454 ILE A CA 1
ATOM 3577 C C . ILE A 1 454 ? -7.564 -8.276 -7.254 1.00 94.69 454 ILE A C 1
ATOM 3579 O O . ILE A 1 454 ? -8.413 -9.117 -6.962 1.00 94.69 454 ILE A O 1
ATOM 3583 N N . VAL A 1 455 ? -7.849 -7.212 -8.002 1.00 96.69 455 VAL A N 1
ATOM 3584 C CA . VAL A 1 455 ? -9.183 -6.925 -8.543 1.00 96.69 455 VAL A CA 1
ATOM 3585 C C . VAL A 1 455 ? -9.652 -8.085 -9.420 1.00 96.69 455 VAL A C 1
ATOM 3587 O O . VAL A 1 455 ? -10.741 -8.619 -9.219 1.00 96.69 455 VAL A O 1
ATOM 3590 N N . ASN A 1 456 ? -8.798 -8.555 -10.336 1.00 97.19 456 ASN A N 1
ATOM 3591 C CA . ASN A 1 456 ? -9.146 -9.670 -11.213 1.00 97.19 456 ASN A CA 1
ATOM 3592 C C . ASN A 1 456 ? -9.238 -11.012 -10.463 1.00 97.19 456 ASN A C 1
ATOM 3594 O O . ASN A 1 456 ? -10.083 -11.832 -10.820 1.00 97.19 456 ASN A O 1
ATOM 3598 N N . ALA A 1 457 ? -8.410 -11.244 -9.435 1.00 95.75 457 ALA A N 1
ATOM 3599 C CA . ALA A 1 457 ? -8.514 -12.425 -8.570 1.00 95.75 457 ALA A CA 1
ATOM 3600 C C . ALA A 1 457 ? -9.820 -12.437 -7.763 1.00 95.75 457 ALA A C 1
ATOM 3602 O O . ALA A 1 457 ? -10.439 -13.489 -7.605 1.00 95.75 457 ALA A O 1
ATOM 3603 N N . THR A 1 458 ? -10.238 -11.265 -7.282 1.00 96.50 458 THR A N 1
ATOM 3604 C CA . THR A 1 458 ? -11.464 -11.083 -6.497 1.00 96.50 458 THR A CA 1
ATOM 3605 C C . THR A 1 458 ? -12.682 -11.282 -7.381 1.00 96.50 458 THR A C 1
ATOM 3607 O O . THR A 1 458 ? -13.596 -12.005 -7.017 1.00 96.50 458 THR A O 1
ATOM 3610 N N . ALA A 1 459 ? -12.670 -10.727 -8.593 1.00 97.50 459 ALA A N 1
ATOM 3611 C CA . ALA A 1 459 ? -13.763 -10.914 -9.534 1.00 97.50 459 ALA A CA 1
ATOM 3612 C C . ALA A 1 459 ? -13.934 -12.370 -9.996 1.00 97.50 459 ALA A C 1
ATOM 3614 O O . ALA A 1 459 ? -15.042 -12.758 -10.345 1.00 97.50 459 ALA A O 1
ATOM 3615 N N . LEU A 1 460 ? -12.872 -13.181 -9.984 1.00 96.75 460 LEU A N 1
ATOM 3616 C CA . LEU A 1 460 ? -12.968 -14.621 -10.250 1.00 96.75 460 LEU A CA 1
ATOM 3617 C C . LEU A 1 460 ? -13.634 -15.415 -9.119 1.00 96.75 460 LEU A C 1
ATOM 3619 O O . LEU A 1 460 ? -14.207 -16.464 -9.387 1.00 96.75 460 LEU A O 1
ATOM 3623 N N . ASN A 1 461 ? -13.514 -14.954 -7.873 1.00 96.44 461 ASN A N 1
ATOM 3624 C CA . ASN A 1 461 ? -14.034 -15.638 -6.685 1.00 96.44 461 ASN A CA 1
ATOM 3625 C C . ASN A 1 461 ? -14.718 -14.601 -5.775 1.00 96.44 461 ASN A C 1
ATOM 3627 O O . ASN A 1 461 ? -14.205 -14.287 -4.699 1.00 96.44 461 ASN A O 1
ATOM 3631 N N . PRO A 1 462 ? -15.813 -13.976 -6.242 1.00 97.56 462 PRO A N 1
ATOM 3632 C CA . PRO A 1 462 ? -16.393 -12.799 -5.595 1.00 97.56 462 PRO A CA 1
ATOM 3633 C C . PRO A 1 462 ? -16.976 -13.094 -4.209 1.00 97.56 462 PRO A C 1
ATOM 3635 O O . PRO A 1 462 ? -17.043 -12.191 -3.375 1.00 97.56 462 PRO A O 1
ATOM 3638 N N . ASP A 1 463 ? -17.386 -14.336 -3.969 1.00 97.38 463 ASP A N 1
ATOM 3639 C CA . ASP A 1 463 ? -17.974 -14.867 -2.740 1.00 97.38 463 ASP A CA 1
ATOM 3640 C C . ASP A 1 463 ? -16.931 -15.287 -1.690 1.00 97.38 463 ASP A C 1
ATOM 3642 O O . ASP A 1 463 ? -17.279 -15.488 -0.525 1.00 97.38 463 ASP A O 1
ATOM 3646 N N . GLU A 1 464 ? -15.650 -15.331 -2.059 1.00 95.50 464 GLU A N 1
ATOM 3647 C CA . GLU A 1 464 ? -14.541 -15.657 -1.164 1.00 95.50 464 GLU A CA 1
ATOM 3648 C C . GLU A 1 464 ? -13.768 -14.393 -0.748 1.00 95.50 464 GLU A C 1
ATOM 3650 O O . GLU A 1 464 ? -13.444 -13.547 -1.587 1.00 95.50 464 GLU A O 1
ATOM 3655 N N . PRO A 1 465 ? -13.421 -14.225 0.539 1.00 94.19 465 PRO A N 1
ATOM 3656 C CA . PRO A 1 465 ? -12.690 -13.055 1.006 1.00 94.19 465 PRO A CA 1
ATOM 3657 C C . PRO A 1 465 ? -11.245 -13.054 0.492 1.00 94.19 465 PRO A C 1
ATOM 3659 O O . PRO A 1 465 ? -10.437 -13.911 0.851 1.00 94.19 465 PRO A O 1
ATOM 3662 N N . MET A 1 466 ? -10.898 -12.031 -0.289 1.00 90.50 466 MET A N 1
ATOM 3663 C CA . MET A 1 466 ? -9.535 -11.803 -0.780 1.00 90.50 466 MET A CA 1
ATOM 3664 C C . MET A 1 466 ? -8.593 -11.279 0.314 1.00 90.50 466 MET A C 1
ATOM 3666 O O . MET A 1 466 ? -7.394 -11.567 0.339 1.00 90.50 466 MET A O 1
ATOM 3670 N N . ALA A 1 467 ? -9.161 -10.509 1.238 1.00 89.06 467 ALA A N 1
ATOM 3671 C CA . ALA A 1 467 ? -8.511 -9.996 2.427 1.00 89.06 467 ALA A CA 1
ATOM 3672 C C . ALA A 1 467 ? -9.320 -10.396 3.677 1.00 89.06 467 ALA A C 1
ATOM 3674 O O . ALA A 1 467 ? -10.536 -10.586 3.597 1.00 89.06 467 ALA A O 1
ATOM 3675 N N . PRO A 1 468 ? -8.670 -10.501 4.847 1.00 83.50 468 PRO A N 1
ATOM 3676 C CA . PRO A 1 468 ? -7.242 -10.280 5.061 1.00 83.50 468 PRO A CA 1
ATOM 3677 C C . PRO A 1 468 ? -6.344 -11.421 4.549 1.00 83.50 468 PRO A C 1
ATOM 3679 O O . PRO A 1 468 ? -6.702 -12.594 4.616 1.00 83.50 468 PRO A O 1
ATOM 3682 N N . VAL A 1 469 ? -5.138 -11.078 4.083 1.00 81.94 469 VAL A N 1
ATOM 3683 C CA . VAL A 1 469 ? -4.191 -12.058 3.528 1.00 81.94 469 VAL A CA 1
ATOM 3684 C C . VAL A 1 469 ? -3.464 -12.805 4.648 1.00 81.94 469 VAL A C 1
ATOM 3686 O O . VAL A 1 469 ? -2.851 -12.192 5.522 1.00 81.94 469 VAL A O 1
ATOM 3689 N N . GLN A 1 470 ? -3.466 -14.139 4.587 1.00 86.88 470 GLN A N 1
ATOM 3690 C CA . GLN A 1 470 ? -2.671 -14.987 5.474 1.00 86.88 470 GLN A CA 1
ATOM 3691 C C . GLN A 1 470 ? -1.345 -15.362 4.805 1.00 86.88 470 GLN A C 1
ATOM 3693 O O . GLN A 1 470 ? -1.260 -16.333 4.054 1.00 86.88 470 GLN A O 1
ATOM 3698 N N . MET A 1 471 ? -0.284 -14.605 5.085 1.00 88.00 471 MET A N 1
ATOM 3699 C CA . MET A 1 471 ? 1.049 -14.917 4.562 1.00 88.00 471 MET A CA 1
ATOM 3700 C C . MET A 1 471 ? 2.177 -14.420 5.465 1.00 88.00 471 MET A C 1
ATOM 3702 O O . MET A 1 471 ? 2.029 -13.452 6.210 1.00 88.00 471 MET A O 1
ATOM 3706 N N . CYS A 1 472 ? 3.351 -15.043 5.353 1.00 89.88 472 CYS A N 1
ATOM 3707 C CA . CYS A 1 472 ? 4.588 -14.448 5.847 1.00 89.88 472 CYS A CA 1
ATOM 3708 C C . CYS A 1 472 ? 5.185 -13.557 4.753 1.00 89.88 472 CYS A C 1
ATOM 3710 O O . CYS A 1 472 ? 5.657 -14.054 3.731 1.00 89.88 472 CYS A O 1
ATOM 3712 N N . LYS A 1 473 ? 5.208 -12.241 4.986 1.00 86.31 473 LYS A N 1
ATOM 3713 C CA . LYS A 1 473 ? 5.874 -11.274 4.099 1.00 86.31 473 LYS A CA 1
ATOM 3714 C C . LYS A 1 473 ? 7.395 -11.465 4.034 1.00 86.31 473 LYS A C 1
ATOM 3716 O O . LYS A 1 473 ? 8.029 -11.049 3.067 1.00 86.31 473 LYS A O 1
ATOM 3721 N N . ASN A 1 474 ? 7.975 -12.131 5.040 1.00 88.19 474 ASN A N 1
ATOM 3722 C CA . ASN A 1 474 ? 9.420 -12.264 5.218 1.00 88.19 474 ASN A CA 1
ATOM 3723 C C . ASN A 1 474 ? 10.087 -10.875 5.170 1.00 88.19 474 ASN A C 1
ATOM 3725 O O . ASN A 1 474 ? 10.923 -10.596 4.303 1.00 88.19 474 ASN A O 1
ATOM 3729 N N . CYS A 1 475 ? 9.590 -10.005 6.059 1.00 89.50 475 CYS A N 1
ATOM 3730 C CA . CYS A 1 475 ? 9.887 -8.579 6.129 1.00 89.50 475 CYS A CA 1
ATOM 3731 C C . CYS A 1 475 ? 11.366 -8.328 6.394 1.00 89.50 475 CYS A C 1
ATOM 3733 O O . CYS A 1 475 ? 11.981 -9.004 7.225 1.00 89.50 475 CYS A O 1
ATOM 3735 N N . ALA A 1 476 ? 11.900 -7.286 5.774 1.00 92.44 476 ALA A N 1
ATOM 3736 C CA . ALA A 1 476 ? 13.235 -6.772 5.994 1.00 92.44 476 ALA A CA 1
ATOM 3737 C C . ALA A 1 476 ? 13.487 -6.574 7.490 1.00 92.44 476 ALA A C 1
ATOM 3739 O O . ALA A 1 476 ? 14.396 -7.190 8.048 1.00 92.44 476 ALA A O 1
ATOM 3740 N N . THR A 1 477 ? 12.620 -5.824 8.182 1.00 88.50 477 THR A N 1
ATOM 3741 C CA . THR A 1 477 ? 12.770 -5.474 9.613 1.00 88.50 477 THR A CA 1
ATOM 3742 C C . THR A 1 477 ? 12.950 -6.691 10.525 1.00 88.50 477 THR A C 1
ATOM 3744 O O . THR A 1 477 ? 13.781 -6.666 11.433 1.00 88.50 477 THR A O 1
ATOM 3747 N N . SER A 1 478 ? 12.281 -7.806 10.219 1.00 88.50 478 SER A N 1
ATOM 3748 C CA . SER A 1 478 ? 12.421 -9.060 10.971 1.00 88.50 478 SER A CA 1
ATOM 3749 C C . SER A 1 478 ? 13.782 -9.749 10.814 1.00 88.50 478 SER A C 1
ATOM 3751 O O . SER A 1 478 ? 14.184 -10.507 11.688 1.00 88.50 478 SER A O 1
ATOM 3753 N N . ARG A 1 479 ? 14.552 -9.465 9.756 1.00 85.19 479 ARG A N 1
ATOM 3754 C CA . ARG A 1 479 ? 15.920 -10.001 9.608 1.00 85.19 479 ARG A CA 1
ATOM 3755 C C . ARG A 1 479 ? 16.891 -9.393 10.623 1.00 85.19 479 ARG A C 1
ATOM 3757 O O . ARG A 1 479 ? 17.868 -10.039 10.984 1.00 85.19 479 ARG A O 1
ATOM 3764 N N . PHE A 1 480 ? 16.607 -8.175 11.083 1.00 84.12 480 PHE A N 1
ATOM 3765 C CA . PHE A 1 480 ? 17.416 -7.445 12.063 1.00 84.12 480 PHE A CA 1
ATOM 3766 C C . PHE A 1 480 ? 16.857 -7.577 13.481 1.00 84.12 480 PHE A C 1
ATOM 3768 O O . PHE A 1 480 ? 17.618 -7.612 14.443 1.00 84.12 480 PHE A O 1
ATOM 3775 N N . LEU A 1 481 ? 15.532 -7.692 13.607 1.00 90.00 481 LEU A N 1
ATOM 3776 C CA . LEU A 1 481 ? 14.824 -7.922 14.864 1.00 90.00 481 LEU A CA 1
ATOM 3777 C C . LEU A 1 481 ? 14.003 -9.223 14.767 1.00 90.00 481 LEU A C 1
ATOM 3779 O O . LEU A 1 481 ? 12.779 -9.157 14.667 1.00 90.00 481 LEU A O 1
ATOM 3783 N N . PRO A 1 482 ? 14.632 -10.415 14.788 1.00 91.12 482 PRO A N 1
ATOM 3784 C CA . PRO A 1 482 ? 13.935 -11.684 14.542 1.00 91.12 482 PRO A CA 1
ATOM 3785 C C . PRO A 1 482 ? 12.839 -11.995 15.562 1.00 91.12 482 PRO A C 1
ATOM 3787 O O . PRO A 1 482 ? 11.789 -12.505 15.180 1.00 91.12 482 PRO A O 1
ATOM 3790 N N . ALA A 1 483 ? 13.020 -11.596 16.825 1.00 92.81 483 ALA A N 1
ATOM 3791 C CA . ALA A 1 483 ? 12.006 -11.747 17.873 1.00 92.81 483 ALA A CA 1
ATOM 3792 C C . ALA A 1 483 ? 10.711 -10.958 17.587 1.00 92.81 483 ALA A C 1
ATOM 3794 O O . ALA A 1 483 ? 9.674 -11.230 18.181 1.00 92.81 483 ALA A O 1
ATOM 3795 N N . LYS A 1 484 ? 10.726 -10.001 16.644 1.00 91.62 484 LYS A N 1
ATOM 3796 C CA . LYS A 1 484 ? 9.505 -9.335 16.164 1.00 91.62 484 LYS A CA 1
ATOM 3797 C C . LYS A 1 484 ? 8.502 -10.352 15.614 1.00 91.62 484 LYS A C 1
ATOM 3799 O O . LYS A 1 484 ? 7.303 -10.170 15.794 1.00 91.62 484 LYS A O 1
ATOM 3804 N N . CYS A 1 485 ? 8.970 -11.429 14.980 1.00 92.94 485 CYS A N 1
ATOM 3805 C CA . CYS A 1 485 ? 8.099 -12.463 14.420 1.00 92.94 485 CYS A CA 1
ATOM 3806 C C . CYS A 1 485 ? 7.232 -13.171 15.470 1.00 92.94 485 CYS A C 1
ATOM 3808 O O . CYS A 1 485 ? 6.153 -13.633 15.109 1.00 92.94 485 CYS A O 1
ATOM 3810 N N . ASP A 1 486 ? 7.633 -13.182 16.745 1.00 93.38 486 ASP A N 1
ATOM 3811 C CA . ASP A 1 486 ? 6.865 -13.805 17.834 1.00 93.38 486 ASP A CA 1
ATOM 3812 C C . ASP A 1 486 ? 5.540 -13.071 18.120 1.00 93.38 486 ASP A C 1
ATOM 3814 O O . ASP A 1 486 ? 4.624 -13.634 18.713 1.00 93.38 486 ASP A O 1
ATOM 3818 N N . TYR A 1 487 ? 5.417 -11.822 17.659 1.00 93.94 487 TYR A N 1
ATOM 3819 C CA . TYR A 1 487 ? 4.226 -10.975 17.803 1.00 93.94 487 TYR A CA 1
ATOM 3820 C C . TYR A 1 487 ? 3.381 -10.919 16.516 1.00 93.94 487 TYR A C 1
ATOM 3822 O O . TYR A 1 487 ? 2.410 -10.165 16.418 1.00 93.94 487 TYR A O 1
ATOM 3830 N N . CYS A 1 488 ? 3.786 -11.649 15.471 1.00 93.56 488 CYS A N 1
ATOM 3831 C CA . CYS A 1 488 ? 3.174 -11.562 14.152 1.00 93.56 488 CYS A CA 1
ATOM 3832 C C . CYS A 1 488 ? 1.975 -12.505 14.037 1.00 93.56 488 CYS A C 1
ATOM 3834 O O . CYS A 1 488 ? 2.108 -13.713 14.212 1.00 93.56 488 CYS A O 1
ATOM 3836 N N . LEU A 1 489 ? 0.818 -11.958 13.659 1.00 94.06 489 LEU A N 1
ATOM 3837 C CA . LEU A 1 489 ? -0.401 -12.740 13.435 1.00 94.06 489 LEU A CA 1
ATOM 3838 C C . LEU A 1 489 ? -0.643 -13.064 11.960 1.00 94.06 489 LEU A C 1
ATOM 3840 O O . LEU A 1 489 ? -1.467 -13.914 11.646 1.00 94.06 489 LEU A O 1
ATOM 3844 N N . SER A 1 490 ? 0.074 -12.418 11.037 1.00 91.62 490 SER A N 1
ATOM 3845 C CA . SER A 1 490 ? -0.169 -12.575 9.597 1.00 91.62 490 SER A CA 1
ATOM 3846 C C . SER A 1 490 ? -0.136 -14.037 9.103 1.00 91.62 490 SER A C 1
ATOM 3848 O O . SER A 1 490 ? -1.059 -14.440 8.397 1.00 91.62 490 SER A O 1
ATOM 3850 N N . PRO A 1 491 ? 0.845 -14.889 9.475 1.00 89.62 491 PRO A N 1
ATOM 3851 C CA . PRO A 1 491 ? 0.886 -16.276 8.998 1.00 89.62 491 PRO A CA 1
ATOM 3852 C C . PRO A 1 491 ? -0.201 -17.180 9.594 1.00 89.62 491 PRO A C 1
ATOM 3854 O O . PRO A 1 491 ? -0.482 -18.238 9.035 1.00 89.62 491 PRO A O 1
ATOM 3857 N N . THR A 1 492 ? -0.797 -16.787 10.720 1.00 87.81 492 THR A N 1
ATOM 3858 C CA . THR A 1 492 ? -1.770 -17.577 11.490 1.00 87.81 492 THR A CA 1
ATOM 3859 C C . THR A 1 492 ? -3.147 -16.922 11.521 1.00 87.81 492 THR A C 1
ATOM 3861 O O . THR A 1 492 ? -4.024 -17.375 12.252 1.00 87.81 492 THR A O 1
ATOM 3864 N N . LEU A 1 493 ? -3.378 -15.889 10.708 1.00 86.75 493 LEU A N 1
ATOM 3865 C CA . LEU A 1 493 ? -4.546 -15.033 10.856 1.00 86.75 493 LEU A CA 1
ATOM 3866 C C . LEU A 1 493 ? -5.868 -15.803 10.761 1.00 86.75 493 LEU A C 1
ATOM 3868 O O . LEU A 1 493 ? -6.679 -15.709 11.669 1.00 86.75 493 LEU A O 1
ATOM 3872 N N . ASN A 1 494 ? -6.068 -16.654 9.749 1.00 81.00 494 ASN A N 1
ATOM 3873 C CA . ASN A 1 494 ? -7.314 -17.432 9.661 1.00 81.00 494 ASN A CA 1
ATOM 3874 C C . ASN A 1 494 ? -7.495 -18.458 10.787 1.00 81.00 494 ASN A C 1
ATOM 3876 O O . ASN A 1 494 ? -8.604 -18.948 10.959 1.00 81.00 494 ASN A O 1
ATOM 3880 N N . SER A 1 495 ? -6.439 -18.814 11.527 1.00 76.94 495 SER A N 1
ATOM 3881 C CA . SER A 1 495 ? -6.574 -19.684 12.704 1.00 76.94 495 SER A CA 1
ATOM 3882 C C . SER A 1 495 ? -7.085 -18.938 13.939 1.00 76.94 495 SER A C 1
ATOM 3884 O O . SER A 1 495 ? -7.500 -19.582 14.898 1.00 76.94 495 SER A O 1
ATOM 3886 N N . VAL A 1 496 ? -7.071 -17.599 13.909 1.00 73.06 496 VAL A N 1
ATOM 3887 C CA . VAL A 1 496 ? -7.590 -16.737 14.981 1.00 73.06 496 VAL A CA 1
ATOM 3888 C C . VAL A 1 496 ? -8.909 -16.036 14.611 1.00 73.06 496 VAL A C 1
ATOM 3890 O O . VAL A 1 496 ? -9.464 -15.326 15.448 1.00 73.06 496 VAL A O 1
ATOM 3893 N N . LEU A 1 497 ? -9.424 -16.241 13.386 1.00 81.94 497 LEU A N 1
ATOM 3894 C CA . LEU A 1 497 ? -10.752 -15.787 12.932 1.00 81.94 497 LEU A CA 1
ATOM 3895 C C . LEU A 1 497 ? -11.792 -16.886 13.101 1.00 81.94 497 LEU A C 1
ATOM 3897 O O . LEU A 1 497 ? -12.797 -16.600 13.799 1.00 81.94 497 LEU A O 1
#

Foldseek 3Di:
DDDLLNLLLVLLLQLLVLLLVLLVVDLPHADWLVSLVSNLVSLLPRDADPLFAPLLSCLQNVLLVLLSVLLVVFFGAFDPLQLQCSLQQQLLLLLVLCVVVDVLLVVLLVLLLVLLVVVLVLQLVLLVCLLLCVLFQDQQQALFLFRSHPLVSSLVSLLPRPGDPLSSQLVSLCRRLLNQAPDGRNLQLLQCCVVPVDSVVSSVRSSVLNSCCSNNRNVSRQVVCVVSPGDRGDSVSSSVSSSVSCSVSLVVLVVVQFRSSSSSRNSSLNSSRCNSSHDLSSNLVVDVLLSLLLVLLSVLLSVLSVQCVVVVNDDALQVLLQSSLQLLLLLLLVLCVQLPHALLNVVVVSSVVRNVCCVVCSRPDDSNQSNLLQVNSLSVVSNCQCCDPPPSHVVCDGSNGHGPNVSCVPRPCSVCLCVVDPPPVSSCSNVVSSCSCSRPCPSSSVPSSNSSSLSSNCRSVRNDNSDSAQDDSVTSSCVVVVCSVVSGCRNVSSVSD